Protein AF-A0A6P2RMQ7-F1 (afdb_monomer_lite)

Radius of gyration: 30.47 Å; chains: 1; bounding box: 80×58×78 Å

InterPro domains:
  IPR008884 Macrocin-O-methyltransferase [PF05711] (252-394)
  IPR008884 Macrocin-O-methyltransferase [PTHR40036] (248-397)
  IPR013216 Methyltransferase type 11 [PF08241] (2-45)
  IPR029063 S-adenosyl-L-methionine-dependent methyltransferase superfamily [G3DSA:3.40.50.150] (1-119)
  IPR029063 S-adenosyl-L-methionine-dependent methyltransferase superfamily [G3DSA:3.40.50.150] (219-418)
  IPR029063 S-adenosyl-L-methionine-dependent methyltransferase superfamily [SSF53335] (2-107)

Structure (mmCIF, N/CA/C/O backbone):
data_AF-A0A6P2RMQ7-F1
#
_entry.id   AF-A0A6P2RMQ7-F1
#
loop_
_atom_site.group_PDB
_atom_site.id
_atom_site.type_symbol
_atom_site.label_atom_id
_atom_site.label_alt_id
_atom_site.label_comp_id
_atom_site.label_asym_id
_atom_site.label_entity_id
_atom_site.label_seq_id
_atom_site.pdbx_PDB_ins_code
_atom_site.Cartn_x
_atom_site.Cartn_y
_atom_site.Cartn_z
_atom_site.occupancy
_atom_site.B_iso_or_equiv
_atom_site.auth_seq_id
_atom_site.auth_comp_id
_atom_site.auth_asym_id
_atom_site.auth_atom_id
_atom_site.pdbx_PDB_model_num
ATOM 1 N N . MET A 1 1 ? 44.515 -16.072 -4.340 1.00 83.38 1 MET A N 1
ATOM 2 C CA . MET A 1 1 ? 43.329 -16.707 -4.963 1.00 83.38 1 MET A CA 1
ATOM 3 C C . MET A 1 1 ? 43.644 -17.586 -6.180 1.00 83.38 1 MET A C 1
ATOM 5 O O . MET A 1 1 ? 42.762 -18.312 -6.601 1.00 83.38 1 MET A O 1
ATOM 9 N N . HIS A 1 2 ? 44.862 -17.579 -6.740 1.00 90.25 2 HIS A N 1
ATOM 10 C CA . HIS A 1 2 ? 45.197 -18.366 -7.946 1.00 90.25 2 HIS A CA 1
ATOM 11 C C . HIS A 1 2 ? 45.427 -19.868 -7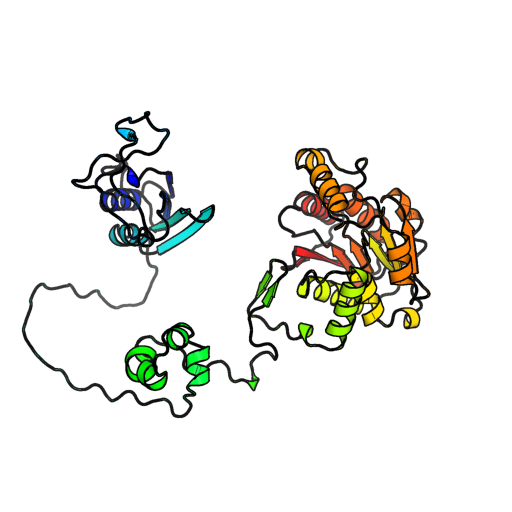.738 1.00 90.25 2 HIS A C 1
ATOM 13 O O . HIS A 1 2 ? 45.583 -20.593 -8.707 1.00 90.25 2 HIS A O 1
ATOM 19 N N . ALA A 1 3 ? 45.484 -20.340 -6.497 1.00 93.06 3 ALA A N 1
ATOM 20 C CA . ALA A 1 3 ? 45.625 -21.759 -6.193 1.00 93.06 3 ALA A CA 1
ATOM 21 C C . ALA A 1 3 ? 44.997 -22.014 -4.825 1.00 93.06 3 ALA A C 1
ATOM 23 O O . ALA A 1 3 ? 45.662 -21.909 -3.792 1.00 93.06 3 ALA A O 1
ATOM 24 N N . LEU A 1 4 ? 43.685 -22.239 -4.799 1.00 92.12 4 LEU A N 1
ATOM 25 C CA . LEU A 1 4 ? 42.997 -22.518 -3.541 1.00 92.12 4 LEU A CA 1
ATOM 26 C C . LEU A 1 4 ? 43.399 -23.926 -3.066 1.00 92.12 4 LEU A C 1
ATOM 28 O O . LEU A 1 4 ? 43.244 -24.874 -3.838 1.00 92.12 4 LEU A O 1
ATOM 32 N N . PRO A 1 5 ? 43.885 -24.108 -1.819 1.00 95.25 5 PRO A N 1
ATOM 33 C CA . PRO A 1 5 ? 44.428 -25.382 -1.329 1.00 95.25 5 PRO A CA 1
ATOM 34 C C . PRO A 1 5 ? 43.325 -26.394 -0.975 1.00 95.25 5 PRO A C 1
ATOM 36 O O . PRO A 1 5 ? 43.468 -27.201 -0.058 1.00 95.25 5 PRO A O 1
ATOM 39 N N . TYR A 1 6 ? 42.202 -26.325 -1.683 1.00 96.31 6 TYR A N 1
ATOM 40 C CA . TYR A 1 6 ? 41.036 -27.165 -1.496 1.00 96.31 6 TYR A CA 1
ATOM 41 C C . TYR A 1 6 ? 40.812 -28.014 -2.750 1.00 96.31 6 TYR A C 1
ATOM 43 O O . TYR A 1 6 ? 41.028 -27.525 -3.869 1.00 96.31 6 TYR A O 1
ATOM 51 N N . PRO A 1 7 ? 40.369 -29.270 -2.588 1.00 95.62 7 PRO A N 1
ATOM 52 C CA . PRO A 1 7 ? 39.942 -30.095 -3.707 1.00 95.62 7 PRO A CA 1
ATOM 53 C C . PRO A 1 7 ? 38.815 -29.443 -4.513 1.00 95.62 7 PRO A C 1
ATOM 55 O O . PRO A 1 7 ? 38.098 -28.559 -4.032 1.00 95.62 7 PRO A O 1
ATOM 58 N N . ASP A 1 8 ? 38.634 -29.917 -5.737 1.00 96.56 8 ASP A N 1
ATOM 59 C CA . ASP A 1 8 ? 37.500 -29.545 -6.576 1.00 96.56 8 ASP A CA 1
ATOM 60 C C . ASP A 1 8 ? 36.183 -29.845 -5.852 1.00 96.56 8 ASP A C 1
ATOM 62 O O . ASP A 1 8 ? 36.082 -30.823 -5.110 1.00 96.56 8 ASP A O 1
ATOM 66 N N . GLN A 1 9 ? 35.162 -29.017 -6.086 1.00 96.50 9 GLN A N 1
ATOM 67 C CA . GLN A 1 9 ? 33.802 -29.262 -5.593 1.00 96.50 9 GLN A CA 1
ATOM 68 C C . GLN A 1 9 ? 33.704 -29.451 -4.067 1.00 96.50 9 GLN A C 1
ATOM 70 O O . GLN A 1 9 ? 32.893 -30.228 -3.561 1.00 96.50 9 GLN A O 1
ATOM 75 N N . SER A 1 10 ? 34.525 -28.723 -3.314 1.00 97.06 10 SER A N 1
ATOM 76 C CA . SER A 1 10 ? 34.558 -28.787 -1.852 1.00 97.06 10 SER A CA 1
ATOM 77 C C . SER A 1 10 ? 33.457 -27.959 -1.183 1.00 97.06 10 SER A C 1
ATOM 79 O O . SER A 1 10 ? 33.008 -28.315 -0.094 1.00 97.06 10 SER A O 1
ATOM 81 N N . PHE A 1 11 ? 32.993 -26.879 -1.818 1.00 96.56 11 PHE A N 1
ATOM 82 C CA . PHE A 1 11 ? 32.116 -25.891 -1.182 1.00 96.56 11 PHE A CA 1
ATOM 83 C C . PHE A 1 11 ? 30.799 -25.688 -1.927 1.00 96.56 11 PHE A C 1
ATOM 85 O O . PHE A 1 11 ? 30.754 -25.685 -3.153 1.00 96.56 11 PHE A O 1
ATOM 92 N N . ASP A 1 12 ? 29.723 -25.466 -1.177 1.00 95.38 12 ASP A N 1
ATOM 93 C CA . ASP A 1 12 ? 28.429 -25.039 -1.721 1.00 95.38 12 ASP A CA 1
ATOM 94 C C . ASP A 1 12 ? 28.395 -23.519 -1.987 1.00 95.38 12 ASP A C 1
ATOM 96 O O . ASP A 1 12 ? 27.638 -23.050 -2.835 1.00 95.38 12 ASP A O 1
ATOM 100 N N . LEU A 1 13 ? 29.237 -22.751 -1.285 1.00 96.25 13 LEU A N 1
ATOM 101 C CA . LEU A 1 13 ? 29.317 -21.294 -1.367 1.00 96.25 13 LEU A CA 1
ATOM 102 C C . LEU A 1 13 ? 30.767 -20.819 -1.201 1.00 96.25 13 LEU A C 1
ATOM 104 O O . LEU A 1 13 ? 31.467 -21.254 -0.287 1.00 96.25 13 LEU A O 1
ATOM 108 N N . VAL A 1 14 ? 31.186 -19.884 -2.049 1.00 96.69 14 VAL A N 1
ATOM 109 C CA . VAL A 1 14 ? 32.427 -19.112 -1.921 1.00 96.69 14 VAL A CA 1
ATOM 110 C C . VAL A 1 14 ? 32.049 -17.637 -1.845 1.00 96.69 14 VAL A C 1
ATOM 112 O O . VAL A 1 14 ? 31.257 -17.159 -2.657 1.00 96.69 14 VAL A O 1
ATOM 115 N N . VAL A 1 15 ? 32.615 -16.919 -0.874 1.00 96.50 15 VAL A N 1
ATOM 116 C CA . VAL A 1 15 ? 32.393 -15.479 -0.690 1.00 96.50 15 VAL A CA 1
ATOM 117 C C . VAL A 1 15 ? 33.726 -14.760 -0.569 1.00 96.50 15 VAL A C 1
ATOM 119 O O . VAL A 1 15 ? 34.612 -15.224 0.146 1.00 96.50 15 VAL A O 1
ATOM 122 N N . HIS A 1 16 ? 33.857 -13.619 -1.239 1.00 93.69 16 HIS A N 1
ATOM 123 C CA . HIS A 1 16 ? 34.929 -12.658 -0.983 1.00 93.69 16 HIS A CA 1
ATOM 124 C C . HIS A 1 16 ? 34.430 -11.227 -1.221 1.00 93.69 16 HIS A C 1
ATOM 126 O O . HIS A 1 16 ? 33.517 -11.016 -2.010 1.00 93.69 16 HIS A O 1
ATOM 132 N N . SER A 1 17 ? 35.017 -10.243 -0.544 1.00 91.38 17 SER A N 1
ATOM 133 C CA . SER A 1 17 ? 34.634 -8.827 -0.651 1.00 91.38 17 SER A CA 1
ATOM 134 C C . SER A 1 17 ? 35.869 -8.025 -1.003 1.00 91.38 17 SER A C 1
ATOM 136 O O . SER A 1 17 ? 36.896 -8.223 -0.354 1.00 91.38 17 SER A O 1
ATOM 138 N N . ASP A 1 18 ? 35.781 -7.183 -2.032 1.00 87.62 18 ASP A N 1
ATOM 139 C CA . ASP A 1 18 ? 36.812 -6.189 -2.381 1.00 87.62 18 ASP A CA 1
ATOM 140 C C . ASP A 1 18 ? 38.223 -6.802 -2.415 1.00 87.62 18 ASP A C 1
ATOM 142 O O . ASP A 1 18 ? 39.188 -6.347 -1.807 1.00 87.62 18 ASP A O 1
ATOM 146 N N . THR A 1 19 ? 38.293 -7.981 -3.035 1.00 89.94 19 THR A N 1
ATOM 147 C CA . THR A 1 19 ? 39.507 -8.800 -3.102 1.00 89.94 19 THR A CA 1
ATOM 148 C C . THR A 1 19 ? 40.014 -8.913 -4.535 1.00 89.94 19 THR A C 1
ATOM 150 O O . THR A 1 19 ? 41.217 -8.990 -4.767 1.00 89.94 19 THR A O 1
ATOM 153 N N . LEU A 1 20 ? 39.116 -8.965 -5.521 1.00 92.88 20 LEU A N 1
ATOM 154 C CA . LEU A 1 20 ? 39.453 -9.381 -6.883 1.00 92.88 20 LEU A CA 1
ATOM 155 C C . LEU A 1 20 ? 40.251 -8.313 -7.649 1.00 92.88 20 LEU A C 1
ATOM 157 O O . LEU A 1 20 ? 41.044 -8.634 -8.531 1.00 92.88 20 LEU A O 1
ATOM 161 N N . GLU A 1 21 ? 40.063 -7.043 -7.317 1.00 91.12 21 GLU A N 1
ATOM 162 C CA . GLU A 1 21 ? 40.807 -5.889 -7.824 1.00 91.12 21 GLU A CA 1
ATOM 163 C C . GLU A 1 21 ? 42.290 -5.937 -7.449 1.00 91.12 21 GLU A C 1
ATOM 165 O O . GLU A 1 21 ? 43.122 -5.427 -8.199 1.00 91.12 21 GLU A O 1
ATOM 170 N N . HIS A 1 22 ? 42.626 -6.618 -6.352 1.00 91.44 22 HIS A N 1
ATOM 171 C CA . HIS A 1 22 ? 43.986 -6.819 -5.849 1.00 91.44 22 HIS A CA 1
ATOM 172 C C . HIS A 1 22 ? 44.648 -8.082 -6.416 1.00 91.44 22 HIS A C 1
ATOM 174 O O . HIS A 1 22 ? 45.783 -8.421 -6.088 1.00 91.44 22 HIS A O 1
ATOM 180 N N . VAL A 1 23 ? 43.955 -8.808 -7.292 1.00 91.56 23 VAL A N 1
ATOM 181 C CA . VAL A 1 23 ? 44.437 -10.068 -7.847 1.00 91.56 23 VAL A CA 1
ATOM 182 C C . VAL A 1 23 ? 44.992 -9.845 -9.251 1.00 91.56 23 VAL A C 1
ATOM 184 O O . VAL A 1 23 ? 44.281 -9.428 -10.159 1.00 91.56 23 VAL A O 1
ATOM 187 N N . ALA A 1 24 ? 46.261 -10.206 -9.459 1.00 89.44 24 ALA A N 1
ATOM 188 C CA . ALA A 1 24 ? 46.956 -9.987 -10.733 1.00 89.44 24 ALA A CA 1
ATOM 189 C C . ALA A 1 24 ? 46.278 -10.648 -11.954 1.00 89.44 24 ALA A C 1
ATOM 191 O O . ALA A 1 24 ? 46.246 -10.061 -13.032 1.00 89.44 24 ALA A O 1
ATOM 192 N N . ASN A 1 25 ? 45.714 -11.853 -11.785 1.00 92.75 25 ASN A N 1
ATOM 193 C CA . ASN A 1 25 ? 44.981 -12.581 -12.833 1.00 92.75 25 ASN A CA 1
ATOM 194 C C . ASN A 1 25 ? 43.541 -12.876 -12.368 1.00 92.75 25 ASN A C 1
ATOM 196 O O . ASN A 1 25 ? 43.296 -13.962 -11.831 1.00 92.75 25 ASN A O 1
ATOM 200 N N . PRO A 1 26 ? 42.597 -11.932 -12.512 1.00 94.50 26 PRO A N 1
ATOM 201 C CA . PRO A 1 26 ? 41.264 -12.047 -11.916 1.00 94.50 26 PRO A CA 1
ATOM 202 C C . PRO A 1 26 ? 40.426 -13.175 -12.533 1.00 94.50 26 PRO A C 1
ATOM 204 O O . PRO A 1 26 ? 39.810 -13.943 -11.801 1.00 94.50 26 PRO A O 1
ATOM 207 N N . VAL A 1 27 ? 40.492 -13.378 -13.855 1.00 95.56 27 VAL A N 1
ATOM 208 C CA . VAL A 1 27 ? 39.792 -14.487 -14.538 1.00 95.56 27 VAL A CA 1
ATOM 209 C C . VAL A 1 27 ? 40.245 -15.849 -14.003 1.00 95.56 27 VAL A C 1
ATOM 211 O O . VAL A 1 27 ? 39.422 -16.716 -13.724 1.00 95.56 27 VAL A O 1
ATOM 214 N N . HIS A 1 28 ? 41.553 -16.036 -13.804 1.00 95.88 28 HIS A N 1
ATOM 215 C CA . HIS A 1 28 ? 42.079 -17.287 -13.257 1.00 95.88 28 HIS A CA 1
ATOM 216 C C . HIS A 1 28 ? 41.654 -17.500 -11.798 1.00 95.88 28 HIS A C 1
ATOM 218 O O . HIS A 1 28 ? 41.298 -18.611 -11.420 1.00 95.88 28 HIS A O 1
ATOM 224 N N . ALA A 1 29 ? 41.634 -16.441 -10.986 1.00 96.44 29 ALA A N 1
ATOM 225 C CA . ALA A 1 29 ? 41.149 -16.528 -9.612 1.00 96.44 29 ALA A CA 1
ATOM 226 C C . ALA A 1 29 ? 39.655 -16.874 -9.532 1.00 96.44 29 ALA A C 1
ATOM 228 O O . ALA A 1 29 ? 39.270 -17.713 -8.723 1.00 96.44 29 ALA A O 1
ATOM 229 N N . LEU A 1 30 ? 38.827 -16.298 -10.405 1.00 97.00 30 LEU A N 1
ATOM 230 C CA . LEU A 1 30 ? 37.417 -16.670 -10.528 1.00 97.00 30 LEU A CA 1
ATOM 231 C C . LEU A 1 30 ? 37.253 -18.129 -10.985 1.00 97.00 30 LEU A C 1
ATOM 233 O O . LEU A 1 30 ? 36.386 -18.834 -10.471 1.00 97.00 30 LEU A O 1
ATOM 237 N N . ALA A 1 31 ? 38.104 -18.609 -11.897 1.00 96.38 31 ALA A N 1
ATOM 238 C CA . ALA A 1 31 ? 38.099 -20.007 -12.327 1.00 96.38 31 ALA A CA 1
ATOM 239 C C . ALA A 1 31 ? 38.482 -20.962 -11.180 1.00 96.38 31 ALA A C 1
ATOM 241 O O . ALA A 1 31 ? 37.884 -22.027 -11.044 1.00 96.38 31 ALA A O 1
ATOM 242 N N . GLU A 1 32 ? 39.409 -20.563 -10.305 1.00 97.62 32 GLU A N 1
ATOM 243 C CA . GLU A 1 32 ? 39.736 -21.307 -9.082 1.00 97.62 32 GLU A CA 1
ATOM 244 C C . GLU A 1 32 ? 38.579 -21.317 -8.077 1.00 97.62 32 GLU A C 1
ATOM 246 O O . GLU A 1 32 ? 38.267 -22.369 -7.517 1.00 97.62 32 GLU A O 1
ATOM 251 N N . CYS A 1 33 ? 37.884 -20.190 -7.888 1.00 97.06 33 CYS A N 1
ATOM 252 C CA . CYS A 1 33 ? 36.650 -20.149 -7.100 1.00 97.06 33 CYS A CA 1
ATOM 253 C C . CYS A 1 33 ? 35.593 -21.102 -7.673 1.00 97.06 33 CYS A C 1
ATOM 255 O O . CYS A 1 33 ? 34.969 -21.854 -6.929 1.00 97.06 33 CYS A O 1
ATOM 257 N N . ARG A 1 34 ? 35.428 -21.128 -9.000 1.00 96.00 34 ARG A N 1
ATOM 258 C CA . ARG A 1 34 ? 34.528 -22.062 -9.685 1.00 96.00 34 ARG A CA 1
ATOM 259 C C . ARG A 1 34 ? 34.947 -23.522 -9.489 1.00 96.00 34 ARG A C 1
ATOM 261 O O . ARG A 1 34 ? 34.087 -24.369 -9.277 1.00 96.00 34 ARG A O 1
ATOM 268 N N . ARG A 1 35 ? 36.247 -23.829 -9.556 1.00 96.19 35 ARG A N 1
ATOM 269 C CA . ARG A 1 35 ? 36.791 -25.189 -9.392 1.00 96.19 35 ARG A CA 1
ATOM 270 C C . ARG A 1 35 ? 36.430 -25.780 -8.031 1.00 96.19 35 ARG A C 1
ATOM 272 O O . ARG A 1 35 ? 35.992 -26.926 -7.954 1.00 96.19 35 ARG A O 1
ATOM 279 N N . VAL A 1 36 ? 36.588 -25.003 -6.960 1.00 97.00 36 VAL A N 1
ATOM 280 C CA . VAL A 1 36 ? 36.296 -25.473 -5.595 1.00 97.00 36 VAL A CA 1
ATOM 281 C C . VAL A 1 36 ? 34.800 -25.488 -5.267 1.00 97.00 36 VAL A C 1
ATOM 283 O O . VAL A 1 36 ? 34.417 -26.064 -4.250 1.00 97.00 36 VAL A O 1
ATOM 286 N N . LEU A 1 37 ? 33.946 -24.893 -6.106 1.00 96.25 37 LEU A N 1
ATOM 287 C CA . LEU A 1 37 ? 32.495 -24.950 -5.948 1.00 96.25 37 LEU A CA 1
ATOM 288 C C . LEU A 1 37 ? 31.924 -26.273 -6.453 1.00 96.25 37 LEU A C 1
ATOM 290 O O . LEU A 1 37 ? 32.257 -26.749 -7.537 1.00 96.25 37 LEU A O 1
ATOM 294 N N . LYS A 1 38 ? 31.000 -26.850 -5.687 1.00 94.81 38 LYS A N 1
ATOM 295 C CA . LYS A 1 38 ? 30.179 -27.985 -6.116 1.00 94.81 38 LYS A CA 1
ATOM 296 C C . LYS A 1 38 ? 29.315 -27.612 -7.326 1.00 94.81 38 LYS A C 1
ATOM 298 O O . LYS A 1 38 ? 29.029 -26.428 -7.537 1.00 94.81 38 LYS A O 1
ATOM 303 N N . PRO A 1 39 ? 28.837 -28.606 -8.093 1.00 90.31 39 PRO A N 1
ATOM 304 C CA . PRO A 1 39 ? 27.653 -28.471 -8.930 1.00 90.31 39 PRO A CA 1
ATOM 305 C C . PRO A 1 39 ? 26.549 -27.655 -8.260 1.00 90.31 39 PRO A C 1
ATOM 307 O O . PRO A 1 39 ? 26.124 -27.986 -7.157 1.00 90.31 39 PRO A O 1
ATOM 310 N N . ASN A 1 40 ? 26.059 -26.618 -8.935 1.00 86.94 40 ASN A N 1
ATOM 311 C CA . ASN A 1 40 ? 25.052 -25.675 -8.438 1.00 86.94 40 ASN A CA 1
ATOM 312 C C . ASN A 1 40 ? 25.476 -24.796 -7.252 1.00 86.94 40 ASN A C 1
ATOM 314 O O . ASN A 1 40 ? 24.635 -24.057 -6.744 1.00 86.94 40 ASN A O 1
ATOM 318 N N . GLY A 1 41 ? 26.743 -24.840 -6.836 1.00 93.19 41 GLY A N 1
ATOM 319 C CA . GLY A 1 41 ? 27.284 -23.950 -5.816 1.00 93.19 41 GLY A CA 1
ATOM 320 C C . GLY A 1 41 ? 27.358 -22.497 -6.289 1.00 93.19 41 GLY A C 1
ATOM 321 O O . GLY A 1 41 ? 27.335 -22.218 -7.492 1.00 93.19 41 GLY A O 1
ATOM 322 N N . TYR A 1 42 ? 27.456 -21.576 -5.335 1.00 95.94 42 TYR A N 1
ATOM 323 C CA . TYR A 1 42 ? 27.421 -20.136 -5.588 1.00 95.94 42 TYR A CA 1
ATOM 324 C C . TYR A 1 42 ? 28.760 -19.459 -5.303 1.00 95.94 42 TYR A C 1
ATOM 326 O O . TYR A 1 42 ? 29.400 -19.718 -4.289 1.00 95.94 42 TYR A O 1
ATOM 334 N N . LEU A 1 43 ? 29.153 -18.540 -6.178 1.00 97.06 43 LEU A N 1
ATOM 335 C CA . LEU A 1 43 ? 30.166 -17.530 -5.896 1.00 97.06 43 LEU A CA 1
ATOM 336 C C . LEU A 1 43 ? 29.462 -16.187 -5.698 1.00 97.06 43 LEU A C 1
ATOM 338 O O . LEU A 1 43 ? 28.794 -15.716 -6.618 1.00 97.06 43 LEU A O 1
ATOM 342 N N . CYS A 1 44 ? 29.643 -15.566 -4.534 1.00 97.12 44 CYS A N 1
ATOM 343 C CA . CYS A 1 44 ? 29.127 -14.230 -4.242 1.00 97.12 44 CYS A CA 1
ATOM 344 C C . CYS A 1 44 ? 30.280 -13.282 -3.915 1.00 97.12 44 CYS A C 1
ATOM 346 O O . CYS A 1 44 ? 31.063 -13.570 -3.010 1.00 97.12 44 CYS A O 1
ATOM 348 N N . PHE A 1 45 ? 30.396 -12.157 -4.619 1.00 94.88 45 PHE A N 1
ATOM 349 C CA . PHE A 1 45 ? 31.467 -11.205 -4.335 1.00 94.88 45 PHE A CA 1
ATOM 350 C C . PHE A 1 45 ? 31.162 -9.763 -4.718 1.00 94.88 45 PHE A C 1
ATOM 352 O O . PHE A 1 45 ? 30.284 -9.501 -5.537 1.00 94.88 45 PHE A O 1
ATOM 359 N N . THR A 1 46 ? 31.923 -8.834 -4.144 1.00 92.94 46 THR A N 1
ATOM 360 C CA . THR A 1 46 ? 31.912 -7.412 -4.510 1.00 92.94 46 THR A CA 1
ATOM 361 C C . THR A 1 46 ? 33.201 -7.021 -5.218 1.00 92.94 46 THR A C 1
ATOM 363 O O . THR A 1 46 ? 34.258 -7.621 -4.997 1.00 92.94 46 THR A O 1
ATOM 366 N N . VAL A 1 47 ? 33.088 -6.009 -6.078 1.00 89.19 47 VAL A N 1
ATOM 367 C CA . VAL A 1 47 ? 34.217 -5.236 -6.601 1.00 89.19 47 VAL A CA 1
ATOM 368 C C . VAL A 1 47 ? 33.819 -3.762 -6.701 1.00 89.19 47 VAL A C 1
ATOM 370 O O . VAL A 1 47 ? 32.661 -3.467 -7.022 1.00 89.19 47 VAL A O 1
ATOM 373 N N . PRO A 1 48 ? 34.756 -2.823 -6.503 1.00 86.94 48 PRO A N 1
ATOM 374 C CA . PRO A 1 48 ? 34.504 -1.409 -6.733 1.00 86.94 48 PRO A CA 1
ATOM 375 C C . PRO A 1 48 ? 34.340 -1.145 -8.233 1.00 86.94 48 PRO A C 1
ATOM 377 O O . PRO A 1 48 ? 35.252 -1.401 -9.023 1.00 86.94 48 PRO A O 1
ATOM 380 N N . VAL A 1 49 ? 33.185 -0.605 -8.636 1.00 88.00 49 VAL A N 1
ATOM 381 C CA . VAL A 1 49 ? 32.907 -0.277 -10.040 1.00 88.00 49 VAL A CA 1
ATOM 382 C C . VAL A 1 49 ? 33.054 1.219 -10.285 1.00 88.00 49 VAL A C 1
ATOM 384 O O . VAL A 1 49 ? 32.406 2.050 -9.654 1.00 88.00 49 VAL A O 1
ATOM 387 N N . VAL A 1 50 ? 33.882 1.580 -11.263 1.00 87.62 50 VAL A N 1
ATOM 388 C CA . VAL A 1 50 ? 34.028 2.958 -11.730 1.00 87.62 50 VAL A CA 1
ATOM 389 C C . VAL A 1 50 ? 32.936 3.256 -12.752 1.00 87.62 50 VAL A C 1
ATOM 391 O O . VAL A 1 50 ? 32.984 2.823 -13.907 1.00 87.62 50 VAL A O 1
ATOM 394 N N . VAL A 1 51 ? 31.942 4.026 -12.317 1.00 84.38 51 VAL A N 1
ATOM 395 C CA . VAL A 1 51 ? 30.785 4.419 -13.128 1.00 84.38 51 VAL A CA 1
ATOM 396 C C . VAL A 1 51 ? 31.232 5.157 -14.394 1.00 84.38 51 VAL A C 1
ATOM 398 O O . VAL A 1 51 ? 32.088 6.041 -14.355 1.00 84.38 51 VAL A O 1
ATOM 401 N N . GLY A 1 52 ? 30.646 4.785 -15.535 1.00 84.19 52 GLY A N 1
ATOM 402 C CA . GLY A 1 52 ? 30.919 5.414 -16.830 1.00 84.19 52 GLY A CA 1
ATOM 403 C C . GLY A 1 52 ? 32.200 4.944 -17.531 1.00 84.19 52 GLY A C 1
ATOM 404 O O . GLY A 1 52 ? 32.617 5.572 -18.503 1.00 84.19 52 GLY A O 1
ATOM 405 N N . ARG A 1 53 ? 32.840 3.857 -17.073 1.00 87.31 53 ARG A N 1
ATOM 406 C CA . ARG A 1 53 ? 34.031 3.275 -17.720 1.00 87.31 53 ARG A CA 1
ATOM 407 C C . ARG A 1 53 ? 33.882 1.779 -17.987 1.00 87.31 53 ARG A C 1
ATOM 409 O O . ARG A 1 53 ? 33.069 1.103 -17.362 1.00 87.31 53 ARG A O 1
ATOM 416 N N . MET A 1 54 ? 34.687 1.278 -18.924 1.00 93.44 54 MET A N 1
ATOM 417 C CA . MET A 1 54 ? 34.968 -0.153 -19.075 1.00 93.44 54 MET A CA 1
ATOM 418 C C . MET A 1 54 ? 36.145 -0.550 -18.178 1.00 93.44 54 MET A C 1
ATOM 420 O O . MET A 1 54 ? 36.966 0.291 -17.806 1.00 93.44 54 MET A O 1
ATOM 424 N N . THR A 1 55 ? 36.214 -1.835 -17.856 1.00 92.81 55 THR A N 1
ATOM 425 C CA . THR A 1 55 ? 37.224 -2.460 -17.008 1.00 92.81 55 THR A CA 1
ATOM 426 C C . THR A 1 55 ? 38.611 -2.238 -17.590 1.00 92.81 55 THR A C 1
ATOM 428 O O . THR A 1 55 ? 38.847 -2.423 -18.786 1.00 92.81 55 THR A O 1
ATOM 431 N N . ARG A 1 56 ? 39.552 -1.848 -16.731 1.00 92.62 56 ARG A N 1
ATOM 432 C CA . ARG A 1 56 ? 40.918 -1.507 -17.114 1.00 92.62 56 ARG A CA 1
ATOM 433 C C . ARG A 1 56 ? 41.921 -2.290 -16.279 1.00 92.62 56 ARG A C 1
ATOM 435 O O . ARG A 1 56 ? 41.953 -2.183 -15.057 1.00 92.62 56 ARG A O 1
ATOM 442 N N . SER A 1 57 ? 42.804 -3.021 -16.956 1.00 90.50 57 SER A N 1
ATOM 443 C CA . SER A 1 57 ? 44.009 -3.560 -16.324 1.00 90.50 57 SER A CA 1
ATOM 444 C C . SER A 1 57 ? 45.006 -2.436 -16.040 1.00 90.50 57 SER A C 1
ATOM 446 O O . SER A 1 57 ? 45.225 -1.560 -16.883 1.00 90.50 57 SER A O 1
ATOM 448 N N . ARG A 1 58 ? 45.643 -2.484 -14.868 1.00 89.12 58 ARG A N 1
ATOM 449 C CA . ARG A 1 58 ? 46.694 -1.540 -14.469 1.00 89.12 58 ARG A CA 1
ATOM 450 C C . ARG A 1 58 ? 48.113 -2.007 -14.799 1.00 89.12 58 ARG A C 1
ATOM 452 O O . ARG A 1 58 ? 49.079 -1.386 -14.361 1.00 89.12 58 ARG A O 1
ATOM 459 N N . ASN A 1 59 ? 48.261 -3.056 -15.608 1.00 86.44 59 ASN A N 1
ATOM 460 C CA . ASN A 1 59 ? 49.567 -3.535 -16.056 1.00 86.44 59 ASN A CA 1
ATOM 461 C C . ASN A 1 59 ? 50.354 -2.418 -16.763 1.00 86.44 59 ASN A C 1
ATOM 463 O O . ASN A 1 59 ? 49.888 -1.832 -17.738 1.00 86.44 59 ASN A O 1
ATOM 467 N N . GLY A 1 60 ? 51.553 -2.120 -16.256 1.00 84.12 60 GLY A N 1
ATOM 468 C CA . GLY A 1 60 ? 52.421 -1.065 -16.792 1.00 84.12 60 GLY A CA 1
ATOM 469 C C . GLY A 1 60 ? 52.011 0.369 -16.430 1.00 84.12 60 GLY A C 1
ATOM 470 O O . GLY A 1 60 ? 52.601 1.309 -16.960 1.00 84.12 60 GLY A O 1
ATOM 471 N N . LEU A 1 61 ? 51.026 0.563 -15.546 1.00 86.00 61 LEU A N 1
ATOM 472 C CA . LEU A 1 61 ? 50.631 1.878 -15.031 1.00 86.00 61 LEU A CA 1
ATOM 473 C C . LEU A 1 61 ? 51.237 2.138 -13.639 1.00 86.00 61 LEU A C 1
ATOM 475 O O . LEU A 1 61 ? 51.611 1.187 -12.951 1.00 86.00 61 LEU A O 1
ATOM 479 N N . PRO A 1 62 ? 51.310 3.407 -13.181 1.00 85.44 62 PRO A N 1
ATOM 480 C CA . PRO A 1 62 ? 51.672 3.718 -11.797 1.00 85.44 62 PRO A CA 1
ATOM 481 C C . PRO A 1 62 ? 50.775 2.987 -10.788 1.00 85.44 62 PRO A C 1
ATOM 483 O O . PRO A 1 62 ? 49.623 2.689 -11.096 1.00 85.44 62 PRO A O 1
ATOM 486 N N . GLY A 1 63 ? 51.259 2.732 -9.572 1.00 82.50 63 GLY A N 1
ATOM 487 C CA . GLY A 1 63 ? 50.447 2.097 -8.527 1.00 82.50 63 GLY A CA 1
ATOM 488 C C . GLY A 1 63 ? 49.175 2.895 -8.211 1.00 82.50 63 GLY A C 1
ATOM 489 O O . GLY A 1 63 ? 49.194 4.125 -8.182 1.00 82.50 63 GLY A O 1
ATOM 490 N N . SER A 1 64 ? 48.065 2.191 -8.001 1.00 81.75 64 SER A N 1
ATOM 491 C CA . SER A 1 64 ? 46.824 2.737 -7.442 1.00 81.75 64 SER A CA 1
ATOM 492 C C . SER A 1 64 ? 46.474 1.918 -6.212 1.00 81.75 64 SER A C 1
ATOM 494 O O . SER A 1 64 ? 46.712 0.714 -6.215 1.00 81.75 64 SER A O 1
ATOM 496 N N . PHE A 1 65 ? 45.970 2.570 -5.169 1.00 81.94 65 PHE A N 1
ATOM 497 C CA . PHE A 1 65 ? 45.718 1.943 -3.878 1.00 81.94 65 PHE A CA 1
ATOM 498 C C . PHE A 1 65 ? 44.328 2.324 -3.371 1.00 81.94 65 PHE A C 1
ATOM 500 O O . PHE A 1 65 ? 43.908 3.473 -3.542 1.00 81.94 65 PHE A O 1
ATOM 507 N N . HIS A 1 66 ? 43.633 1.378 -2.744 1.00 71.50 66 HIS A N 1
ATOM 508 C CA . HIS A 1 66 ? 42.431 1.662 -1.960 1.00 71.50 66 HIS A CA 1
ATOM 509 C C . HIS A 1 66 ? 42.816 2.092 -0.530 1.00 71.50 66 HIS A C 1
ATOM 511 O O . HIS A 1 66 ? 43.840 1.661 -0.006 1.00 71.50 66 HIS A O 1
ATOM 517 N N . GLY A 1 67 ? 42.022 2.972 0.095 1.00 63.97 67 GLY A N 1
ATOM 518 C CA . GLY A 1 67 ? 42.257 3.462 1.463 1.00 63.97 67 GLY A CA 1
ATOM 519 C C . GLY A 1 67 ? 42.594 4.955 1.571 1.00 63.97 67 GLY A C 1
ATOM 520 O O . GLY A 1 67 ? 42.438 5.728 0.624 1.00 63.97 67 GLY A O 1
ATOM 521 N N . ALA A 1 68 ? 43.013 5.385 2.764 1.00 58.62 68 ALA A N 1
ATOM 522 C CA . ALA A 1 68 ? 43.320 6.787 3.035 1.00 58.62 68 ALA A CA 1
ATOM 523 C C . ALA A 1 68 ? 44.643 7.209 2.361 1.00 58.62 68 ALA A C 1
ATOM 525 O O . ALA A 1 68 ? 45.616 6.442 2.387 1.00 58.62 68 ALA A O 1
ATOM 526 N N . PRO A 1 69 ? 44.737 8.433 1.806 1.00 57.91 69 PRO A N 1
ATOM 527 C CA . PRO A 1 69 ? 45.979 8.939 1.230 1.00 57.91 69 PRO A CA 1
ATOM 528 C C . PRO A 1 69 ? 47.151 8.808 2.215 1.00 57.91 69 PRO A C 1
ATOM 530 O O . PRO A 1 69 ? 47.087 9.323 3.329 1.00 57.91 69 PRO A O 1
ATOM 533 N N . GLY A 1 70 ? 48.219 8.117 1.806 1.00 64.50 70 GLY A N 1
ATOM 534 C CA . GLY A 1 70 ? 49.406 7.885 2.643 1.00 64.50 70 GLY A CA 1
ATOM 535 C C . GLY A 1 70 ? 49.454 6.528 3.359 1.00 64.50 70 GLY A C 1
ATOM 536 O O . GLY A 1 70 ? 50.436 6.259 4.044 1.00 64.50 70 GLY A O 1
ATOM 537 N N . THR A 1 71 ? 48.454 5.658 3.168 1.00 64.50 71 THR A N 1
ATOM 538 C CA . THR A 1 71 ? 48.418 4.279 3.703 1.00 64.50 71 THR A CA 1
ATOM 539 C C . THR A 1 71 ? 48.578 3.231 2.591 1.00 64.50 71 THR A C 1
ATOM 541 O O . THR A 1 71 ? 47.718 2.384 2.360 1.00 64.50 71 THR A O 1
ATOM 544 N N . ASN A 1 72 ? 49.694 3.314 1.860 1.00 66.50 72 ASN A N 1
ATOM 545 C CA . ASN A 1 72 ? 49.966 2.477 0.685 1.00 66.50 72 ASN A CA 1
ATOM 546 C C . ASN A 1 72 ? 50.715 1.196 1.081 1.00 66.50 72 ASN A C 1
ATOM 548 O O . ASN A 1 72 ? 51.932 1.113 0.914 1.00 66.50 72 ASN A O 1
ATOM 552 N N . ALA A 1 73 ? 49.997 0.227 1.638 1.00 66.12 73 ALA A N 1
ATOM 553 C CA . ALA A 1 73 ? 50.523 -1.118 1.835 1.00 66.12 73 ALA A CA 1
ATOM 554 C C . ALA A 1 73 ? 50.389 -1.950 0.540 1.00 66.12 73 ALA A C 1
ATOM 556 O O . ALA A 1 73 ? 49.548 -1.655 -0.313 1.00 66.12 73 ALA A O 1
ATOM 557 N N . ASP A 1 74 ? 51.252 -2.957 0.361 1.00 64.62 74 ASP A N 1
ATOM 558 C CA . ASP A 1 74 ? 51.310 -3.771 -0.868 1.00 64.62 74 ASP A CA 1
ATOM 559 C C . ASP A 1 74 ? 50.010 -4.555 -1.126 1.00 64.62 74 ASP A C 1
ATOM 561 O O . ASP A 1 74 ? 49.655 -4.815 -2.274 1.00 64.62 74 ASP A O 1
ATOM 565 N N . ASP A 1 75 ? 49.270 -4.892 -0.069 1.00 65.12 75 ASP A N 1
ATOM 566 C CA . ASP A 1 75 ? 47.958 -5.545 -0.110 1.00 65.12 75 ASP A CA 1
ATOM 567 C C . ASP A 1 75 ? 46.820 -4.619 -0.570 1.00 65.12 75 ASP A C 1
ATOM 569 O O . ASP A 1 75 ? 45.766 -5.106 -0.968 1.00 65.12 75 ASP A O 1
ATOM 573 N N . HIS A 1 76 ? 47.039 -3.302 -0.601 1.00 72.75 76 HIS A N 1
ATOM 574 C CA . HIS A 1 76 ? 46.091 -2.326 -1.142 1.00 72.75 76 HIS A CA 1
ATOM 575 C C . HIS A 1 76 ? 46.309 -2.033 -2.633 1.00 72.75 76 HIS A C 1
ATOM 577 O O . HIS A 1 76 ? 45.566 -1.230 -3.203 1.00 72.75 76 HIS A O 1
ATOM 583 N N . LEU A 1 77 ? 47.316 -2.632 -3.285 1.00 83.75 77 LEU A N 1
ATOM 584 C CA . LEU A 1 77 ? 47.629 -2.358 -4.688 1.00 83.75 77 LEU A CA 1
ATOM 585 C C . LEU A 1 77 ? 46.524 -2.873 -5.619 1.00 83.75 77 LEU A C 1
ATOM 587 O O . LEU A 1 77 ? 46.189 -4.055 -5.631 1.00 83.75 77 LEU A O 1
ATOM 591 N N . VAL A 1 78 ? 45.985 -1.984 -6.446 1.00 89.06 78 VAL A N 1
ATOM 592 C CA . VAL A 1 78 ? 44.943 -2.288 -7.428 1.00 89.06 78 VAL A CA 1
ATOM 593 C C . VAL A 1 78 ? 45.583 -2.754 -8.734 1.00 89.06 78 VAL A C 1
ATOM 595 O O . VAL A 1 78 ? 46.336 -2.022 -9.380 1.00 89.06 78 VAL A O 1
ATOM 598 N N . HIS A 1 79 ? 45.239 -3.967 -9.156 1.00 91.44 79 HIS A N 1
ATOM 599 C CA . HIS A 1 79 ? 45.625 -4.563 -10.435 1.00 91.44 79 HIS A CA 1
ATOM 600 C C . HIS A 1 79 ? 44.557 -4.373 -11.520 1.00 91.44 79 HIS A C 1
ATOM 602 O O . HIS A 1 79 ? 44.897 -4.246 -12.702 1.00 91.44 79 HIS A O 1
ATOM 608 N N . THR A 1 80 ? 43.280 -4.321 -11.132 1.00 92.88 80 THR A N 1
ATOM 609 C CA . THR A 1 80 ? 42.148 -4.159 -12.057 1.00 92.88 80 THR A CA 1
ATOM 610 C C . THR A 1 80 ? 41.170 -3.113 -11.538 1.00 92.88 80 THR A C 1
ATOM 612 O O . THR A 1 80 ? 40.666 -3.233 -10.430 1.00 92.88 80 THR A O 1
ATOM 615 N N . GLU A 1 81 ? 40.870 -2.108 -12.361 1.00 92.56 81 GLU A N 1
ATOM 616 C CA . GLU A 1 81 ? 39.781 -1.157 -12.123 1.00 92.56 81 GLU A CA 1
ATOM 617 C C . GLU A 1 81 ? 38.539 -1.659 -12.856 1.00 92.56 81 GLU A C 1
ATOM 619 O O . GLU A 1 81 ? 38.548 -1.737 -14.088 1.00 92.56 81 GLU A O 1
ATOM 624 N N . TYR A 1 82 ? 37.481 -2.015 -12.132 1.00 93.00 82 TYR A N 1
ATOM 625 C CA . TYR A 1 82 ? 36.288 -2.587 -12.750 1.00 93.00 82 TYR A CA 1
ATOM 626 C C . TYR A 1 82 ? 35.353 -1.516 -13.307 1.00 93.00 82 TYR A C 1
ATOM 628 O O . TYR A 1 82 ? 35.153 -0.460 -12.711 1.00 93.00 82 TYR A O 1
ATOM 636 N N . GLY A 1 83 ? 34.785 -1.805 -14.476 1.00 91.69 83 GLY A N 1
ATOM 637 C CA . GLY A 1 83 ? 33.798 -0.974 -15.160 1.00 91.69 83 GLY A CA 1
ATOM 638 C C . GLY A 1 83 ? 32.507 -1.741 -15.445 1.00 91.69 83 GLY A C 1
ATOM 639 O O . GLY A 1 83 ? 32.286 -2.830 -14.917 1.00 91.69 83 GLY A O 1
ATOM 640 N N . ALA A 1 84 ? 31.652 -1.206 -16.318 1.00 89.62 84 ALA A N 1
ATOM 641 C CA . ALA A 1 84 ? 30.336 -1.799 -16.602 1.00 89.62 84 ALA A CA 1
ATOM 642 C C . ALA A 1 84 ? 30.391 -3.194 -17.270 1.00 89.62 84 ALA A C 1
ATOM 644 O O . ALA A 1 84 ? 29.378 -3.884 -17.366 1.00 89.62 84 ALA A O 1
ATOM 645 N N . ASP A 1 85 ? 31.565 -3.630 -17.726 1.00 93.31 85 ASP A N 1
ATOM 646 C CA . ASP A 1 85 ? 31.826 -4.941 -18.321 1.00 93.31 85 ASP A CA 1
ATOM 647 C C . ASP A 1 85 ? 32.531 -5.932 -17.375 1.00 93.31 85 ASP A C 1
ATOM 649 O O . ASP A 1 85 ? 32.987 -6.980 -17.834 1.00 93.31 85 ASP A O 1
ATOM 653 N N . ALA A 1 86 ? 32.592 -5.653 -16.066 1.00 93.19 86 ALA A N 1
ATOM 654 C CA . ALA A 1 86 ? 33.203 -6.543 -15.068 1.00 93.19 86 ALA A CA 1
ATOM 655 C C . ALA A 1 86 ? 32.674 -7.990 -15.143 1.00 93.19 86 ALA A C 1
ATOM 657 O O . ALA A 1 86 ? 33.429 -8.954 -15.004 1.00 93.19 86 ALA A O 1
ATOM 658 N N . TRP A 1 87 ? 31.386 -8.151 -15.469 1.00 94.12 87 TRP A N 1
ATOM 659 C CA . TRP A 1 87 ? 30.733 -9.450 -15.651 1.00 94.12 87 TRP A CA 1
ATOM 660 C C . TRP A 1 87 ? 31.370 -10.318 -16.749 1.00 94.12 87 TRP A C 1
ATOM 662 O O . TRP A 1 87 ? 31.260 -11.543 -16.698 1.00 94.12 87 TRP A O 1
ATOM 672 N N . ARG A 1 88 ? 32.079 -9.736 -17.729 1.00 94.38 88 ARG A N 1
ATOM 673 C CA . ARG A 1 88 ? 32.737 -10.510 -18.795 1.00 94.38 88 ARG A CA 1
ATOM 674 C C . ARG A 1 88 ? 33.810 -11.439 -18.242 1.00 94.38 88 ARG A C 1
ATOM 676 O O . ARG A 1 88 ? 33.935 -12.559 -18.727 1.00 94.38 88 ARG A O 1
ATOM 683 N N . GLN A 1 89 ? 34.553 -11.008 -17.222 1.00 94.75 89 GLN A N 1
ATOM 684 C CA . GLN A 1 89 ? 35.597 -11.835 -16.607 1.00 94.75 89 GLN A CA 1
ATOM 685 C C . GLN A 1 89 ? 35.013 -13.049 -15.877 1.00 94.75 89 GLN A C 1
ATOM 687 O O . GLN A 1 89 ? 35.630 -14.112 -15.854 1.00 94.75 89 GLN A O 1
ATOM 692 N N . ILE A 1 90 ? 33.795 -12.914 -15.349 1.00 95.12 90 ILE A N 1
ATOM 693 C CA . ILE A 1 90 ? 33.037 -14.003 -14.726 1.00 95.12 90 ILE A CA 1
ATOM 694 C C . ILE A 1 90 ? 32.650 -15.048 -15.779 1.00 95.12 90 ILE A C 1
ATOM 696 O O . ILE A 1 90 ? 32.884 -16.241 -15.588 1.00 95.12 90 ILE A O 1
ATOM 700 N N . MET A 1 91 ? 32.145 -14.597 -16.931 1.00 92.94 91 MET A N 1
ATOM 701 C CA . MET A 1 91 ? 31.823 -15.484 -18.055 1.00 92.94 91 MET A CA 1
ATOM 702 C C . MET A 1 91 ? 33.080 -16.170 -18.615 1.00 92.94 91 MET A C 1
ATOM 704 O O . MET A 1 91 ? 33.077 -17.371 -18.869 1.00 92.94 91 MET A O 1
ATOM 708 N N . GLN A 1 92 ? 34.191 -15.436 -18.746 1.00 93.69 92 GLN A N 1
ATOM 709 C CA . GLN A 1 92 ? 35.485 -15.986 -19.175 1.00 93.69 92 GLN A CA 1
ATOM 710 C C . GLN A 1 92 ? 36.040 -17.037 -18.204 1.00 93.69 92 GLN A C 1
ATOM 712 O O . GLN A 1 92 ? 36.722 -17.964 -18.632 1.00 93.69 92 GLN A O 1
ATOM 717 N N . ALA A 1 93 ? 35.728 -16.919 -16.911 1.00 94.31 93 ALA A N 1
ATOM 718 C CA . ALA A 1 93 ? 36.089 -17.898 -15.890 1.00 94.31 93 ALA A CA 1
ATOM 719 C C . ALA A 1 93 ? 35.223 -19.176 -15.925 1.00 94.31 93 ALA A C 1
ATOM 721 O O . ALA A 1 93 ? 35.461 -20.105 -15.150 1.00 94.31 93 ALA A O 1
ATOM 722 N N . GLY A 1 94 ? 34.235 -19.248 -16.826 1.00 91.69 94 GLY A N 1
ATOM 723 C CA . GLY A 1 94 ? 33.428 -20.441 -17.080 1.00 91.69 94 GLY A CA 1
ATOM 724 C C . GLY A 1 94 ? 32.129 -20.528 -16.279 1.00 91.69 94 GLY A C 1
ATOM 725 O O . GLY A 1 94 ? 31.524 -21.602 -16.226 1.00 91.69 94 GLY A O 1
ATOM 726 N N . PHE A 1 95 ? 31.698 -19.443 -15.633 1.00 91.88 95 PHE A N 1
ATOM 727 C CA . PHE A 1 95 ? 30.334 -19.346 -15.111 1.00 91.88 95 PHE A CA 1
ATOM 728 C C . PHE A 1 95 ? 29.353 -19.097 -16.264 1.00 91.88 95 PHE A C 1
ATOM 730 O O . PHE A 1 95 ? 29.663 -18.372 -17.205 1.00 91.88 95 PHE A O 1
ATOM 737 N N . ASP A 1 96 ? 28.170 -19.697 -16.188 1.00 83.19 96 ASP A N 1
ATOM 738 C CA . ASP A 1 96 ? 27.116 -19.630 -17.208 1.00 83.19 96 ASP A CA 1
ATOM 739 C C . ASP A 1 96 ? 25.905 -18.789 -16.772 1.00 83.19 96 ASP A C 1
ATOM 741 O O . ASP A 1 96 ? 25.013 -18.508 -17.573 1.00 83.19 96 ASP A O 1
ATOM 745 N N . ASN A 1 97 ? 25.879 -18.358 -15.509 1.00 87.25 97 ASN A N 1
ATOM 746 C CA . ASN A 1 97 ? 24.840 -17.511 -14.941 1.00 87.25 97 ASN A CA 1
ATOM 747 C C . ASN A 1 97 ? 25.453 -16.478 -13.985 1.00 87.25 97 ASN A C 1
ATOM 749 O O . ASN A 1 97 ? 26.217 -16.841 -13.086 1.00 87.25 97 ASN A O 1
ATOM 753 N N . VAL A 1 98 ? 25.098 -15.205 -14.183 1.00 93.00 98 VAL A N 1
ATOM 754 C CA . VAL A 1 98 ? 25.541 -14.070 -13.366 1.00 93.00 98 VAL A CA 1
ATOM 755 C C . VAL A 1 98 ? 24.346 -13.171 -13.075 1.00 93.00 98 VAL A C 1
ATOM 757 O O . VAL A 1 98 ? 23.673 -12.718 -14.000 1.00 93.00 98 VAL A O 1
ATOM 760 N N . THR A 1 99 ? 24.138 -12.866 -11.800 1.00 94.00 99 THR A N 1
ATOM 761 C CA . THR A 1 99 ? 23.190 -11.855 -11.324 1.00 94.00 99 THR A CA 1
ATOM 762 C C . THR A 1 99 ? 23.969 -10.697 -10.713 1.00 94.00 99 THR A C 1
ATOM 764 O O . THR A 1 99 ? 24.929 -10.915 -9.972 1.00 94.00 99 THR A O 1
ATOM 767 N N . ILE A 1 100 ? 23.561 -9.466 -11.020 1.00 92.94 100 ILE A N 1
ATOM 768 C CA . ILE A 1 100 ? 24.169 -8.239 -10.495 1.00 92.94 100 ILE A CA 1
ATOM 769 C C . ILE A 1 100 ? 23.175 -7.590 -9.535 1.00 92.94 100 ILE A C 1
ATOM 771 O O . ILE A 1 100 ? 22.026 -7.344 -9.898 1.00 92.94 100 ILE A O 1
ATOM 775 N N . HIS A 1 101 ? 23.624 -7.310 -8.318 1.00 89.56 101 HIS A N 1
ATOM 776 C CA . HIS A 1 101 ? 22.838 -6.693 -7.260 1.00 89.56 101 HIS A CA 1
ATOM 777 C C . HIS A 1 101 ? 23.401 -5.309 -6.942 1.00 89.56 101 HIS A C 1
ATOM 779 O O . HIS A 1 101 ? 24.600 -5.156 -6.703 1.00 89.56 101 HIS A O 1
ATOM 785 N N . THR A 1 102 ? 22.534 -4.300 -6.914 1.00 85.06 102 THR A N 1
ATOM 786 C CA . THR A 1 102 ? 22.884 -2.964 -6.427 1.00 85.06 102 THR A CA 1
ATOM 787 C C . THR A 1 102 ? 22.902 -2.977 -4.905 1.00 85.06 102 THR A C 1
ATOM 789 O O . THR A 1 102 ? 21.862 -3.208 -4.287 1.00 85.06 102 THR A O 1
ATOM 792 N N . VAL A 1 103 ? 24.069 -2.730 -4.311 1.00 73.19 103 VAL A N 1
ATOM 793 C CA . VAL A 1 103 ? 24.214 -2.580 -2.856 1.00 73.19 103 VAL A CA 1
ATOM 794 C C . VAL A 1 103 ? 24.034 -1.111 -2.476 1.00 73.19 103 VAL A C 1
ATOM 796 O O . VAL A 1 103 ? 23.221 -0.792 -1.617 1.00 73.19 103 VAL A O 1
ATOM 799 N N . GLU A 1 104 ? 24.728 -0.212 -3.177 1.00 73.38 104 GLU A N 1
ATOM 800 C CA . GLU A 1 104 ? 24.620 1.238 -2.994 1.00 73.38 104 GLU A CA 1
ATOM 801 C C . GLU A 1 104 ? 24.867 1.952 -4.332 1.00 73.38 104 GLU A C 1
ATOM 803 O O . GLU A 1 104 ? 25.919 1.809 -4.967 1.00 73.38 104 GLU A O 1
ATOM 808 N N . TYR A 1 105 ? 23.871 2.713 -4.789 1.00 66.62 105 TYR A N 1
ATOM 809 C CA . TYR A 1 105 ? 23.995 3.526 -5.997 1.00 66.62 105 TYR A CA 1
ATOM 810 C C . TYR A 1 105 ? 24.998 4.673 -5.760 1.00 66.62 105 TYR A C 1
ATOM 812 O O . TYR A 1 105 ? 24.914 5.327 -4.722 1.00 66.62 105 TYR A O 1
ATOM 820 N N . PRO A 1 106 ? 25.902 4.990 -6.708 1.00 67.25 106 PRO A N 1
ATOM 821 C CA . PRO A 1 106 ? 25.957 4.484 -8.083 1.00 67.25 106 PRO A CA 1
ATOM 822 C C . PRO A 1 106 ? 26.989 3.373 -8.348 1.00 67.25 106 PRO A C 1
ATOM 824 O O . PRO A 1 106 ? 27.098 2.941 -9.492 1.00 67.25 106 PRO A O 1
ATOM 827 N N . ALA A 1 107 ? 27.773 2.936 -7.356 1.00 71.00 107 ALA A N 1
ATOM 828 C CA . ALA A 1 107 ? 29.048 2.249 -7.618 1.00 71.00 107 ALA A CA 1
ATOM 829 C C . ALA A 1 107 ? 29.243 0.901 -6.899 1.00 71.00 107 ALA A C 1
ATOM 831 O O . ALA A 1 107 ? 30.100 0.118 -7.314 1.00 71.00 107 ALA A O 1
ATOM 832 N N . ALA A 1 108 ? 28.478 0.612 -5.841 1.00 75.94 108 ALA A N 1
ATOM 833 C CA . ALA A 1 108 ? 28.631 -0.627 -5.087 1.00 75.94 108 ALA A CA 1
ATOM 834 C C . ALA A 1 108 ? 27.747 -1.726 -5.688 1.00 75.94 108 ALA A C 1
ATOM 836 O O . ALA A 1 108 ? 26.519 -1.720 -5.542 1.00 75.94 108 ALA A O 1
ATOM 837 N N . LEU A 1 109 ? 28.393 -2.671 -6.373 1.00 85.88 109 LEU A N 1
ATOM 838 C CA . LEU A 1 109 ? 27.752 -3.822 -6.999 1.00 85.88 109 LEU A CA 1
ATOM 839 C C . LEU A 1 109 ? 28.233 -5.119 -6.346 1.00 85.88 109 LEU A C 1
ATOM 841 O O . LEU A 1 109 ? 29.424 -5.300 -6.088 1.00 85.88 109 LEU A O 1
ATOM 845 N N . ALA A 1 110 ? 27.299 -6.042 -6.140 1.00 91.75 110 ALA A N 1
ATOM 846 C CA . ALA A 1 110 ? 27.587 -7.424 -5.786 1.00 91.75 110 ALA A CA 1
ATOM 847 C C . ALA A 1 110 ? 27.213 -8.349 -6.948 1.00 91.75 110 ALA A C 1
ATOM 849 O O . ALA A 1 110 ? 26.193 -8.163 -7.611 1.00 91.75 110 ALA A O 1
ATOM 850 N N . PHE A 1 111 ? 28.031 -9.367 -7.181 1.00 94.69 111 PHE A N 1
ATOM 851 C CA . PHE A 1 111 ? 27.825 -10.387 -8.199 1.00 94.69 111 PHE A CA 1
ATOM 852 C C . PHE A 1 111 ? 27.508 -11.715 -7.523 1.00 94.69 111 PHE A C 1
ATOM 854 O O . PHE A 1 111 ? 28.219 -12.128 -6.608 1.00 94.69 111 PHE A O 1
ATOM 861 N N . ALA A 1 112 ? 26.467 -12.395 -7.997 1.00 95.25 112 ALA A N 1
ATOM 862 C CA . ALA A 1 112 ? 26.140 -13.764 -7.619 1.00 95.25 112 ALA A CA 1
ATOM 863 C C . ALA A 1 112 ? 26.210 -14.653 -8.863 1.00 95.25 112 ALA A C 1
ATOM 865 O O . ALA A 1 112 ? 25.542 -14.392 -9.863 1.00 95.25 112 ALA A O 1
ATOM 866 N N . CYS A 1 113 ? 27.031 -15.697 -8.808 1.00 92.88 113 CYS A N 1
ATOM 867 C CA . CYS A 1 113 ? 27.340 -16.554 -9.949 1.00 92.88 113 CYS A CA 1
ATOM 868 C C . CYS A 1 113 ? 27.077 -18.006 -9.567 1.00 92.88 113 CYS A C 1
ATOM 870 O O . CYS A 1 113 ? 27.527 -18.454 -8.512 1.00 92.88 113 CYS A O 1
ATOM 872 N N . ARG A 1 114 ? 26.378 -18.760 -10.417 1.00 88.75 114 ARG A N 1
ATOM 873 C CA . ARG A 1 114 ? 26.094 -20.179 -10.159 1.00 88.75 114 ARG A CA 1
ATOM 874 C C . ARG A 1 114 ? 27.041 -21.059 -10.964 1.00 88.75 114 ARG A C 1
ATOM 876 O O . ARG A 1 114 ? 27.217 -20.848 -12.158 1.00 88.75 114 ARG A O 1
ATOM 883 N N . ASN A 1 115 ? 27.632 -22.064 -10.325 1.00 83.25 115 ASN A N 1
ATOM 884 C CA . ASN A 1 115 ? 28.424 -23.083 -11.005 1.00 83.25 115 ASN A CA 1
ATOM 885 C C . ASN A 1 115 ? 27.477 -24.102 -11.662 1.00 83.25 115 ASN A C 1
ATOM 887 O O . ASN A 1 115 ? 27.031 -25.048 -11.009 1.00 83.25 115 ASN A O 1
ATOM 891 N N . GLY A 1 116 ? 27.079 -23.867 -12.913 1.00 71.94 116 GLY A N 1
ATOM 892 C CA . GLY A 1 116 ? 26.065 -24.669 -13.596 1.00 71.94 116 GLY A CA 1
ATOM 893 C C . GLY A 1 116 ? 26.365 -26.174 -13.671 1.00 71.94 116 GLY A C 1
ATOM 894 O O . GLY A 1 116 ? 27.497 -26.605 -13.884 1.00 71.94 116 GLY A O 1
ATOM 895 N N . THR A 1 117 ? 25.310 -26.987 -13.572 1.00 59.69 117 THR A N 1
ATOM 896 C CA . THR A 1 117 ? 25.254 -28.357 -14.110 1.00 59.69 117 THR A CA 1
ATOM 897 C C . THR A 1 117 ? 23.952 -28.499 -14.878 1.00 59.69 117 THR A C 1
ATOM 899 O O . THR A 1 117 ? 22.896 -28.602 -14.256 1.00 59.69 117 THR A O 1
ATOM 902 N N . ARG A 1 118 ? 23.976 -28.445 -16.214 1.00 41.78 118 ARG A N 1
ATOM 903 C CA . ARG A 1 118 ? 22.747 -28.597 -17.014 1.00 41.78 118 ARG A CA 1
ATOM 904 C C . ARG A 1 118 ? 22.043 -29.927 -16.690 1.00 41.78 118 ARG A C 1
ATOM 906 O O . ARG A 1 118 ? 22.685 -30.967 -16.837 1.00 41.78 118 ARG A O 1
ATOM 913 N N . PRO A 1 119 ? 20.739 -29.936 -16.359 1.00 41.28 119 PRO A N 1
ATOM 914 C CA . PRO A 1 119 ? 19.889 -31.098 -16.557 1.00 41.28 119 PRO A CA 1
ATOM 915 C C . PRO A 1 119 ? 19.283 -31.073 -17.974 1.00 41.28 119 PRO A C 1
ATOM 917 O O . PRO A 1 119 ? 18.786 -30.044 -18.422 1.00 41.28 119 PRO A O 1
ATOM 920 N N . ASP A 1 120 ? 19.383 -32.216 -18.653 1.00 37.84 120 ASP A N 1
ATOM 921 C CA . ASP A 1 120 ? 18.625 -32.71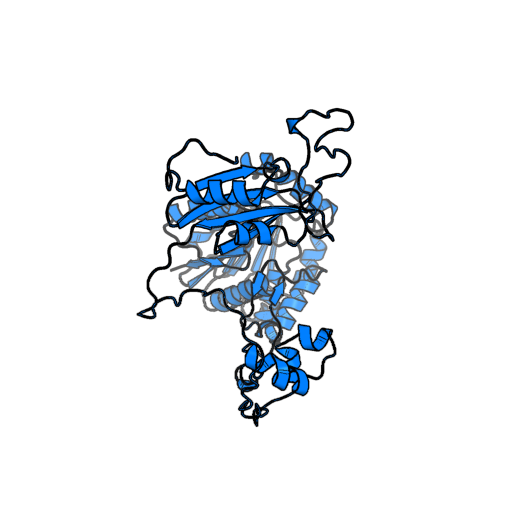5 -19.815 1.00 37.84 120 ASP A CA 1
ATOM 922 C C . ASP A 1 120 ? 18.057 -31.697 -20.839 1.00 37.84 120 ASP A C 1
ATOM 924 O O . ASP A 1 120 ? 16.956 -31.166 -20.701 1.00 37.84 120 ASP A O 1
ATOM 928 N N . GLN A 1 121 ? 18.778 -31.510 -21.951 1.00 37.53 121 GLN A N 1
ATOM 929 C CA . GLN A 1 121 ? 18.128 -31.407 -23.260 1.00 37.53 121 GLN A CA 1
ATOM 930 C C . GLN A 1 121 ? 18.520 -32.647 -24.062 1.00 37.53 121 GLN A C 1
ATOM 932 O O . GLN A 1 121 ? 19.709 -32.939 -24.213 1.00 37.53 121 GLN A O 1
ATOM 937 N N . GLY A 1 122 ? 17.509 -33.370 -24.545 1.00 34.41 122 GLY A N 1
ATOM 938 C CA . GLY A 1 122 ? 17.658 -34.611 -25.292 1.00 34.41 122 GLY A CA 1
ATOM 939 C C . GLY A 1 122 ? 18.663 -34.524 -26.446 1.00 34.41 122 GLY A C 1
ATOM 940 O O . GLY A 1 122 ? 18.714 -33.548 -27.188 1.00 34.41 122 GLY A O 1
ATOM 941 N N . SER A 1 123 ? 19.462 -35.588 -26.553 1.00 41.91 123 SER A N 1
ATOM 942 C CA . SER A 1 123 ? 20.302 -36.026 -27.677 1.00 41.91 123 SER A CA 1
ATOM 943 C C . SER A 1 123 ? 20.660 -34.997 -28.767 1.00 41.91 123 SER A C 1
ATOM 945 O O . SER A 1 123 ? 19.957 -34.848 -29.766 1.00 41.91 123 SER A O 1
ATOM 947 N N . GLY A 1 124 ? 21.861 -34.433 -28.660 1.00 32.09 124 GLY A N 1
ATOM 948 C CA . GLY A 1 124 ? 22.588 -33.830 -29.777 1.00 32.09 124 GLY A CA 1
ATOM 949 C C . GLY A 1 124 ? 24.055 -33.646 -29.398 1.00 32.09 124 GLY A C 1
ATOM 950 O O . GLY A 1 124 ? 24.390 -32.719 -28.671 1.00 32.09 124 GLY A O 1
ATOM 951 N N . ALA A 1 125 ? 24.921 -34.572 -29.818 1.00 31.94 125 ALA A N 1
ATOM 952 C CA . ALA A 1 125 ? 26.339 -34.596 -29.452 1.00 31.94 125 ALA A CA 1
ATOM 953 C C . ALA A 1 125 ? 27.082 -33.296 -29.849 1.00 31.94 125 ALA A C 1
ATOM 955 O O . ALA A 1 125 ? 26.805 -32.740 -30.915 1.00 31.94 125 ALA A O 1
ATOM 956 N N . PRO A 1 126 ? 28.056 -32.824 -29.046 1.00 33.06 126 PRO A N 1
ATOM 957 C CA . PRO A 1 126 ? 28.841 -31.641 -29.383 1.00 33.06 126 PRO A CA 1
ATOM 958 C C . PRO A 1 126 ? 29.806 -31.947 -30.539 1.00 33.06 126 PRO A C 1
ATOM 960 O O . PRO A 1 126 ? 30.570 -32.912 -30.486 1.00 33.06 126 PRO A O 1
ATOM 963 N N . ARG A 1 127 ? 29.785 -31.119 -31.592 1.00 29.75 127 ARG A N 1
ATOM 964 C CA . ARG A 1 127 ? 30.820 -31.136 -32.639 1.00 29.75 127 ARG A CA 1
ATOM 965 C C . ARG A 1 127 ? 32.111 -30.501 -32.102 1.00 29.75 127 ARG A C 1
ATOM 967 O O . ARG A 1 127 ? 32.024 -29.455 -31.459 1.00 29.75 127 ARG A O 1
ATOM 974 N N . PRO A 1 128 ? 33.292 -31.076 -32.381 1.00 32.06 128 PRO A N 1
ATOM 975 C CA . PRO A 1 128 ? 34.556 -30.462 -32.007 1.00 32.06 128 PRO A CA 1
ATOM 976 C C . PRO A 1 128 ? 34.862 -29.264 -32.914 1.00 32.06 128 PRO A C 1
ATOM 978 O O . PRO A 1 128 ? 34.592 -29.294 -34.116 1.00 32.06 128 PRO A O 1
ATOM 981 N N . LEU A 1 129 ? 35.441 -28.218 -32.325 1.00 32.31 129 LEU A N 1
ATOM 982 C CA . LEU A 1 129 ? 36.063 -27.115 -33.052 1.00 32.31 129 LEU A CA 1
ATOM 983 C C . LEU A 1 129 ? 37.374 -27.632 -33.658 1.00 32.31 129 LEU A C 1
ATOM 985 O O . LEU A 1 129 ? 38.326 -27.8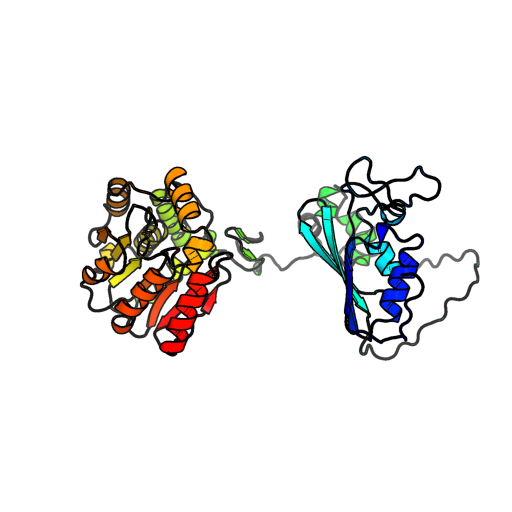88 -32.924 1.00 32.31 129 LEU A O 1
ATOM 989 N N . SER A 1 130 ? 37.411 -27.825 -34.976 1.00 30.80 130 SER A N 1
ATOM 990 C CA . SER A 1 130 ? 38.657 -28.030 -35.714 1.00 30.80 130 SER A CA 1
ATOM 991 C C . SER A 1 130 ? 39.228 -26.680 -36.137 1.00 30.80 130 SER A C 1
ATOM 993 O O . SER A 1 130 ? 38.548 -25.898 -36.804 1.00 30.80 130 SER A O 1
ATOM 995 N N . GLU A 1 131 ? 40.482 -26.439 -35.765 1.00 40.53 131 GLU A N 1
ATOM 996 C CA . GLU A 1 131 ? 41.364 -25.497 -36.444 1.00 40.53 131 GLU A CA 1
ATOM 997 C C . GLU A 1 131 ? 41.511 -25.946 -37.898 1.00 40.53 131 GLU A C 1
ATOM 999 O O . GLU A 1 131 ? 42.142 -26.959 -38.164 1.00 40.53 131 GLU A O 1
ATOM 1004 N N . ASP A 1 132 ? 40.876 -25.228 -38.817 1.00 31.59 132 ASP A N 1
ATOM 1005 C CA . ASP A 1 132 ? 41.323 -25.095 -40.198 1.00 31.59 132 ASP A CA 1
ATOM 1006 C C . ASP A 1 132 ? 40.536 -23.951 -40.836 1.00 31.59 132 ASP A C 1
ATOM 1008 O O . ASP A 1 132 ? 39.307 -23.958 -40.911 1.00 31.59 132 ASP A O 1
ATOM 1012 N N . THR A 1 133 ? 41.263 -22.938 -41.290 1.00 41.00 133 THR A N 1
ATOM 1013 C CA . THR A 1 133 ? 40.742 -21.937 -42.222 1.00 41.00 133 THR A CA 1
ATOM 1014 C C . THR A 1 133 ? 40.618 -22.603 -43.592 1.00 41.00 133 THR A C 1
ATOM 1016 O O . THR A 1 133 ? 41.611 -23.154 -44.070 1.00 41.00 133 THR A O 1
ATOM 1019 N N . PRO A 1 134 ? 39.483 -22.461 -44.297 1.00 32.44 134 PRO A N 1
ATOM 1020 C CA . PRO A 1 134 ? 39.582 -22.304 -45.740 1.00 32.44 134 PRO A CA 1
ATOM 1021 C C . PRO A 1 134 ? 38.824 -21.079 -46.241 1.00 32.44 134 PRO A C 1
ATOM 1023 O O . PRO A 1 134 ? 37.771 -20.679 -45.746 1.00 32.44 134 PRO A O 1
ATOM 1026 N N . ALA A 1 135 ? 39.424 -20.498 -47.270 1.00 36.41 135 ALA A N 1
ATOM 1027 C CA . ALA A 1 135 ? 38.878 -19.447 -48.093 1.00 36.41 135 ALA A CA 1
ATOM 1028 C C . ALA A 1 135 ? 37.505 -19.816 -48.678 1.00 36.41 135 ALA A C 1
ATOM 1030 O O . ALA A 1 135 ? 37.274 -20.961 -49.051 1.00 36.41 135 ALA A O 1
ATOM 1031 N N . GLY A 1 136 ? 36.664 -18.786 -48.803 1.00 40.81 136 GLY A N 1
ATOM 1032 C CA . GLY A 1 136 ? 35.629 -18.615 -49.821 1.00 40.81 136 GLY A CA 1
ATOM 1033 C C . GLY A 1 136 ? 34.757 -19.820 -50.160 1.00 40.81 136 GLY A C 1
ATOM 1034 O O . GLY A 1 136 ? 35.141 -20.657 -50.967 1.00 40.81 136 GLY A O 1
ATOM 1035 N N . ASN A 1 137 ? 33.510 -19.791 -49.694 1.00 32.06 137 ASN A N 1
ATOM 1036 C CA . ASN A 1 137 ? 32.385 -20.128 -50.559 1.00 32.06 137 ASN A CA 1
ATOM 1037 C C . ASN A 1 137 ? 31.125 -19.406 -50.080 1.00 32.06 137 ASN A C 1
ATOM 1039 O O . ASN A 1 137 ? 30.649 -19.609 -48.966 1.00 32.06 137 ASN A O 1
ATOM 1043 N N . GLU A 1 138 ? 30.626 -18.529 -50.949 1.00 45.16 138 GLU A N 1
ATOM 1044 C CA . GLU A 1 138 ? 29.297 -17.939 -50.874 1.00 45.16 138 GLU A CA 1
ATOM 1045 C C . GLU A 1 138 ? 28.254 -19.055 -51.030 1.00 45.16 138 GLU A C 1
ATOM 1047 O O . GLU A 1 138 ? 28.099 -19.601 -52.122 1.00 45.16 138 GLU A O 1
ATOM 1052 N N . ASP A 1 139 ? 27.515 -19.372 -49.968 1.00 35.41 139 ASP A N 1
ATOM 1053 C CA . ASP A 1 139 ? 26.228 -20.056 -50.099 1.00 35.41 139 ASP A CA 1
ATOM 1054 C C . ASP A 1 139 ? 25.122 -18.995 -50.120 1.00 35.41 139 ASP A C 1
ATOM 1056 O O . ASP A 1 139 ? 24.665 -18.490 -49.093 1.00 35.41 139 ASP A O 1
ATOM 1060 N N . LYS A 1 140 ? 24.757 -18.581 -51.337 1.00 46.44 140 LYS A N 1
ATOM 1061 C CA . LYS A 1 140 ? 23.581 -17.758 -51.615 1.00 46.44 140 LYS A CA 1
ATOM 1062 C C . LYS A 1 140 ? 22.374 -18.673 -51.771 1.00 46.44 140 LYS A C 1
ATOM 1064 O O . LYS A 1 140 ? 22.027 -19.070 -52.881 1.00 46.44 140 LYS A O 1
ATOM 1069 N N . SER A 1 141 ? 21.682 -18.914 -50.668 1.00 42.16 141 SER A N 1
ATOM 1070 C CA . SER A 1 141 ? 20.248 -19.206 -50.697 1.00 42.16 141 SER A CA 1
ATOM 1071 C C . SER A 1 141 ? 19.539 -18.684 -49.440 1.00 42.16 141 SER A C 1
ATOM 1073 O O . SER A 1 141 ? 18.773 -19.386 -48.789 1.00 42.16 141 SER A O 1
ATOM 1075 N N . GLU A 1 142 ? 19.755 -17.405 -49.099 1.00 46.41 142 GLU A N 1
ATOM 1076 C CA . GLU A 1 142 ? 18.801 -16.689 -48.243 1.00 46.41 142 GLU A CA 1
ATOM 1077 C C . GLU A 1 142 ? 17.503 -16.517 -49.047 1.00 46.41 142 GLU A C 1
ATOM 1079 O O . GLU A 1 142 ? 17.421 -15.701 -49.968 1.00 46.41 142 GLU A O 1
ATOM 1084 N N . HIS A 1 143 ? 16.475 -17.305 -48.727 1.00 50.97 143 HIS A N 1
ATOM 1085 C CA . HIS A 1 143 ? 15.116 -16.919 -49.086 1.00 50.97 143 HIS A CA 1
ATOM 1086 C C . HIS A 1 143 ? 14.880 -15.510 -48.520 1.00 50.97 143 HIS A C 1
ATOM 1088 O O . HIS A 1 143 ? 15.112 -15.312 -47.325 1.00 50.97 143 HIS A O 1
ATOM 1094 N N . PRO A 1 144 ? 14.469 -14.523 -49.341 1.00 64.69 144 PRO A N 1
ATOM 1095 C CA . PRO A 1 144 ? 14.271 -13.170 -48.856 1.00 64.69 144 PRO A CA 1
ATOM 1096 C C . PRO A 1 144 ? 13.219 -13.213 -47.756 1.00 64.69 144 PRO A C 1
ATOM 1098 O O . PRO A 1 144 ? 12.090 -13.657 -47.978 1.00 64.69 144 PRO A O 1
ATOM 1101 N N . VAL A 1 145 ? 13.616 -12.792 -46.558 1.00 73.94 145 VAL A N 1
ATOM 1102 C CA . VAL A 1 145 ? 12.696 -12.640 -45.437 1.00 73.94 145 VAL A CA 1
ATOM 1103 C C . VAL A 1 145 ? 11.652 -11.636 -45.888 1.00 73.94 145 VAL A C 1
ATOM 1105 O O . VAL A 1 145 ? 11.977 -10.503 -46.236 1.00 73.94 145 VAL A O 1
ATOM 1108 N N . ALA A 1 146 ? 10.407 -12.086 -45.975 1.00 85.44 146 ALA A N 1
ATOM 1109 C CA . ALA A 1 146 ? 9.299 -11.230 -46.343 1.00 85.44 146 ALA A CA 1
ATOM 1110 C C . ALA A 1 146 ? 8.773 -10.538 -45.088 1.00 85.44 146 ALA A C 1
ATOM 1112 O O . ALA A 1 146 ? 8.693 -11.145 -44.017 1.00 85.44 146 ALA A O 1
ATOM 1113 N N . LEU A 1 147 ? 8.389 -9.273 -45.235 1.00 90.12 147 LEU A N 1
ATOM 1114 C CA . LEU A 1 147 ? 7.667 -8.572 -44.187 1.00 90.12 147 LEU A CA 1
ATOM 1115 C C . LEU A 1 147 ? 6.326 -9.297 -43.952 1.00 90.12 147 LEU A C 1
ATOM 1117 O O . LEU A 1 147 ? 5.624 -9.577 -44.931 1.00 90.12 147 LEU A O 1
ATOM 1121 N N . PRO A 1 148 ? 5.961 -9.621 -42.700 1.00 89.50 148 PRO A N 1
ATOM 1122 C CA . PRO A 1 148 ? 4.668 -10.209 -42.394 1.00 89.50 148 PRO A CA 1
ATOM 1123 C C . PRO A 1 148 ? 3.528 -9.348 -42.962 1.00 89.50 148 PRO A C 1
ATOM 1125 O O . PRO A 1 148 ? 3.596 -8.122 -42.858 1.00 89.50 148 PRO A O 1
ATOM 1128 N N . PRO A 1 149 ? 2.473 -9.945 -43.552 1.00 87.56 149 PRO A N 1
ATOM 1129 C CA . PRO A 1 149 ? 1.366 -9.185 -44.142 1.00 87.56 149 PRO A CA 1
ATOM 1130 C C . PRO A 1 149 ? 0.640 -8.258 -43.159 1.00 87.56 149 PRO A C 1
ATOM 1132 O O . PRO A 1 149 ? -0.043 -7.330 -43.575 1.00 87.56 149 PRO A O 1
ATOM 1135 N N . ASP A 1 150 ? 0.760 -8.541 -41.865 1.00 86.44 150 ASP A N 1
ATOM 1136 C CA . ASP A 1 150 ? 0.160 -7.815 -40.752 1.00 86.44 150 ASP A CA 1
ATOM 1137 C C . ASP A 1 150 ? 1.176 -6.989 -39.948 1.00 86.44 150 ASP A C 1
ATOM 1139 O O . ASP A 1 150 ? 0.911 -6.645 -38.799 1.00 86.44 150 ASP A O 1
ATOM 1143 N N . PHE A 1 151 ? 2.342 -6.687 -40.525 1.00 91.06 151 PHE A N 1
ATOM 1144 C CA . PHE A 1 151 ? 3.346 -5.834 -39.897 1.00 91.06 151 PHE A CA 1
ATOM 1145 C C . PHE A 1 151 ? 2.874 -4.375 -39.819 1.00 91.06 151 PHE A C 1
ATOM 1147 O O . PHE A 1 151 ? 2.558 -3.764 -40.841 1.00 91.06 151 PHE A O 1
ATOM 1154 N N . ASP A 1 152 ? 2.902 -3.801 -38.617 1.00 90.44 152 ASP A N 1
ATOM 1155 C CA . ASP A 1 152 ? 2.669 -2.378 -38.368 1.00 90.44 152 ASP A CA 1
ATOM 1156 C C . ASP A 1 152 ? 3.950 -1.730 -37.821 1.00 90.44 152 ASP A C 1
ATOM 1158 O O . ASP A 1 152 ? 4.545 -2.195 -36.846 1.00 90.44 152 ASP A O 1
ATOM 1162 N N . ALA A 1 153 ? 4.398 -0.660 -38.479 1.00 91.75 153 ALA A N 1
ATOM 1163 C CA . ALA A 1 153 ? 5.652 0.013 -38.156 1.00 91.75 153 ALA A CA 1
ATOM 1164 C C . ALA A 1 153 ? 5.636 0.666 -36.764 1.00 91.75 153 ALA A C 1
ATOM 1166 O O . ALA A 1 153 ? 6.634 0.602 -36.047 1.00 91.75 153 ALA A O 1
ATOM 1167 N N . GLU A 1 154 ? 4.518 1.267 -36.356 1.00 89.31 154 GLU A N 1
ATOM 1168 C CA . GLU A 1 154 ? 4.417 1.922 -35.051 1.00 89.31 154 GLU A CA 1
ATOM 1169 C C . GLU A 1 154 ? 4.298 0.905 -33.918 1.00 89.31 154 GLU A C 1
ATOM 1171 O O . GLU A 1 154 ? 4.902 1.094 -32.860 1.00 89.31 154 GLU A O 1
ATOM 1176 N N . GLU A 1 155 ? 3.588 -0.202 -34.144 1.00 85.62 155 GLU A N 1
ATOM 1177 C CA . GLU A 1 155 ? 3.544 -1.325 -33.212 1.00 85.62 155 GLU A CA 1
ATOM 1178 C C . GLU A 1 155 ? 4.932 -1.953 -33.045 1.00 85.62 155 GLU A C 1
ATOM 1180 O O . GLU A 1 155 ? 5.372 -2.168 -31.913 1.00 85.62 155 GLU A O 1
ATOM 1185 N N . TYR A 1 156 ? 5.669 -2.152 -34.143 1.00 90.88 156 TYR A N 1
ATOM 1186 C CA . TYR A 1 156 ? 7.050 -2.629 -34.099 1.00 90.88 156 TYR A CA 1
ATOM 1187 C C . TYR A 1 156 ? 7.944 -1.711 -33.258 1.00 90.88 156 TYR A C 1
ATOM 1189 O O . TYR A 1 156 ? 8.650 -2.182 -32.369 1.00 90.88 156 TYR A O 1
ATOM 1197 N N . LEU A 1 157 ? 7.885 -0.397 -33.485 1.00 90.06 157 LEU A N 1
ATOM 1198 C CA . LEU A 1 157 ? 8.648 0.589 -32.713 1.00 90.06 157 LEU A CA 1
ATOM 1199 C C . LEU A 1 157 ? 8.169 0.721 -31.258 1.00 90.06 157 LEU A C 1
ATOM 1201 O O . LEU A 1 157 ? 8.919 1.181 -30.401 1.00 90.06 157 LEU A O 1
ATOM 1205 N N . GLY A 1 158 ? 6.912 0.380 -30.965 1.00 83.19 158 GLY A N 1
ATOM 1206 C CA . GLY A 1 158 ? 6.390 0.309 -29.598 1.00 83.19 158 GLY A CA 1
ATOM 1207 C C . GLY A 1 158 ? 6.922 -0.904 -28.831 1.00 83.19 158 GLY A C 1
ATOM 1208 O O . GLY A 1 158 ? 7.272 -0.786 -27.661 1.00 83.19 158 GLY A O 1
ATOM 1209 N N . LEU A 1 159 ? 7.028 -2.056 -29.500 1.00 84.44 159 LEU A N 1
ATOM 1210 C CA . LEU A 1 159 ? 7.573 -3.299 -28.937 1.00 84.44 159 LEU A CA 1
ATOM 1211 C C . LEU A 1 159 ? 9.103 -3.298 -28.844 1.00 84.44 159 LEU A C 1
ATOM 1213 O O . LEU A 1 159 ? 9.668 -4.066 -28.069 1.00 84.44 159 LEU A O 1
ATOM 1217 N N . ASN A 1 160 ? 9.765 -2.447 -29.630 1.00 89.44 160 ASN A N 1
ATOM 1218 C CA . ASN A 1 160 ? 11.220 -2.361 -29.736 1.00 89.44 160 ASN A CA 1
ATOM 1219 C C . ASN A 1 160 ? 11.691 -0.905 -29.523 1.00 89.44 160 ASN A C 1
ATOM 1221 O O . ASN A 1 160 ? 12.066 -0.237 -30.494 1.00 89.44 160 ASN A O 1
ATOM 1225 N N . PRO A 1 161 ? 11.646 -0.381 -28.277 1.00 87.00 161 PRO A N 1
ATOM 1226 C CA . PRO A 1 161 ? 11.939 1.027 -27.991 1.00 87.00 161 PRO A CA 1
ATOM 1227 C C . PRO A 1 161 ? 13.351 1.463 -28.386 1.00 87.00 161 PRO A C 1
ATOM 1229 O O . PRO A 1 161 ? 13.541 2.599 -28.796 1.00 87.00 161 PRO A O 1
ATOM 1232 N N . ASP A 1 162 ? 14.330 0.562 -28.340 1.00 89.94 162 ASP A N 1
ATOM 1233 C CA . ASP A 1 162 ? 15.707 0.816 -28.771 1.00 89.94 162 ASP A CA 1
ATOM 1234 C C . ASP A 1 162 ? 15.807 1.124 -30.275 1.00 89.94 162 ASP A C 1
ATOM 1236 O O . ASP A 1 162 ? 16.591 1.980 -30.681 1.00 89.94 162 ASP A O 1
ATOM 1240 N N . VAL A 1 163 ? 14.968 0.495 -31.107 1.00 91.38 163 VAL A N 1
ATOM 1241 C CA . VAL A 1 163 ? 14.875 0.797 -32.548 1.00 91.38 163 VAL A CA 1
ATOM 1242 C C . VAL A 1 163 ? 14.283 2.191 -32.756 1.00 91.38 163 VAL A C 1
ATOM 1244 O O . VAL A 1 163 ? 14.770 2.954 -33.593 1.00 91.38 163 VAL A O 1
ATOM 1247 N N . ARG A 1 164 ? 13.265 2.544 -31.954 1.00 90.31 164 ARG A N 1
ATOM 1248 C CA . ARG A 1 164 ? 12.633 3.873 -31.958 1.00 90.31 164 ARG A CA 1
ATOM 1249 C C . ARG A 1 164 ? 13.614 4.960 -31.532 1.00 90.31 164 ARG A C 1
ATOM 1251 O O . ARG A 1 164 ? 13.721 5.975 -32.212 1.00 90.31 164 ARG A O 1
ATOM 1258 N N . GLU A 1 165 ? 14.336 4.746 -30.439 1.00 89.75 165 GLU A N 1
ATOM 1259 C CA . GLU A 1 165 ? 15.330 5.684 -29.908 1.00 89.75 165 GLU A CA 1
ATOM 1260 C C . GLU A 1 165 ? 16.518 5.866 -30.855 1.00 89.75 165 GLU A C 1
ATOM 1262 O O . GLU A 1 165 ? 17.008 6.983 -31.023 1.00 89.75 165 GLU A O 1
ATOM 1267 N N . ALA A 1 166 ? 16.944 4.797 -31.530 1.00 91.69 166 ALA A N 1
ATOM 1268 C CA . ALA A 1 166 ? 17.984 4.863 -32.550 1.00 91.69 166 ALA A CA 1
ATOM 1269 C C . ALA A 1 166 ? 17.516 5.536 -33.858 1.00 91.69 166 ALA A C 1
ATOM 1271 O O . ALA A 1 166 ? 18.345 5.806 -34.729 1.00 91.69 166 ALA A O 1
ATOM 1272 N N . GLY A 1 167 ? 16.211 5.801 -34.012 1.00 92.88 167 GLY A N 1
ATOM 1273 C CA . GLY A 1 167 ? 15.632 6.403 -35.215 1.00 92.88 167 GLY A CA 1
ATOM 1274 C C . GLY A 1 167 ? 15.800 5.540 -36.469 1.00 92.88 167 GLY A C 1
ATOM 1275 O O . GLY A 1 167 ? 15.863 6.077 -37.575 1.00 92.88 167 GLY A O 1
ATOM 1276 N N . ILE A 1 168 ? 15.930 4.221 -36.303 1.00 93.81 168 ILE A N 1
ATOM 1277 C CA . ILE A 1 168 ? 16.131 3.273 -37.404 1.00 93.81 168 ILE A CA 1
ATOM 1278 C C . ILE A 1 168 ? 14.773 2.962 -38.044 1.00 93.81 168 ILE A C 1
ATOM 1280 O O . ILE A 1 168 ? 13.774 2.803 -37.341 1.00 93.81 168 ILE A O 1
ATOM 1284 N N . ASP A 1 169 ? 14.735 2.842 -39.374 1.00 96.38 169 ASP A N 1
ATOM 1285 C CA . ASP A 1 169 ? 13.521 2.433 -40.080 1.00 96.38 169 ASP A CA 1
ATOM 1286 C C . ASP A 1 169 ? 13.061 1.035 -39.608 1.00 96.38 169 ASP A C 1
ATOM 1288 O O . ASP A 1 169 ? 13.840 0.075 -39.658 1.00 96.38 169 ASP A O 1
ATOM 1292 N N . PRO A 1 170 ? 11.810 0.885 -39.137 1.00 95.12 170 PRO A N 1
ATOM 1293 C CA . PRO A 1 170 ? 11.344 -0.357 -38.526 1.00 95.12 170 PRO A CA 1
ATOM 1294 C C . PRO A 1 170 ? 11.248 -1.524 -39.513 1.00 95.12 170 PRO A C 1
ATOM 1296 O O . PRO A 1 170 ? 11.483 -2.670 -39.124 1.00 95.12 170 PRO A O 1
ATOM 1299 N N . VAL A 1 171 ? 10.933 -1.256 -40.785 1.00 95.31 171 VAL A N 1
ATOM 1300 C CA . VAL A 1 171 ? 10.851 -2.292 -41.824 1.00 95.31 171 VAL A CA 1
ATOM 1301 C C . VAL A 1 171 ? 12.253 -2.782 -42.163 1.00 95.31 171 VAL A C 1
ATOM 1303 O O . VAL A 1 171 ? 12.505 -3.987 -42.161 1.00 95.31 171 VAL A O 1
ATOM 1306 N N . GLU A 1 172 ? 13.188 -1.860 -42.393 1.00 94.50 172 GLU A N 1
ATOM 1307 C CA . GLU A 1 172 ? 14.591 -2.182 -42.635 1.00 94.50 172 GLU A CA 1
ATOM 1308 C C . GLU A 1 172 ? 15.184 -2.967 -41.462 1.00 94.50 172 GLU A C 1
ATOM 1310 O O . GLU A 1 172 ? 15.817 -4.008 -41.670 1.00 94.50 172 GLU A O 1
ATOM 1315 N N . HIS A 1 173 ? 14.937 -2.508 -40.232 1.00 94.88 173 HIS A N 1
ATOM 1316 C CA . HIS A 1 173 ? 15.419 -3.174 -39.031 1.00 94.88 173 HIS A CA 1
ATOM 1317 C C . HIS A 1 173 ? 14.874 -4.599 -38.925 1.00 94.88 173 HIS A C 1
ATOM 1319 O O . HIS A 1 173 ? 15.650 -5.535 -38.728 1.00 94.88 173 HIS A O 1
ATOM 1325 N N . TYR A 1 174 ? 13.564 -4.798 -39.095 1.00 93.00 174 TYR A N 1
ATOM 1326 C CA . TYR A 1 174 ? 12.954 -6.124 -39.006 1.00 93.00 174 TYR A CA 1
ATOM 1327 C C . TYR A 1 174 ? 13.520 -7.100 -40.046 1.00 93.00 174 TYR A C 1
ATOM 1329 O O . TYR A 1 174 ? 13.915 -8.224 -39.710 1.00 93.00 174 TYR A O 1
ATOM 1337 N N . LEU A 1 175 ? 13.611 -6.654 -41.302 1.00 92.75 175 LEU A N 1
ATOM 1338 C CA . LEU A 1 175 ? 14.088 -7.468 -42.419 1.00 92.75 175 LEU A CA 1
ATOM 1339 C C . LEU A 1 175 ? 15.569 -7.835 -42.294 1.00 92.75 175 LEU A C 1
ATOM 1341 O O . LEU A 1 175 ? 15.952 -8.932 -42.692 1.00 92.75 175 LEU A O 1
ATOM 1345 N N . ARG A 1 176 ? 16.409 -6.953 -41.739 1.00 90.44 176 ARG A N 1
ATOM 1346 C CA . ARG A 1 176 ? 17.856 -7.199 -41.605 1.00 90.44 176 ARG A CA 1
ATOM 1347 C C . ARG A 1 176 ? 18.229 -7.921 -40.314 1.00 90.44 176 ARG A C 1
ATOM 1349 O O . ARG A 1 176 ? 19.053 -8.835 -40.350 1.00 90.44 176 ARG A O 1
ATOM 1356 N N . PHE A 1 177 ? 17.617 -7.526 -39.201 1.00 90.75 177 PHE A N 1
ATOM 1357 C CA . PHE A 1 177 ? 18.025 -7.925 -37.852 1.00 90.75 177 PHE A CA 1
ATOM 1358 C C . PHE A 1 177 ? 16.861 -8.507 -37.051 1.00 90.75 177 PHE A C 1
ATOM 1360 O O . PHE A 1 177 ? 16.965 -9.612 -36.525 1.00 90.75 177 PHE A O 1
ATOM 1367 N N . GLY A 1 178 ? 15.722 -7.810 -37.014 1.00 86.44 178 GLY A N 1
ATOM 1368 C CA . GLY A 1 178 ? 14.643 -8.087 -36.070 1.00 86.44 178 GLY A CA 1
ATOM 1369 C C . GLY A 1 178 ? 14.083 -9.509 -36.128 1.00 86.44 178 GLY A C 1
ATOM 1370 O O . GLY A 1 178 ? 13.879 -10.120 -35.082 1.00 86.44 178 GLY A O 1
ATOM 1371 N N . HIS A 1 179 ? 13.887 -10.075 -37.322 1.00 85.81 179 HIS A N 1
ATOM 1372 C CA . HIS A 1 179 ? 13.437 -11.465 -37.458 1.00 85.81 179 HIS A CA 1
ATOM 1373 C C . HIS A 1 179 ? 14.503 -12.486 -37.003 1.00 85.81 179 HIS A C 1
ATOM 1375 O O . HIS A 1 179 ? 14.144 -13.505 -36.418 1.00 85.81 179 HIS A O 1
ATOM 1381 N N . LYS A 1 180 ? 15.804 -12.214 -37.223 1.00 86.25 180 LYS A N 1
ATOM 1382 C CA . LYS A 1 180 ? 16.922 -13.075 -36.772 1.00 86.25 180 LYS A CA 1
ATOM 1383 C C . LYS A 1 180 ? 17.067 -13.029 -35.251 1.00 86.25 180 LYS A C 1
ATOM 1385 O O . LYS A 1 180 ? 17.422 -14.024 -34.629 1.00 86.25 180 LYS A O 1
ATOM 1390 N N . GLU A 1 181 ? 16.754 -11.881 -34.660 1.00 87.12 181 GLU A N 1
ATOM 1391 C CA . GLU A 1 181 ? 16.774 -11.629 -33.217 1.00 87.12 181 GLU A CA 1
ATOM 1392 C C . GLU A 1 181 ? 15.498 -12.099 -32.491 1.00 87.12 181 GLU A C 1
ATOM 1394 O O . GLU A 1 181 ? 15.400 -11.943 -31.277 1.00 87.12 181 GLU A O 1
ATOM 1399 N N . ASN A 1 182 ? 14.519 -12.681 -33.200 1.00 85.19 182 ASN A N 1
ATOM 1400 C CA . ASN A 1 182 ? 13.194 -13.037 -32.668 1.00 85.19 182 ASN A CA 1
ATOM 1401 C C . ASN A 1 182 ? 12.453 -11.857 -32.014 1.00 85.19 182 ASN A C 1
ATOM 1403 O O . ASN A 1 182 ? 11.712 -12.029 -31.044 1.00 85.19 182 ASN A O 1
ATOM 1407 N N . ARG A 1 183 ? 12.637 -10.645 -32.546 1.00 87.00 183 ARG A N 1
ATOM 1408 C CA . ARG A 1 183 ? 11.931 -9.462 -32.056 1.00 87.00 183 ARG A CA 1
ATOM 1409 C C . ARG A 1 183 ? 10.442 -9.565 -32.348 1.00 87.00 183 ARG A C 1
ATOM 1411 O O . ARG A 1 183 ? 10.035 -9.845 -33.479 1.00 87.00 183 ARG A O 1
ATOM 1418 N N . ALA A 1 184 ? 9.626 -9.292 -31.334 1.00 85.44 184 ALA A N 1
ATOM 1419 C CA . ALA A 1 184 ? 8.186 -9.215 -31.507 1.00 85.44 184 ALA A CA 1
ATOM 1420 C C . ALA A 1 184 ? 7.853 -8.056 -32.457 1.00 85.44 184 ALA A C 1
ATOM 1422 O O . ALA A 1 184 ? 8.271 -6.921 -32.231 1.00 85.44 184 ALA A O 1
ATOM 1423 N N . TYR A 1 185 ? 7.112 -8.353 -33.526 1.00 86.19 185 TYR A N 1
ATOM 1424 C CA . TYR A 1 185 ? 6.606 -7.345 -34.465 1.00 86.19 185 TYR A CA 1
ATOM 1425 C C . TYR A 1 185 ? 5.106 -7.108 -34.363 1.00 86.19 185 TYR A C 1
ATOM 1427 O O . TYR A 1 185 ? 4.566 -6.208 -34.996 1.00 86.19 185 TYR A O 1
ATOM 1435 N N . LYS A 1 186 ? 4.452 -7.932 -33.553 1.00 82.31 186 LYS A N 1
ATOM 1436 C CA . LYS A 1 186 ? 3.035 -7.886 -33.275 1.00 82.31 186 LYS A CA 1
ATOM 1437 C C . LYS A 1 186 ? 2.845 -8.202 -31.806 1.00 82.31 186 LYS A C 1
ATOM 1439 O O . LYS A 1 186 ? 3.320 -9.230 -31.319 1.00 82.31 186 LYS A O 1
ATOM 1444 N N . GLY A 1 187 ? 2.198 -7.292 -31.101 1.00 73.81 187 GLY A N 1
ATOM 1445 C CA . GLY A 1 187 ? 1.850 -7.455 -29.708 1.00 73.81 187 GLY A CA 1
ATOM 1446 C C . GLY A 1 187 ? 0.544 -8.220 -29.579 1.00 73.81 187 GLY A C 1
ATOM 1447 O O . GLY A 1 187 ? -0.048 -8.708 -30.546 1.00 73.81 187 GLY A O 1
ATOM 1448 N N . LEU A 1 188 ? 0.049 -8.295 -28.350 1.00 75.69 188 LEU A N 1
ATOM 1449 C CA . LEU A 1 188 ? -1.310 -8.750 -28.116 1.00 75.69 188 LEU A CA 1
ATOM 1450 C C . LEU A 1 188 ? -2.279 -7.853 -28.912 1.00 75.69 188 LEU A C 1
ATOM 1452 O O . LEU A 1 188 ? -2.093 -6.634 -28.950 1.00 75.69 188 LEU A O 1
ATOM 1456 N N . ALA A 1 189 ? -3.294 -8.428 -29.563 1.00 76.56 189 ALA A N 1
ATOM 1457 C CA . ALA A 1 189 ? -4.270 -7.634 -30.312 1.00 76.56 189 ALA A CA 1
ATOM 1458 C C . ALA A 1 189 ? -4.871 -6.547 -29.406 1.00 76.56 189 ALA A C 1
ATOM 1460 O O . ALA A 1 189 ? -5.181 -6.832 -28.253 1.00 76.56 189 ALA A O 1
ATOM 1461 N N . ARG A 1 190 ? -5.081 -5.322 -29.913 1.00 71.19 190 ARG A N 1
ATOM 1462 C CA . ARG A 1 190 ? -5.606 -4.198 -29.106 1.00 71.19 190 ARG A CA 1
ATOM 1463 C C . ARG A 1 190 ? -6.884 -4.551 -28.337 1.00 71.19 190 ARG A C 1
ATOM 1465 O O . ARG A 1 190 ? -7.036 -4.133 -27.202 1.00 71.19 190 ARG A O 1
ATOM 1472 N N . ALA A 1 191 ? -7.761 -5.364 -28.928 1.00 78.75 191 ALA A N 1
ATOM 1473 C CA . ALA A 1 191 ? -8.992 -5.846 -28.291 1.00 78.75 191 ALA A CA 1
ATOM 1474 C C . ALA A 1 191 ? -8.767 -6.717 -27.036 1.00 78.75 191 ALA A C 1
ATOM 1476 O O . ALA A 1 191 ? -9.707 -6.969 -26.291 1.00 78.75 191 ALA A O 1
ATOM 1477 N N . LEU A 1 192 ? -7.547 -7.208 -26.830 1.00 78.88 192 LEU A N 1
ATOM 1478 C CA . LEU A 1 192 ? -7.136 -8.029 -25.695 1.00 78.88 192 LEU A CA 1
ATOM 1479 C C . LEU A 1 192 ? -6.223 -7.260 -24.721 1.00 78.88 192 LEU A C 1
ATOM 1481 O O . LEU A 1 192 ? -5.873 -7.805 -23.676 1.00 78.88 192 LEU A O 1
ATOM 1485 N N . ARG A 1 193 ? -5.805 -6.032 -25.06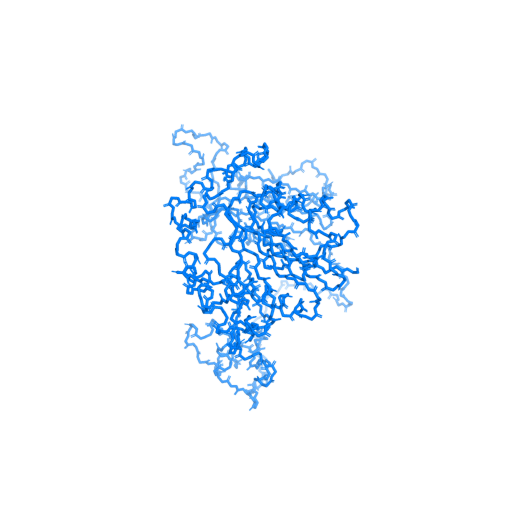0 1.00 77.25 193 ARG A N 1
ATOM 1486 C CA . ARG A 1 193 ? -4.990 -5.185 -24.180 1.00 77.25 193 ARG A CA 1
ATOM 1487 C C . ARG A 1 193 ? -5.876 -4.461 -23.161 1.00 77.25 193 ARG A C 1
ATOM 1489 O O . ARG A 1 193 ? -7.032 -4.171 -23.475 1.00 77.25 193 ARG A O 1
ATOM 1496 N N . PRO A 1 194 ? -5.354 -4.155 -21.961 1.00 78.44 194 PRO A N 1
ATOM 1497 C CA . PRO A 1 194 ? -6.034 -3.257 -21.034 1.00 78.44 194 PRO A CA 1
ATOM 1498 C C . PRO A 1 194 ? -6.229 -1.865 -21.653 1.00 78.44 194 PRO A C 1
ATOM 1500 O O . PRO A 1 194 ? -5.462 -1.445 -22.521 1.00 78.44 194 PRO A O 1
ATOM 1503 N N . SER A 1 195 ? -7.249 -1.141 -21.187 1.00 79.12 195 SER A N 1
ATOM 1504 C CA . SER A 1 195 ? -7.527 0.246 -21.595 1.00 79.12 195 SER A CA 1
ATOM 1505 C C . SER A 1 195 ? -6.315 1.156 -21.355 1.00 79.12 195 SER A C 1
ATOM 1507 O O . SER A 1 195 ? -5.964 1.975 -22.205 1.00 79.12 195 SER A O 1
ATOM 1509 N N . LEU A 1 196 ? -5.635 0.927 -20.227 1.00 81.31 196 LEU A N 1
ATOM 1510 C CA . LEU A 1 196 ? -4.346 1.507 -19.871 1.00 81.31 196 LEU A CA 1
ATOM 1511 C C . LEU A 1 196 ? -3.206 0.563 -20.278 1.00 81.31 196 LEU A C 1
ATOM 1513 O O . LEU A 1 196 ? -2.946 -0.431 -19.604 1.00 81.31 196 LEU A O 1
ATOM 1517 N N . ASP A 1 197 ? -2.506 0.893 -21.365 1.00 73.94 197 ASP A N 1
ATOM 1518 C CA . ASP A 1 197 ? -1.434 0.067 -21.963 1.00 73.94 197 ASP A CA 1
ATOM 1519 C C . ASP A 1 197 ? -0.017 0.448 -21.467 1.00 73.94 197 ASP A C 1
ATOM 1521 O O . ASP A 1 197 ? 0.973 0.293 -22.180 1.00 73.94 197 ASP A O 1
ATOM 1525 N N . LYS A 1 198 ? 0.103 1.014 -20.257 1.00 82.88 198 LYS A N 1
ATOM 1526 C CA . LYS A 1 198 ? 1.391 1.381 -19.634 1.00 82.88 198 LYS A CA 1
ATOM 1527 C C . LYS A 1 198 ? 1.591 0.605 -18.337 1.00 82.88 198 LYS A C 1
ATOM 1529 O O . LYS A 1 198 ? 0.603 0.367 -17.665 1.00 82.88 198 LYS A O 1
ATOM 1534 N N . PRO A 1 199 ? 2.820 0.243 -17.934 1.00 85.38 199 PRO A N 1
ATOM 1535 C CA . PRO A 1 199 ? 3.047 -0.330 -16.610 1.00 85.38 199 PRO A CA 1
ATOM 1536 C C . PRO A 1 199 ? 2.602 0.619 -15.490 1.00 85.38 199 PRO A C 1
ATOM 1538 O O . PRO A 1 199 ? 2.817 1.829 -15.567 1.00 85.38 199 PRO A O 1
ATOM 1541 N N . TYR A 1 200 ? 2.027 0.053 -14.435 1.00 90.19 200 TYR A N 1
ATOM 1542 C CA . TYR A 1 200 ? 1.803 0.746 -13.174 1.00 90.19 200 TYR A CA 1
ATOM 1543 C C . TYR A 1 200 ? 3.128 0.833 -12.411 1.00 90.19 200 TYR A C 1
ATOM 1545 O O . TYR A 1 200 ? 3.782 -0.197 -12.246 1.00 90.19 200 TYR A O 1
ATOM 1553 N N . GLU A 1 201 ? 3.522 2.025 -11.955 1.00 91.88 201 GLU A N 1
ATOM 1554 C CA . GLU A 1 201 ? 4.789 2.295 -11.245 1.00 91.88 201 GLU A CA 1
ATOM 1555 C C . GLU A 1 201 ? 4.605 3.375 -10.163 1.00 91.88 201 GLU A C 1
ATOM 1557 O O . GLU A 1 201 ? 5.309 4.383 -10.134 1.00 91.88 201 GLU A O 1
ATOM 1562 N N . PHE A 1 202 ? 3.627 3.185 -9.281 1.00 91.00 202 PHE A N 1
ATOM 1563 C CA . PHE A 1 202 ? 3.340 4.114 -8.184 1.00 91.00 202 PHE A CA 1
ATOM 1564 C C . PHE A 1 202 ? 3.431 3.403 -6.838 1.00 91.00 202 PHE A C 1
ATOM 1566 O O . PHE A 1 202 ? 3.660 2.202 -6.806 1.00 91.00 202 PHE A O 1
ATOM 1573 N N . ASP A 1 203 ? 3.341 4.158 -5.738 1.00 84.19 203 ASP A N 1
ATOM 1574 C CA . ASP A 1 203 ? 3.175 3.657 -4.361 1.00 84.19 203 ASP A CA 1
ATOM 1575 C C . ASP A 1 203 ? 4.044 2.457 -3.919 1.00 84.19 203 ASP A C 1
ATOM 1577 O O . ASP A 1 203 ? 3.683 1.711 -3.013 1.00 84.19 203 ASP A O 1
ATOM 1581 N N . GLY A 1 204 ? 5.241 2.310 -4.501 1.00 85.19 204 GLY A N 1
ATOM 1582 C CA . GLY A 1 204 ? 6.160 1.198 -4.226 1.00 85.19 204 GLY A CA 1
ATOM 1583 C C . GLY A 1 204 ? 5.820 -0.111 -4.953 1.00 85.19 204 GLY A C 1
ATOM 1584 O O . GLY A 1 204 ? 6.510 -1.109 -4.753 1.00 85.19 204 GLY A O 1
ATOM 1585 N N . LEU A 1 205 ? 4.805 -0.109 -5.819 1.00 89.88 205 LEU A N 1
ATOM 1586 C CA . LEU A 1 205 ? 4.350 -1.236 -6.622 1.00 89.88 205 LEU A CA 1
ATOM 1587 C C . LEU A 1 205 ? 4.625 -0.995 -8.114 1.00 89.88 205 LEU A C 1
ATOM 1589 O O . LEU A 1 205 ? 4.194 -0.008 -8.709 1.00 89.88 205 LEU A O 1
ATOM 1593 N N . ARG A 1 206 ? 5.292 -1.964 -8.750 1.00 90.75 206 ARG A N 1
ATOM 1594 C CA . ARG A 1 206 ? 5.412 -2.046 -10.209 1.00 90.75 206 ARG A CA 1
ATOM 1595 C C . ARG A 1 206 ? 4.640 -3.245 -10.740 1.00 90.75 206 ARG A C 1
ATOM 1597 O O . ARG A 1 206 ? 4.883 -4.368 -10.307 1.00 90.75 206 ARG A O 1
ATOM 1604 N N . SER A 1 207 ? 3.737 -3.027 -11.691 1.00 86.81 207 SER A N 1
ATOM 1605 C CA . SER A 1 207 ? 2.905 -4.082 -12.278 1.00 86.81 207 SER A CA 1
ATOM 1606 C C . SER A 1 207 ? 2.679 -3.851 -13.770 1.00 86.81 207 SER A C 1
ATOM 1608 O O . SER A 1 207 ? 2.438 -2.730 -14.203 1.00 86.81 207 SER A O 1
ATOM 1610 N N . MET A 1 208 ? 2.720 -4.925 -14.562 1.00 84.19 208 MET A N 1
ATOM 1611 C CA . MET A 1 208 ? 2.300 -4.911 -15.974 1.00 84.19 208 MET A CA 1
ATOM 1612 C C . MET A 1 208 ? 0.882 -5.474 -16.162 1.00 84.19 208 MET A C 1
ATOM 1614 O O . MET A 1 208 ? 0.462 -5.765 -17.279 1.00 84.19 208 MET A O 1
ATOM 1618 N N . HIS A 1 209 ? 0.155 -5.693 -15.063 1.00 88.12 209 HIS A N 1
ATOM 1619 C CA . HIS A 1 209 ? -1.219 -6.182 -15.090 1.00 88.12 209 HIS A CA 1
ATOM 1620 C C . HIS A 1 209 ? -2.220 -5.041 -15.299 1.00 88.12 209 HIS A C 1
ATOM 1622 O O . HIS A 1 209 ? -1.896 -3.866 -15.120 1.00 88.12 209 HIS A O 1
ATOM 1628 N N . ASN A 1 210 ? -3.455 -5.400 -15.661 1.00 88.75 210 ASN A N 1
ATOM 1629 C CA . ASN A 1 210 ? -4.531 -4.435 -15.860 1.00 88.75 210 ASN A CA 1
ATOM 1630 C C . ASN A 1 210 ? -4.814 -3.641 -14.567 1.00 88.75 210 ASN A C 1
ATOM 1632 O O . ASN A 1 210 ? -4.982 -4.228 -13.498 1.00 88.75 210 ASN A O 1
ATOM 1636 N N . HIS A 1 211 ? -4.867 -2.319 -14.700 1.00 93.00 211 HIS A N 1
ATOM 1637 C CA . HIS A 1 211 ? -5.178 -1.338 -13.658 1.00 93.00 211 HIS A CA 1
ATOM 1638 C C . HIS A 1 211 ? -6.107 -0.235 -14.196 1.00 93.00 211 HIS A C 1
ATOM 1640 O O . HIS A 1 211 ? -6.070 0.908 -13.747 1.00 93.00 211 HIS A O 1
ATOM 1646 N N . ASP A 1 212 ? -6.968 -0.589 -15.155 1.00 93.00 212 ASP A N 1
ATOM 1647 C CA . ASP A 1 212 ? -7.999 0.271 -15.754 1.00 93.00 212 ASP A CA 1
ATOM 1648 C C . ASP A 1 212 ? -8.974 0.890 -14.742 1.00 93.00 212 ASP A C 1
ATOM 1650 O O . ASP A 1 212 ? -9.611 1.899 -15.042 1.00 93.00 212 ASP A O 1
ATOM 1654 N N . PHE A 1 213 ? -9.038 0.362 -13.515 1.00 94.50 213 PHE A N 1
ATOM 1655 C CA . PHE A 1 213 ? -9.750 0.997 -12.412 1.00 94.50 213 PHE A CA 1
ATOM 1656 C C . PHE A 1 213 ? -9.327 2.458 -12.213 1.00 94.50 213 PHE A C 1
ATOM 1658 O O . PHE A 1 213 ? -10.154 3.249 -11.774 1.00 94.50 213 PHE A O 1
ATOM 1665 N N . MET A 1 214 ? -8.086 2.831 -12.553 1.00 94.94 214 MET A N 1
ATOM 1666 C CA . MET A 1 214 ? -7.597 4.209 -12.453 1.00 94.94 214 MET A CA 1
ATOM 1667 C C . MET A 1 214 ? -8.340 5.184 -13.374 1.00 94.94 214 MET A C 1
ATOM 1669 O O . MET A 1 214 ? -8.401 6.371 -13.073 1.00 94.94 214 MET A O 1
ATOM 1673 N N . GLU A 1 215 ? -8.923 4.694 -14.469 1.00 93.38 215 GLU A N 1
ATOM 1674 C CA . GLU A 1 215 ? -9.752 5.481 -15.391 1.00 93.38 215 GLU A CA 1
ATOM 1675 C C . GLU A 1 215 ? -11.253 5.336 -15.109 1.00 93.38 215 GLU A C 1
ATOM 1677 O O . GLU A 1 215 ? -12.071 6.033 -15.713 1.00 93.38 215 GLU A O 1
ATOM 1682 N N . HIS A 1 216 ? -11.647 4.445 -14.194 1.00 95.44 216 HIS A N 1
ATOM 1683 C CA . HIS A 1 216 ? -13.055 4.245 -13.881 1.00 95.44 216 HIS A CA 1
ATOM 1684 C C . HIS A 1 216 ? -13.633 5.506 -13.207 1.00 95.44 216 HIS A C 1
ATOM 1686 O O . HIS A 1 216 ? -13.081 5.938 -12.192 1.00 95.44 216 HIS A O 1
ATOM 1692 N N . PRO A 1 217 ? -14.767 6.069 -13.681 1.00 97.19 217 PRO A N 1
ATOM 1693 C CA . PRO A 1 217 ? -15.314 7.327 -13.158 1.00 97.19 217 PRO A CA 1
ATOM 1694 C C . PRO A 1 217 ? -15.487 7.339 -11.635 1.00 97.19 217 PRO A C 1
ATOM 1696 O O . PRO A 1 217 ? -15.004 8.250 -10.970 1.00 97.19 217 PRO A O 1
ATOM 1699 N N . ASP A 1 218 ? -16.072 6.276 -11.073 1.00 97.31 218 ASP A N 1
ATOM 1700 C CA . ASP A 1 218 ? -16.245 6.144 -9.620 1.00 97.31 218 ASP A CA 1
ATOM 1701 C C . ASP A 1 218 ? -14.921 6.225 -8.844 1.00 97.31 218 ASP A C 1
ATOM 1703 O O . ASP A 1 218 ? -14.869 6.804 -7.760 1.00 97.31 218 ASP A O 1
ATOM 1707 N N . PHE A 1 219 ? -13.845 5.642 -9.384 1.00 98.44 219 PHE A N 1
ATOM 1708 C CA . PHE A 1 219 ? -12.531 5.688 -8.750 1.00 98.44 219 PHE A CA 1
ATOM 1709 C C . PHE A 1 219 ? -11.921 7.081 -8.875 1.00 98.44 219 PHE A C 1
ATOM 1711 O O . PHE A 1 219 ? -11.445 7.613 -7.879 1.00 98.44 219 PHE A O 1
ATOM 1718 N N . VAL A 1 220 ? -11.971 7.686 -10.065 1.00 98.38 220 VAL A N 1
ATOM 1719 C CA . VAL A 1 220 ? -11.450 9.039 -10.311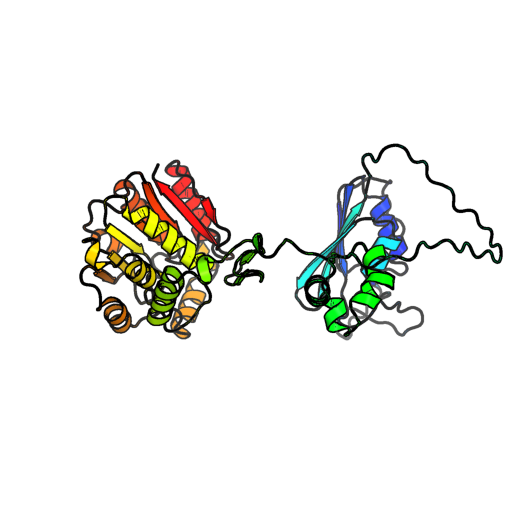 1.00 98.38 220 VAL A CA 1
ATOM 1720 C C . VAL A 1 220 ? -12.117 10.054 -9.381 1.00 98.38 220 VAL A C 1
ATOM 1722 O O . VAL A 1 220 ? -11.429 10.860 -8.754 1.00 98.38 220 VAL A O 1
ATOM 1725 N N . GLU A 1 221 ? -13.443 9.994 -9.233 1.00 98.62 221 GLU A N 1
ATOM 1726 C CA . GLU A 1 221 ? -14.181 10.878 -8.329 1.00 98.62 221 GLU A CA 1
ATOM 1727 C C . GLU A 1 221 ? -13.838 10.636 -6.855 1.00 98.62 221 GLU A C 1
ATOM 1729 O O . GLU A 1 221 ? -13.603 11.591 -6.110 1.00 98.62 221 GLU A O 1
ATOM 1734 N N . ALA A 1 222 ? -13.801 9.373 -6.420 1.00 98.81 222 ALA A N 1
ATOM 1735 C CA . ALA A 1 222 ? -13.479 9.020 -5.041 1.00 98.81 222 ALA A CA 1
ATOM 1736 C C . ALA A 1 222 ? -12.037 9.405 -4.678 1.00 98.81 222 ALA A C 1
ATOM 1738 O O . ALA A 1 222 ? -11.805 10.080 -3.675 1.00 98.81 222 ALA A O 1
ATOM 1739 N N . TYR A 1 223 ? -11.069 9.034 -5.518 1.00 98.69 223 TYR A N 1
ATOM 1740 C CA . TYR A 1 223 ? -9.660 9.366 -5.336 1.00 98.69 223 TYR A CA 1
ATOM 1741 C C . TYR A 1 223 ? -9.449 10.882 -5.329 1.00 98.69 223 TYR A C 1
ATOM 1743 O O . TYR A 1 223 ? -8.818 11.409 -4.414 1.00 98.69 223 TYR A O 1
ATOM 1751 N N . GLY A 1 224 ? -10.047 11.602 -6.286 1.00 98.69 224 GLY A N 1
ATOM 1752 C CA . GLY A 1 224 ? -9.994 13.063 -6.340 1.00 98.69 224 GLY A CA 1
ATOM 1753 C C . GLY A 1 224 ? -10.538 13.721 -5.070 1.00 98.69 224 GLY A C 1
ATOM 1754 O O . GLY A 1 224 ? -9.969 14.702 -4.588 1.00 98.69 224 GLY A O 1
ATOM 1755 N N . ARG A 1 225 ? -11.585 13.147 -4.463 1.00 98.62 225 ARG A N 1
ATOM 1756 C CA . ARG A 1 225 ? -12.098 13.627 -3.176 1.00 98.62 225 ARG A CA 1
ATOM 1757 C C . ARG A 1 225 ? -11.118 13.397 -2.022 1.00 98.62 225 ARG A C 1
ATOM 1759 O O . ARG A 1 225 ? -10.989 14.280 -1.170 1.00 98.62 225 ARG A O 1
ATOM 1766 N N . GLY A 1 226 ? -10.417 12.264 -2.013 1.00 98.62 226 GLY A N 1
ATOM 1767 C CA . GLY A 1 226 ? -9.340 11.980 -1.060 1.00 98.62 226 GLY A CA 1
ATOM 1768 C C . GLY A 1 226 ? -8.169 12.958 -1.188 1.00 98.62 226 GLY A C 1
ATOM 1769 O O . GLY A 1 226 ? -7.736 13.535 -0.189 1.00 98.62 226 GLY A O 1
ATOM 1770 N N . VAL A 1 227 ? -7.737 13.243 -2.423 1.00 98.56 227 VAL A N 1
ATOM 1771 C CA . VAL A 1 227 ? -6.713 14.262 -2.728 1.00 98.56 227 VAL A CA 1
ATOM 1772 C C . VAL A 1 227 ? -7.139 15.638 -2.219 1.00 98.56 227 VAL A C 1
ATOM 1774 O O . VAL A 1 227 ? -6.342 16.336 -1.592 1.00 98.56 227 VAL A O 1
ATOM 1777 N N . GLN A 1 228 ? -8.403 16.024 -2.427 1.00 98.50 228 GLN A N 1
ATOM 1778 C CA . GLN A 1 228 ? -8.939 17.285 -1.910 1.00 98.50 228 GLN A CA 1
ATOM 1779 C C . GLN A 1 228 ? -8.882 17.349 -0.377 1.00 98.50 228 GLN A C 1
ATOM 1781 O O . GLN A 1 228 ? -8.514 18.388 0.166 1.00 98.50 228 GLN A O 1
ATOM 1786 N N . ALA A 1 229 ? -9.220 16.257 0.320 1.00 97.88 229 ALA A N 1
ATOM 1787 C CA . ALA A 1 229 ? -9.139 16.202 1.778 1.00 97.88 229 ALA A CA 1
ATOM 1788 C C . ALA A 1 229 ? -7.692 16.367 2.264 1.00 97.88 229 ALA A C 1
ATOM 1790 O O . ALA A 1 229 ? -7.416 17.179 3.149 1.00 97.88 229 ALA A O 1
ATOM 1791 N N . ALA A 1 230 ? -6.764 15.617 1.666 1.00 96.44 230 ALA A N 1
ATOM 1792 C CA . ALA A 1 230 ? -5.356 15.632 2.040 1.00 96.44 230 ALA A CA 1
ATOM 1793 C C . ALA A 1 230 ? -4.625 16.923 1.650 1.00 96.44 230 ALA A C 1
ATOM 1795 O O . ALA A 1 230 ? -3.642 17.290 2.293 1.00 96.44 230 ALA A O 1
ATOM 1796 N N . GLY A 1 231 ? -5.090 17.616 0.611 1.00 96.00 231 GLY A N 1
ATOM 1797 C CA . GLY A 1 231 ? -4.396 18.765 0.030 1.00 96.00 231 GLY A CA 1
ATOM 1798 C C . GLY A 1 231 ? -3.148 18.385 -0.775 1.00 96.00 231 GLY A C 1
ATOM 1799 O O . GLY A 1 231 ? -2.375 19.268 -1.141 1.00 96.00 231 GLY A O 1
ATOM 1800 N N . ALA A 1 232 ? -2.943 17.093 -1.048 1.00 94.19 232 ALA A N 1
ATOM 1801 C CA . ALA A 1 232 ? -1.830 16.559 -1.824 1.00 94.19 232 ALA A CA 1
ATOM 1802 C C . ALA A 1 232 ? -2.244 15.265 -2.540 1.00 94.19 232 ALA A C 1
ATOM 1804 O O . ALA A 1 232 ? -3.036 14.482 -2.012 1.00 94.19 232 ALA A O 1
ATOM 1805 N N . ASP A 1 233 ? -1.693 15.042 -3.735 1.00 95.94 233 ASP A N 1
ATOM 1806 C CA . ASP A 1 233 ? -1.801 13.761 -4.434 1.00 95.94 233 ASP A CA 1
ATOM 1807 C C . ASP A 1 233 ? -0.570 12.909 -4.122 1.00 95.94 233 ASP A C 1
ATOM 1809 O O . ASP A 1 233 ? 0.536 13.202 -4.578 1.00 95.94 233 ASP A O 1
ATOM 1813 N N . TYR A 1 234 ? -0.769 11.863 -3.325 1.00 92.06 234 TYR A N 1
ATOM 1814 C CA . TYR A 1 234 ? 0.287 10.926 -2.949 1.00 92.06 234 TYR A CA 1
ATOM 1815 C C . TYR A 1 234 ? 0.530 9.823 -3.988 1.00 92.06 234 TYR A C 1
ATOM 1817 O O . TYR A 1 234 ? 1.460 9.033 -3.837 1.00 92.06 234 TYR A O 1
ATOM 1825 N N . GLN A 1 235 ? -0.307 9.754 -5.028 1.00 95.12 235 GLN A N 1
ATOM 1826 C CA . GLN A 1 235 ? -0.283 8.721 -6.067 1.00 95.12 235 GLN A CA 1
ATOM 1827 C C . GLN A 1 235 ? -0.444 7.292 -5.512 1.00 95.12 235 GLN A C 1
ATOM 1829 O O . GLN A 1 235 ? 0.116 6.334 -6.037 1.00 95.12 235 GLN A O 1
ATOM 1834 N N . TRP A 1 236 ? -1.233 7.137 -4.445 1.00 94.62 236 TRP A N 1
ATOM 1835 C CA . TRP A 1 236 ? -1.536 5.861 -3.781 1.00 94.62 236 TRP A CA 1
ATOM 1836 C C . TRP A 1 236 ? -2.680 5.104 -4.464 1.00 94.62 236 TRP A C 1
ATOM 1838 O O . TRP A 1 236 ? -3.628 4.657 -3.814 1.00 94.62 236 TRP A O 1
ATOM 1848 N N . TYR A 1 237 ? -2.661 5.031 -5.795 1.00 96.38 237 TYR A N 1
ATOM 1849 C CA . TYR A 1 237 ? -3.827 4.603 -6.567 1.00 96.38 237 TYR A CA 1
ATOM 1850 C C . TYR A 1 237 ? -4.266 3.176 -6.218 1.00 96.38 237 TYR A C 1
ATOM 1852 O O . TYR A 1 237 ? -5.455 2.940 -5.990 1.00 96.38 237 TYR A O 1
ATOM 1860 N N . TRP A 1 238 ? -3.332 2.227 -6.132 1.00 96.00 238 TRP A N 1
ATOM 1861 C CA . TRP A 1 238 ? -3.668 0.835 -5.841 1.00 96.00 238 TRP A CA 1
ATOM 1862 C C . TRP A 1 238 ? -4.033 0.635 -4.370 1.00 96.00 238 TRP A C 1
ATOM 1864 O O . TRP A 1 238 ? -4.992 -0.078 -4.066 1.00 96.00 238 TRP A O 1
ATOM 1874 N N . ARG A 1 239 ? -3.336 1.311 -3.450 1.00 95.81 239 ARG A N 1
ATOM 1875 C CA . ARG A 1 239 ? -3.692 1.306 -2.022 1.00 95.81 239 ARG A CA 1
ATOM 1876 C C . ARG A 1 239 ? -5.126 1.796 -1.793 1.00 95.81 239 ARG A C 1
ATOM 1878 O O . ARG A 1 239 ? -5.931 1.131 -1.138 1.00 95.81 239 ARG A O 1
ATOM 1885 N N . VAL A 1 240 ? -5.481 2.929 -2.401 1.00 98.06 240 VAL A N 1
ATOM 1886 C CA . VAL A 1 240 ? -6.834 3.494 -2.314 1.00 98.06 240 VAL A CA 1
ATOM 1887 C C . VAL A 1 240 ? -7.840 2.585 -3.016 1.00 98.06 240 VAL A C 1
ATOM 1889 O O . VAL A 1 240 ? -8.933 2.383 -2.494 1.00 98.06 240 VAL A O 1
ATOM 1892 N N . HIS A 1 241 ? -7.480 1.962 -4.143 1.00 97.81 241 HIS A N 1
ATOM 1893 C CA . HIS A 1 241 ? -8.336 0.973 -4.802 1.00 97.81 241 HIS A CA 1
ATOM 1894 C C . HIS A 1 241 ? -8.706 -0.183 -3.868 1.00 97.81 241 HIS A C 1
ATOM 1896 O O . HIS A 1 241 ? -9.882 -0.543 -3.791 1.00 97.81 241 HIS A O 1
ATOM 1902 N N . MET A 1 242 ? -7.742 -0.725 -3.118 1.00 97.88 242 MET A N 1
ATOM 1903 C CA . MET A 1 242 ? -8.005 -1.791 -2.147 1.00 97.88 242 MET A CA 1
ATOM 1904 C C . MET A 1 242 ? -8.920 -1.324 -1.014 1.00 97.88 242 MET A C 1
ATOM 1906 O O . MET A 1 242 ? -9.857 -2.042 -0.659 1.00 97.88 242 MET A O 1
ATOM 1910 N N . GLY A 1 243 ? -8.717 -0.107 -0.501 1.00 98.50 243 GLY A N 1
ATOM 1911 C CA . GLY A 1 243 ? -9.592 0.476 0.517 1.00 98.50 243 GLY A CA 1
ATOM 1912 C C . GLY A 1 243 ? -11.026 0.695 0.034 1.00 98.50 243 GLY A C 1
ATOM 1913 O O . GLY A 1 243 ? -11.979 0.276 0.693 1.00 98.50 243 GLY A O 1
ATOM 1914 N N . LEU A 1 244 ? -11.194 1.251 -1.167 1.00 98.81 244 LEU A N 1
ATOM 1915 C CA . LEU A 1 244 ? -12.497 1.424 -1.810 1.00 98.81 244 LEU A CA 1
ATOM 1916 C C . LEU A 1 244 ? -13.177 0.080 -2.106 1.00 98.81 244 LEU A C 1
ATOM 1918 O O . LEU A 1 244 ? -14.382 -0.071 -1.890 1.00 98.81 244 LEU A O 1
ATOM 1922 N N . TRP A 1 245 ? -12.419 -0.914 -2.576 1.00 98.56 245 TRP A N 1
ATOM 1923 C CA . TRP A 1 245 ? -12.925 -2.261 -2.823 1.00 98.56 245 TRP A CA 1
ATOM 1924 C C . TRP A 1 245 ? -13.417 -2.920 -1.528 1.00 98.56 245 TRP A C 1
ATOM 1926 O O . TRP A 1 245 ? -14.542 -3.429 -1.502 1.00 98.56 245 TRP A O 1
ATOM 1936 N N . ALA A 1 246 ? -12.625 -2.857 -0.454 1.00 98.75 246 ALA A N 1
ATOM 1937 C CA . ALA A 1 246 ? -12.967 -3.442 0.840 1.00 98.75 246 ALA A CA 1
ATOM 1938 C C . ALA A 1 246 ? -14.204 -2.765 1.447 1.00 98.75 246 ALA A C 1
ATOM 1940 O O . ALA A 1 246 ? -15.146 -3.447 1.848 1.00 98.75 246 ALA A O 1
ATOM 1941 N N . ALA A 1 247 ? -14.268 -1.433 1.414 1.00 98.69 247 ALA A N 1
ATOM 1942 C CA . ALA A 1 247 ? -15.428 -0.659 1.851 1.00 98.69 247 ALA A CA 1
ATOM 1943 C C . ALA A 1 247 ? -16.703 -1.006 1.057 1.00 98.69 247 ALA A C 1
ATOM 1945 O O . ALA A 1 247 ? -17.771 -1.237 1.630 1.00 98.69 247 ALA A O 1
ATOM 1946 N N . ARG A 1 248 ? -16.601 -1.113 -0.274 1.00 98.19 248 ARG A N 1
ATOM 1947 C CA . ARG A 1 248 ? -17.725 -1.493 -1.144 1.00 98.19 248 ARG A CA 1
ATOM 1948 C C . ARG A 1 248 ? -18.172 -2.940 -0.939 1.00 98.19 248 ARG A C 1
ATOM 1950 O O . ARG A 1 248 ? -19.342 -3.249 -1.153 1.00 98.19 248 ARG A O 1
ATOM 1957 N N . ALA A 1 249 ? -17.278 -3.834 -0.531 1.00 98.19 249 ALA A N 1
ATOM 1958 C CA . ALA A 1 249 ? -17.656 -5.182 -0.126 1.00 98.19 249 ALA A CA 1
ATOM 1959 C C . ALA A 1 249 ? -18.357 -5.166 1.247 1.00 98.19 249 ALA A C 1
ATOM 1961 O O . ALA A 1 249 ? -19.435 -5.748 1.395 1.00 98.19 249 ALA A O 1
ATOM 1962 N N . ALA A 1 250 ? -17.799 -4.424 2.206 1.00 98.44 250 ALA A N 1
ATOM 1963 C CA . ALA A 1 250 ? -18.307 -4.285 3.567 1.00 98.44 250 ALA A CA 1
ATOM 1964 C C . ALA A 1 250 ? -19.691 -3.629 3.652 1.00 98.44 250 ALA A C 1
ATOM 1966 O O . ALA A 1 250 ? -20.451 -3.940 4.564 1.00 98.44 250 ALA A O 1
ATOM 1967 N N . ILE A 1 251 ? -20.081 -2.774 2.697 1.00 97.88 251 ILE A N 1
ATOM 1968 C CA . ILE A 1 251 ? -21.393 -2.100 2.737 1.00 97.88 251 ILE A CA 1
ATOM 1969 C C . ILE A 1 251 ? -22.588 -3.073 2.706 1.00 97.88 251 ILE A C 1
ATOM 1971 O O . ILE A 1 251 ? -23.703 -2.707 3.080 1.00 97.88 251 ILE A O 1
ATOM 1975 N N . ARG A 1 252 ? -22.360 -4.326 2.285 1.00 96.69 252 ARG A N 1
ATOM 1976 C CA . ARG A 1 252 ? -23.354 -5.415 2.280 1.00 96.69 252 ARG A CA 1
ATOM 1977 C C . ARG A 1 252 ? -23.509 -6.101 3.641 1.00 96.69 252 ARG A C 1
ATOM 1979 O O . ARG A 1 252 ? -24.425 -6.898 3.814 1.00 96.69 252 ARG A O 1
ATOM 1986 N N . VAL A 1 253 ? -22.629 -5.800 4.589 1.00 98.25 253 VAL A N 1
ATOM 1987 C CA . VAL A 1 253 ? -22.619 -6.335 5.953 1.00 98.25 253 VAL A CA 1
ATOM 1988 C C . VAL A 1 253 ? -23.247 -5.305 6.890 1.00 98.25 253 VAL A C 1
ATOM 1990 O O . VAL A 1 253 ? -23.145 -4.095 6.671 1.00 98.25 253 VAL A O 1
ATOM 1993 N N . ALA A 1 254 ? -23.970 -5.754 7.913 1.00 97.56 254 ALA A N 1
ATOM 1994 C CA . ALA A 1 254 ? -24.553 -4.856 8.910 1.00 97.56 254 ALA A CA 1
ATOM 1995 C C . ALA A 1 254 ? -23.450 -4.217 9.773 1.00 97.56 254 ALA A C 1
ATOM 1997 O O . ALA A 1 254 ? -22.487 -4.886 10.129 1.00 97.56 254 ALA A O 1
ATOM 1998 N N . GLY A 1 255 ? -23.594 -2.938 10.120 1.00 98.31 255 GLY A N 1
ATOM 1999 C CA . GLY A 1 255 ? -22.663 -2.242 11.013 1.00 98.31 255 GLY A CA 1
ATOM 2000 C C . GLY A 1 255 ? -22.030 -0.971 10.452 1.00 98.31 255 GLY A C 1
ATOM 2001 O O . GLY A 1 255 ? -21.989 -0.723 9.251 1.00 98.31 255 GLY A O 1
ATOM 2002 N N . ASP A 1 256 ? -21.531 -0.147 11.351 1.00 98.81 256 ASP A N 1
ATOM 2003 C CA . ASP A 1 256 ? -20.898 1.128 11.035 1.00 98.81 256 ASP A CA 1
ATOM 2004 C C . ASP A 1 256 ? -19.474 0.946 10.495 1.00 98.81 256 ASP A C 1
ATOM 2006 O O . ASP A 1 256 ? -18.919 -0.160 10.505 1.00 98.81 256 ASP A O 1
ATOM 2010 N N . PHE A 1 257 ? -18.897 2.030 9.975 1.00 98.88 257 PHE A N 1
ATOM 2011 C CA . PHE A 1 257 ? -17.512 2.051 9.500 1.00 98.88 257 PHE A CA 1
ATOM 2012 C C . PHE A 1 257 ? -16.631 2.744 10.534 1.00 98.88 257 PHE A C 1
ATOM 2014 O O . PHE A 1 257 ? -17.055 3.703 11.182 1.00 98.88 257 PHE A O 1
ATOM 2021 N N . VAL A 1 258 ? -15.407 2.250 10.696 1.00 98.94 258 VAL A N 1
ATOM 2022 C CA . VAL A 1 258 ? -14.427 2.788 11.638 1.00 98.94 258 VAL A CA 1
ATOM 2023 C C . VAL A 1 258 ? -13.086 2.937 10.931 1.00 98.94 258 VAL A C 1
ATOM 2025 O O . VAL A 1 258 ? -12.621 2.002 10.285 1.00 98.94 258 VAL A O 1
ATOM 2028 N N . GLU A 1 259 ? -12.460 4.098 11.079 1.00 98.88 259 GLU A N 1
ATOM 2029 C CA . GLU A 1 259 ? -11.068 4.345 10.710 1.00 98.88 259 GLU A CA 1
ATOM 2030 C C . GLU A 1 259 ? -10.299 4.793 11.953 1.00 98.88 259 GLU A C 1
ATOM 2032 O O . GLU A 1 259 ? -10.724 5.703 12.672 1.00 98.88 259 GLU A O 1
ATOM 2037 N N . CYS A 1 260 ? -9.182 4.120 12.211 1.00 98.81 260 CYS A N 1
ATOM 2038 C CA . CYS A 1 260 ? -8.255 4.404 13.293 1.00 98.81 260 CYS A CA 1
ATOM 2039 C C . CYS A 1 260 ? -6.964 4.948 12.679 1.00 98.81 260 CYS A C 1
ATOM 2041 O O . CYS A 1 260 ? -6.213 4.173 12.094 1.00 98.81 260 CYS A O 1
ATOM 2043 N N . GLY A 1 261 ? -6.715 6.246 12.842 1.00 98.38 261 GLY A N 1
ATOM 2044 C CA . GLY A 1 261 ? -5.695 6.981 12.097 1.00 98.38 261 GLY A CA 1
ATOM 2045 C C . GLY A 1 261 ? -6.291 7.557 10.818 1.00 98.38 261 GLY A C 1
ATOM 2046 O O . GLY A 1 261 ? -6.476 6.865 9.827 1.00 98.38 261 GLY A O 1
ATOM 2047 N N . VAL A 1 262 ? -6.676 8.828 10.878 1.00 98.06 262 VAL A N 1
ATOM 2048 C CA . VAL A 1 262 ? -7.460 9.523 9.847 1.00 98.06 262 VAL A CA 1
ATOM 2049 C C . VAL A 1 262 ? -6.596 10.552 9.128 1.00 98.06 262 VAL A C 1
ATOM 2051 O O . VAL A 1 262 ? -6.765 10.787 7.928 1.00 98.06 262 VAL A O 1
ATOM 2054 N N . ASN A 1 263 ? -5.686 11.213 9.853 1.00 97.62 263 ASN A N 1
ATOM 2055 C CA . ASN A 1 263 ? -4.971 12.396 9.385 1.00 97.62 263 ASN A CA 1
ATOM 2056 C C . ASN A 1 263 ? -5.972 13.405 8.777 1.00 97.62 263 ASN A C 1
ATOM 2058 O O . ASN A 1 263 ? -6.916 13.835 9.438 1.00 97.62 263 ASN A O 1
ATOM 2062 N N . ARG A 1 264 ? -5.824 13.775 7.504 1.00 98.12 264 ARG A N 1
ATOM 2063 C CA . ARG A 1 264 ? -6.747 14.682 6.806 1.00 98.12 264 ARG A CA 1
ATOM 2064 C C . ARG A 1 264 ? -7.977 13.992 6.211 1.00 98.12 264 ARG A C 1
ATOM 2066 O O . ARG A 1 264 ? -8.841 14.685 5.675 1.00 98.12 264 ARG A O 1
ATOM 2073 N N . GLY A 1 265 ? -8.064 12.667 6.305 1.00 97.88 265 GLY A N 1
ATOM 2074 C CA . GLY A 1 265 ? -9.208 11.878 5.863 1.00 97.88 265 GLY A CA 1
ATOM 2075 C C . GLY A 1 265 ? -9.179 11.491 4.387 1.00 97.88 265 GLY A C 1
ATOM 2076 O O . GLY A 1 265 ? -10.218 11.553 3.730 1.00 97.88 265 GLY A O 1
ATOM 2077 N N . PHE A 1 266 ? -8.010 11.137 3.831 1.00 98.62 266 PHE A N 1
ATOM 2078 C CA . PHE A 1 266 ? -7.900 10.761 2.412 1.00 98.62 266 PHE A CA 1
ATOM 2079 C C . PHE A 1 266 ? -8.820 9.575 2.095 1.00 98.62 266 PHE A C 1
ATOM 2081 O O . PHE A 1 266 ? -9.741 9.707 1.287 1.00 98.62 266 PHE A O 1
ATOM 2088 N N . LEU A 1 267 ? -8.579 8.416 2.719 1.00 98.69 267 LEU A N 1
ATOM 2089 C CA . LEU A 1 267 ? -9.293 7.191 2.369 1.00 98.69 267 LEU A CA 1
ATOM 2090 C C . LEU A 1 267 ? -10.763 7.252 2.799 1.00 98.69 267 LEU A C 1
ATOM 2092 O O . LEU A 1 267 ? -11.643 6.929 2.003 1.00 98.69 267 LEU A O 1
ATOM 2096 N N . SER A 1 268 ? -11.048 7.718 4.015 1.00 98.62 268 SER A N 1
ATOM 2097 C CA . SER A 1 268 ? -12.416 7.886 4.521 1.00 98.62 268 SER A CA 1
ATOM 2098 C C . SER A 1 268 ? -13.265 8.798 3.639 1.00 98.62 268 SER A C 1
ATOM 2100 O O . SER A 1 268 ? -14.363 8.399 3.253 1.00 98.62 268 SER A O 1
ATOM 2102 N N . SER A 1 269 ? -12.774 9.975 3.236 1.00 98.75 269 SER A N 1
ATOM 2103 C CA . SER A 1 269 ? -13.545 10.857 2.343 1.00 98.75 269 SER A CA 1
ATOM 2104 C C . SER A 1 269 ? -13.743 10.258 0.943 1.00 98.75 269 SER A C 1
ATOM 2106 O O . SER A 1 269 ? -14.823 10.401 0.364 1.00 98.75 269 SER A O 1
ATOM 2108 N N . ALA A 1 270 ? -12.758 9.517 0.422 1.00 98.88 270 ALA A N 1
ATOM 2109 C CA . ALA A 1 270 ? -12.890 8.775 -0.830 1.00 98.88 270 ALA A CA 1
ATOM 2110 C C . ALA A 1 270 ? -13.968 7.678 -0.734 1.00 98.88 270 ALA A C 1
ATOM 2112 O O . ALA A 1 270 ? -14.824 7.566 -1.614 1.00 98.88 270 ALA A O 1
ATOM 2113 N N . ILE A 1 271 ? -13.984 6.910 0.362 1.00 98.88 271 ILE A N 1
ATOM 2114 C CA . ILE A 1 271 ? -15.015 5.900 0.647 1.00 98.88 271 ILE A CA 1
ATOM 2115 C C . ILE A 1 271 ? -16.398 6.553 0.724 1.00 98.88 271 ILE A C 1
ATOM 2117 O O . ILE A 1 271 ? -17.352 6.065 0.116 1.00 98.88 271 ILE A O 1
ATOM 2121 N N . MET A 1 272 ? -16.518 7.662 1.453 1.00 98.69 272 MET A N 1
ATOM 2122 C CA . MET A 1 272 ? -17.795 8.346 1.651 1.00 98.69 272 MET A CA 1
ATOM 2123 C C . MET A 1 272 ? -18.359 8.920 0.350 1.00 98.69 272 MET A C 1
ATOM 2125 O O . MET A 1 272 ? -19.568 8.833 0.111 1.00 98.69 272 MET A O 1
ATOM 2129 N N . LYS A 1 273 ? -17.486 9.436 -0.521 1.00 98.56 273 LYS A N 1
ATOM 2130 C CA . LYS A 1 273 ? -17.841 9.852 -1.880 1.00 98.56 273 LYS A CA 1
ATOM 2131 C C . LYS A 1 273 ? -18.308 8.669 -2.728 1.00 98.56 273 LYS A C 1
ATOM 2133 O O . LYS A 1 273 ? -19.385 8.752 -3.313 1.00 98.56 273 LYS A O 1
ATOM 2138 N N . LEU A 1 274 ? -17.545 7.572 -2.759 1.00 98.50 274 LEU A N 1
ATOM 2139 C CA . LEU A 1 274 ? -17.869 6.376 -3.548 1.00 98.50 274 LEU A CA 1
ATOM 2140 C C . LEU A 1 274 ? -19.220 5.764 -3.157 1.00 98.50 274 LEU A C 1
ATOM 2142 O O . LEU A 1 274 ? -19.995 5.351 -4.015 1.00 98.50 274 LEU A O 1
ATOM 2146 N N . LEU A 1 275 ? -19.489 5.667 -1.855 1.00 98.19 275 LEU A N 1
ATOM 2147 C CA . LEU A 1 275 ? -20.669 4.977 -1.331 1.00 98.19 275 LEU A CA 1
ATOM 2148 C C . LEU A 1 275 ? -21.900 5.875 -1.207 1.00 98.19 275 LEU A C 1
ATOM 2150 O O . LEU A 1 275 ? -22.929 5.402 -0.728 1.00 98.19 275 LEU A O 1
ATOM 2154 N N . ASN A 1 276 ? -21.807 7.147 -1.616 1.00 97.25 276 ASN A N 1
ATOM 2155 C CA . ASN A 1 276 ? -22.857 8.140 -1.400 1.00 97.25 276 ASN A CA 1
ATOM 2156 C C . ASN A 1 276 ? -23.325 8.124 0.069 1.00 97.25 276 ASN A C 1
ATOM 2158 O O . ASN A 1 276 ? -24.472 7.780 0.368 1.00 97.25 276 ASN A O 1
ATOM 2162 N N . TRP A 1 277 ? -22.391 8.402 0.985 1.00 98.12 277 TRP A N 1
ATOM 2163 C CA . TRP A 1 277 ? -22.457 8.007 2.397 1.00 98.12 277 TRP A CA 1
ATOM 2164 C C . TRP A 1 277 ? -23.796 8.252 3.098 1.00 98.12 277 TRP A C 1
ATOM 2166 O O . TRP A 1 277 ? -24.314 7.353 3.760 1.00 98.12 277 TRP A O 1
ATOM 2176 N N . ASP A 1 278 ? -24.397 9.427 2.924 1.00 96.62 278 ASP A N 1
ATOM 2177 C CA . ASP A 1 278 ? -25.645 9.778 3.608 1.00 96.62 278 ASP A CA 1
ATOM 2178 C C . ASP A 1 278 ? -26.822 8.869 3.215 1.00 96.62 278 ASP A C 1
ATOM 2180 O O . ASP A 1 278 ? -27.728 8.645 4.016 1.00 96.62 278 ASP A O 1
ATOM 2184 N N . SER A 1 279 ? -26.787 8.264 2.022 1.00 96.88 279 SER A N 1
ATOM 2185 C CA . SER A 1 279 ? -27.794 7.283 1.594 1.00 96.88 279 SER A CA 1
ATOM 2186 C C . SER A 1 279 ? -27.696 5.938 2.321 1.00 96.88 279 SER A C 1
ATOM 2188 O O . SER A 1 279 ? -28.641 5.151 2.291 1.00 96.88 279 SER A O 1
ATOM 2190 N N . THR A 1 280 ? -26.574 5.667 2.993 1.00 97.31 280 THR A N 1
ATOM 2191 C CA . THR A 1 280 ? -26.344 4.400 3.699 1.00 97.31 280 THR A CA 1
ATOM 2192 C C . THR A 1 280 ? -27.051 4.343 5.053 1.00 97.31 280 THR A C 1
ATOM 2194 O O . THR A 1 280 ? -27.309 3.250 5.555 1.00 97.31 280 THR A O 1
ATOM 2197 N N . GLY A 1 281 ? -27.335 5.504 5.662 1.00 96.38 281 GLY A N 1
ATOM 2198 C CA . GLY A 1 281 ? -27.868 5.611 7.025 1.00 96.38 281 GLY A CA 1
ATOM 2199 C C . GLY A 1 281 ? -26.902 5.170 8.136 1.00 96.38 281 GLY A C 1
ATOM 2200 O O . GLY A 1 281 ? -27.329 5.043 9.281 1.00 96.38 281 GLY A O 1
ATOM 2201 N N . ARG A 1 282 ? -25.625 4.920 7.817 1.00 97.69 282 ARG A N 1
ATOM 2202 C CA . ARG A 1 282 ? -24.590 4.443 8.751 1.00 97.69 282 ARG A CA 1
ATOM 2203 C C . ARG A 1 282 ? -23.778 5.597 9.326 1.00 97.69 282 ARG A C 1
ATOM 2205 O O . ARG A 1 282 ? -23.735 6.677 8.743 1.00 97.69 282 ARG A O 1
ATOM 2212 N N . THR A 1 283 ? -23.092 5.346 10.437 1.00 98.56 283 THR A N 1
ATOM 2213 C CA . THR A 1 283 ? -22.115 6.273 11.026 1.00 98.56 283 THR A CA 1
ATOM 2214 C C . THR A 1 283 ? -20.696 5.884 10.627 1.00 98.56 283 THR A C 1
ATOM 2216 O O . THR A 1 283 ? -20.339 4.707 10.666 1.00 98.56 283 THR A O 1
ATOM 2219 N N . PHE A 1 284 ? -19.873 6.862 10.239 1.00 98.75 284 PHE A N 1
ATOM 2220 C CA . PHE A 1 284 ? -18.430 6.662 10.079 1.00 98.75 284 PHE A CA 1
ATOM 2221 C C . PHE A 1 284 ? -17.717 7.245 11.300 1.00 98.75 284 PHE A C 1
ATOM 2223 O O . PHE A 1 284 ? -17.756 8.456 11.530 1.00 98.75 284 PHE A O 1
ATOM 2230 N N . TYR A 1 285 ? -17.093 6.387 12.104 1.00 98.88 285 TYR A N 1
ATOM 2231 C CA . TYR A 1 285 ? -16.246 6.787 13.223 1.00 98.88 285 TYR A CA 1
ATOM 2232 C C . TYR A 1 285 ? -14.818 7.025 12.730 1.00 98.88 285 TYR A C 1
ATOM 2234 O O . TYR A 1 285 ? -14.207 6.136 12.143 1.00 98.88 285 TYR A O 1
ATOM 2242 N N . LEU A 1 286 ? -14.297 8.219 12.991 1.00 98.81 286 LEU A N 1
ATOM 2243 C CA . LEU A 1 286 ? -12.993 8.694 12.535 1.00 98.81 286 LEU A CA 1
ATOM 2244 C C . LEU A 1 286 ? -12.153 9.020 13.776 1.00 98.81 286 LEU A C 1
ATOM 2246 O O . LEU A 1 286 ? -12.365 10.060 14.404 1.00 98.81 286 LEU A O 1
ATOM 2250 N N . LEU A 1 287 ? -11.275 8.102 14.182 1.00 98.81 287 LEU A N 1
ATOM 2251 C CA . LEU A 1 287 ? -10.487 8.205 15.413 1.00 98.81 287 LEU A CA 1
ATOM 2252 C C . LEU A 1 287 ? -9.061 8.645 15.088 1.00 98.81 287 LEU A C 1
ATOM 2254 O O . LEU A 1 287 ? -8.368 7.966 14.339 1.00 98.81 287 LEU A O 1
ATOM 2258 N N . ASP A 1 288 ? -8.598 9.733 15.698 1.00 98.62 288 ASP A N 1
ATOM 2259 C CA . ASP A 1 288 ? -7.218 10.207 15.547 1.00 98.62 288 ASP A CA 1
ATOM 2260 C C . ASP A 1 288 ? -6.812 11.077 16.747 1.00 98.62 288 ASP A C 1
ATOM 2262 O O . ASP A 1 288 ? -7.654 11.655 17.440 1.00 98.62 288 ASP A O 1
ATOM 2266 N N . THR A 1 289 ? -5.514 11.209 17.003 1.00 97.88 289 THR A N 1
ATOM 2267 C CA . THR A 1 289 ? -4.999 12.137 18.015 1.00 97.88 289 THR A CA 1
ATOM 2268 C C . THR A 1 289 ? -5.006 13.583 17.518 1.00 97.88 289 THR A C 1
ATOM 2270 O O . THR A 1 289 ? -5.108 14.500 18.337 1.00 97.88 289 THR A O 1
ATOM 2273 N N . PHE A 1 290 ? -4.857 13.785 16.201 1.00 97.44 290 PHE A N 1
ATOM 2274 C CA . PHE A 1 290 ? -4.513 15.047 15.538 1.00 97.44 290 PHE A CA 1
ATOM 2275 C C . PHE A 1 290 ? -3.323 15.751 16.207 1.00 97.44 290 PHE A C 1
ATOM 2277 O O . PHE A 1 290 ? -3.291 16.973 16.329 1.00 97.44 290 PHE A O 1
ATOM 2284 N N . LYS A 1 291 ? -2.388 14.950 16.733 1.00 95.69 291 LYS A N 1
ATOM 2285 C CA . LYS A 1 291 ? -1.153 15.365 17.425 1.00 95.69 291 LYS A CA 1
ATOM 2286 C C . LYS A 1 291 ? 0.005 14.391 17.158 1.00 95.69 291 LYS A C 1
ATOM 2288 O O . LYS A 1 291 ? 0.978 14.355 17.909 1.00 95.69 291 LYS A O 1
ATOM 2293 N N . GLY A 1 292 ? -0.127 13.558 16.124 1.00 95.00 292 GLY A N 1
ATOM 2294 C CA . GLY A 1 292 ? 0.799 12.468 15.827 1.00 95.00 292 GLY A CA 1
ATOM 2295 C C . GLY A 1 292 ? 0.732 11.313 16.834 1.00 95.00 292 GLY A C 1
ATOM 2296 O O . GLY A 1 292 ? -0.242 11.133 17.569 1.00 95.00 292 GLY A O 1
ATOM 2297 N N . ILE A 1 293 ? 1.782 10.501 16.856 1.00 96.25 293 ILE A N 1
ATOM 2298 C CA . ILE A 1 293 ? 1.876 9.277 17.651 1.00 96.25 293 ILE A CA 1
ATOM 2299 C C . ILE A 1 293 ? 2.090 9.604 19.136 1.00 96.25 293 ILE A C 1
ATOM 2301 O O . ILE A 1 293 ? 3.016 10.322 19.520 1.00 96.25 293 ILE A O 1
ATOM 2305 N N . ASP A 1 294 ? 1.268 9.005 19.997 1.00 96.62 294 ASP A N 1
ATOM 2306 C CA . ASP A 1 294 ? 1.372 9.158 21.446 1.00 96.62 294 ASP A CA 1
ATOM 2307 C C . ASP A 1 294 ? 2.504 8.300 22.035 1.00 96.62 294 ASP A C 1
ATOM 2309 O O . ASP A 1 294 ? 2.436 7.069 22.083 1.00 96.62 294 ASP A O 1
ATOM 2313 N N . ALA A 1 295 ? 3.540 8.961 22.557 1.00 96.12 295 ALA A N 1
ATOM 2314 C CA . ALA A 1 295 ? 4.737 8.323 23.109 1.00 96.12 295 ALA A CA 1
ATOM 2315 C C . ALA A 1 295 ? 4.479 7.362 24.288 1.00 96.12 295 ALA A C 1
ATOM 2317 O O . ALA A 1 295 ? 5.347 6.531 24.600 1.00 96.12 295 ALA A O 1
ATOM 2318 N N . ARG A 1 296 ? 3.309 7.451 24.942 1.00 96.62 296 ARG A N 1
ATOM 2319 C CA . ARG A 1 296 ? 2.880 6.509 25.991 1.00 96.62 296 ARG A CA 1
ATOM 2320 C C . ARG A 1 296 ? 2.681 5.096 25.446 1.00 96.62 296 ARG A C 1
ATOM 2322 O O . ARG A 1 296 ? 2.918 4.140 26.179 1.00 96.62 296 ARG A O 1
ATOM 2329 N N . TYR A 1 297 ? 2.297 4.979 24.175 1.00 96.62 297 TYR A N 1
ATOM 2330 C CA . TYR A 1 297 ? 1.937 3.716 23.531 1.00 96.62 297 TYR A CA 1
ATOM 2331 C C . TYR A 1 297 ? 2.977 3.206 22.538 1.00 96.62 297 TYR A C 1
ATOM 2333 O O . TYR A 1 297 ? 2.809 2.122 21.998 1.00 96.62 297 TYR A O 1
ATOM 2341 N N . VAL A 1 298 ? 4.077 3.932 22.337 1.00 96.12 298 VAL A N 1
ATOM 2342 C CA . VAL A 1 298 ? 5.199 3.450 21.524 1.00 96.12 298 VAL A CA 1
ATOM 2343 C C . VAL A 1 298 ? 6.028 2.455 22.338 1.00 96.12 298 VAL A C 1
ATOM 2345 O O . VAL A 1 298 ? 6.487 2.775 23.447 1.00 96.12 298 VAL A O 1
ATOM 2348 N N . SER A 1 299 ? 6.227 1.254 21.791 1.00 93.50 299 SER A N 1
ATOM 2349 C CA . SER A 1 299 ? 7.011 0.195 22.432 1.00 93.50 299 SER A CA 1
ATOM 2350 C C . SER A 1 299 ? 8.493 0.574 22.572 1.00 93.50 299 SER A C 1
ATOM 2352 O O . SER A 1 299 ? 8.980 1.512 21.941 1.00 93.50 299 SER A O 1
ATOM 2354 N N . GLY A 1 300 ? 9.239 -0.156 23.412 1.00 93.69 300 GLY A N 1
ATOM 2355 C CA . GLY A 1 300 ? 10.689 0.051 23.548 1.00 93.69 300 GLY A CA 1
ATOM 2356 C C . GLY A 1 300 ? 11.425 -0.127 22.216 1.00 93.69 300 GLY A C 1
ATOM 2357 O O . GLY A 1 300 ? 12.189 0.744 21.821 1.00 93.69 300 GLY A O 1
ATOM 2358 N N . LEU A 1 301 ? 11.092 -1.192 21.479 1.00 92.06 301 LEU A N 1
ATOM 2359 C CA . LEU A 1 301 ? 11.657 -1.478 20.159 1.00 92.06 301 LEU A CA 1
ATOM 2360 C C . LEU A 1 301 ? 11.417 -0.333 19.163 1.00 92.06 301 LEU A C 1
ATOM 2362 O O . LEU A 1 301 ? 12.336 0.089 18.470 1.00 92.06 301 LEU A O 1
ATOM 2366 N N . GLU A 1 302 ? 10.194 0.193 19.103 1.00 93.12 302 GLU A N 1
ATOM 2367 C CA . GLU A 1 302 ? 9.844 1.295 18.198 1.00 93.12 302 GLU A CA 1
ATOM 2368 C C . GLU A 1 302 ? 10.527 2.615 18.590 1.00 93.12 302 GLU A C 1
ATOM 2370 O O . GLU A 1 302 ? 10.915 3.400 17.720 1.00 93.12 302 GLU A O 1
ATOM 2375 N N . LYS A 1 303 ? 10.714 2.862 19.895 1.00 93.31 303 LYS A N 1
ATOM 2376 C CA . LYS A 1 303 ? 11.493 4.010 20.387 1.00 93.31 303 LYS A CA 1
ATOM 2377 C C . LYS A 1 303 ? 12.942 3.917 19.926 1.00 93.31 303 LYS A C 1
ATOM 2379 O O . LYS A 1 303 ? 13.444 4.882 19.353 1.00 93.31 303 LYS A O 1
ATOM 2384 N N . ASP A 1 304 ? 13.565 2.757 20.112 1.00 94.00 304 ASP A N 1
ATOM 2385 C CA . ASP A 1 304 ? 14.951 2.504 19.711 1.00 94.00 304 ASP A CA 1
ATOM 2386 C C . ASP A 1 304 ? 15.124 2.575 18.183 1.00 94.00 304 ASP A C 1
ATOM 2388 O O . ASP A 1 304 ? 16.139 3.066 17.691 1.00 94.00 304 ASP A O 1
ATOM 2392 N N . ALA A 1 305 ? 14.100 2.174 17.422 1.00 93.19 305 ALA A N 1
ATOM 2393 C CA . ALA A 1 305 ? 14.054 2.281 15.963 1.00 93.19 305 ALA A CA 1
ATOM 2394 C C . ALA A 1 305 ? 13.765 3.706 15.439 1.00 93.19 305 ALA A C 1
ATOM 2396 O O . ALA A 1 305 ? 13.734 3.930 14.229 1.00 93.19 305 ALA A O 1
ATOM 2397 N N . GLY A 1 306 ? 13.556 4.689 16.322 1.00 94.19 306 GLY A N 1
ATOM 2398 C CA . GLY A 1 306 ? 13.400 6.094 15.943 1.00 94.19 306 GLY A CA 1
ATOM 2399 C C . GLY A 1 306 ? 11.995 6.502 15.486 1.00 94.19 306 GLY A C 1
ATOM 2400 O O . GLY A 1 306 ? 11.858 7.547 14.844 1.00 94.19 306 GLY A O 1
ATOM 2401 N N . VAL A 1 307 ? 10.943 5.750 15.840 1.00 94.31 307 VAL A N 1
ATOM 2402 C CA . VAL A 1 307 ? 9.546 6.080 15.481 1.00 94.31 307 VAL A CA 1
ATOM 2403 C C . VAL A 1 307 ? 9.142 7.472 15.972 1.00 94.31 307 VAL A C 1
ATOM 2405 O O . VAL A 1 307 ? 8.527 8.228 15.225 1.00 94.31 307 VAL A O 1
ATOM 2408 N N . LEU A 1 308 ? 9.550 7.869 17.182 1.00 95.81 308 LEU A N 1
ATOM 2409 C CA . LEU A 1 308 ? 9.250 9.208 17.712 1.00 95.81 308 LEU A CA 1
ATOM 2410 C C . LEU A 1 308 ? 9.958 10.327 16.937 1.00 95.81 308 LEU A C 1
ATOM 2412 O O . LEU A 1 308 ? 9.388 11.398 16.742 1.00 95.81 308 LEU A O 1
ATOM 2416 N N . ALA A 1 309 ? 11.178 10.075 16.459 1.00 96.25 309 ALA A N 1
ATOM 2417 C CA . ALA A 1 309 ? 11.898 11.033 15.628 1.00 96.25 309 ALA A CA 1
ATOM 2418 C C . ALA A 1 309 ? 11.259 11.158 14.236 1.00 96.25 309 ALA A C 1
ATOM 2420 O O . ALA A 1 309 ? 11.195 12.260 13.698 1.00 96.25 309 ALA A O 1
ATOM 2421 N N . ARG A 1 310 ? 10.770 10.048 13.659 1.00 95.00 310 ARG A N 1
ATOM 2422 C CA . ARG A 1 310 ? 9.971 10.064 12.422 1.00 95.00 310 ARG A CA 1
ATOM 2423 C C . ARG A 1 310 ? 8.680 10.857 12.618 1.00 95.00 310 ARG A C 1
ATOM 2425 O O . ARG A 1 310 ? 8.467 11.814 11.889 1.00 95.00 310 ARG A O 1
ATOM 2432 N N . ASN A 1 311 ? 7.921 10.546 13.667 1.00 96.31 311 ASN A N 1
ATOM 2433 C CA . ASN A 1 311 ? 6.692 11.253 14.018 1.00 96.31 311 ASN A CA 1
ATOM 2434 C C . ASN A 1 311 ? 6.890 12.773 14.124 1.00 96.31 311 ASN A C 1
ATOM 2436 O O . ASN A 1 311 ? 6.095 13.533 13.583 1.00 96.31 311 ASN A O 1
ATOM 2440 N N . GLN A 1 312 ? 7.965 13.227 14.782 1.00 97.25 312 GLN A N 1
ATOM 2441 C CA . GLN A 1 312 ? 8.247 14.661 14.875 1.00 97.25 312 GLN A CA 1
ATOM 2442 C C . GLN A 1 312 ? 8.520 15.282 13.499 1.00 97.25 312 GLN A C 1
ATOM 2444 O O . GLN A 1 312 ? 7.994 16.349 13.208 1.00 97.25 312 GLN A O 1
ATOM 2449 N N . ARG A 1 313 ? 9.276 14.607 12.620 1.00 97.38 313 ARG A N 1
ATOM 2450 C CA . ARG A 1 313 ? 9.501 15.089 11.244 1.00 97.38 313 ARG A CA 1
ATOM 2451 C C . ARG A 1 313 ? 8.207 15.166 10.435 1.00 97.38 313 ARG A C 1
ATOM 2453 O O . ARG A 1 313 ? 8.038 16.092 9.643 1.00 97.38 313 ARG A O 1
ATOM 2460 N N . ASP A 1 314 ? 7.305 14.211 10.622 1.00 96.19 314 ASP A N 1
ATOM 2461 C CA . ASP A 1 314 ? 6.024 14.178 9.916 1.00 96.19 314 ASP A CA 1
ATOM 2462 C C . ASP A 1 314 ? 5.088 15.298 10.392 1.00 96.19 314 ASP A C 1
ATOM 2464 O O . ASP A 1 314 ? 4.377 15.887 9.580 1.00 96.19 314 ASP A O 1
ATOM 2468 N N . LEU A 1 315 ? 5.141 15.669 11.674 1.00 96.06 315 LEU A N 1
ATOM 2469 C CA . LEU A 1 315 ? 4.471 16.867 12.193 1.00 96.06 315 LEU A CA 1
ATOM 2470 C C . LEU A 1 315 ? 5.115 18.153 11.654 1.00 96.06 315 LEU A C 1
ATOM 2472 O O . LEU A 1 315 ? 4.421 19.003 11.100 1.00 96.06 315 LEU A O 1
ATOM 2476 N N . ASP A 1 316 ? 6.443 18.272 11.740 1.00 96.44 316 ASP A N 1
ATOM 2477 C CA . ASP A 1 316 ? 7.185 19.473 11.328 1.00 96.44 316 ASP A CA 1
ATOM 2478 C C . ASP A 1 316 ? 7.031 19.769 9.826 1.00 96.44 316 ASP A C 1
ATOM 2480 O O . ASP A 1 316 ? 6.948 20.926 9.411 1.00 96.44 316 ASP A O 1
ATOM 2484 N N . SER A 1 317 ? 6.979 18.723 8.996 1.00 95.44 317 SER A N 1
ATOM 2485 C CA . SER A 1 317 ? 6.735 18.836 7.551 1.00 95.44 317 SER A CA 1
ATOM 2486 C C . SER A 1 317 ? 5.267 19.096 7.201 1.00 95.44 317 SER A C 1
ATOM 2488 O O . SER A 1 317 ? 4.951 19.390 6.047 1.00 95.44 317 SER A O 1
ATOM 2490 N N . GLY A 1 318 ? 4.363 18.976 8.176 1.00 94.00 318 GLY A N 1
ATOM 2491 C CA . GLY A 1 318 ? 2.923 19.024 7.974 1.00 94.00 318 GLY A CA 1
ATOM 2492 C C . GLY A 1 318 ? 2.358 17.777 7.293 1.00 94.00 318 GLY A C 1
ATOM 2493 O O . GLY A 1 318 ? 1.207 17.808 6.858 1.00 94.00 318 GLY A O 1
ATOM 2494 N N . PHE A 1 319 ? 3.109 16.680 7.177 1.00 93.69 319 PHE A N 1
ATOM 2495 C CA . PHE A 1 319 ? 2.560 15.410 6.704 1.00 93.69 319 PHE A CA 1
ATOM 2496 C C . PHE A 1 319 ? 1.440 14.925 7.635 1.00 93.69 319 PHE A C 1
ATOM 2498 O O . PHE A 1 319 ? 0.322 14.675 7.174 1.00 93.69 319 PHE A O 1
ATOM 2505 N N . TYR A 1 320 ? 1.684 14.914 8.947 1.00 95.88 320 TYR A N 1
ATOM 2506 C CA . TYR A 1 320 ? 0.641 14.758 9.959 1.00 95.88 320 TYR A CA 1
ATOM 2507 C C . TYR A 1 320 ? -0.026 16.099 10.250 1.00 95.88 320 TYR A C 1
ATOM 2509 O O . TYR A 1 320 ? 0.633 17.107 10.498 1.00 95.88 320 TYR A O 1
ATOM 2517 N N . THR A 1 321 ? -1.358 16.124 10.189 1.00 95.38 321 THR A N 1
ATOM 2518 C CA . THR A 1 321 ? -2.121 17.330 10.505 1.00 95.38 321 THR A CA 1
ATOM 2519 C C . THR A 1 321 ? -2.399 17.449 12.000 1.00 95.38 321 THR A C 1
ATOM 2521 O O . THR A 1 321 ? -2.832 16.498 12.646 1.00 95.38 321 THR A O 1
ATOM 2524 N N . GLU A 1 322 ? -2.228 18.660 12.524 1.00 96.25 322 GLU A N 1
ATOM 2525 C CA . GLU A 1 322 ? -2.721 19.054 13.850 1.00 96.25 322 GLU A CA 1
ATOM 2526 C C . GLU A 1 322 ? -3.989 19.926 13.765 1.00 96.25 322 GLU A C 1
ATOM 2528 O O . GLU A 1 322 ? -4.531 20.391 14.769 1.00 96.25 322 GLU A O 1
ATOM 2533 N N . ASN A 1 323 ? -4.483 20.176 12.546 1.00 96.25 323 ASN A N 1
ATOM 2534 C CA . ASN A 1 323 ? -5.590 21.090 12.296 1.00 96.25 323 ASN A CA 1
ATOM 2535 C C . ASN A 1 323 ? -6.930 20.346 12.259 1.00 96.25 323 ASN A C 1
ATOM 2537 O O . ASN A 1 323 ? -7.475 20.047 11.196 1.00 96.25 323 ASN A O 1
ATOM 2541 N N . ILE A 1 324 ? -7.492 20.103 13.442 1.00 97.00 324 ILE A N 1
ATOM 2542 C CA . ILE A 1 324 ? -8.803 19.459 13.588 1.00 97.00 324 ILE A CA 1
ATOM 2543 C C . ILE A 1 324 ? -9.938 20.210 12.875 1.00 97.00 324 ILE A C 1
ATOM 2545 O O . ILE A 1 324 ? -10.868 19.581 12.380 1.00 97.00 324 ILE A O 1
ATOM 2549 N N . GLU A 1 325 ? -9.878 21.539 12.778 1.00 97.56 325 GLU A N 1
ATOM 2550 C CA . GLU A 1 325 ? -10.923 22.314 12.097 1.00 97.56 325 GLU A CA 1
ATOM 2551 C C . GLU A 1 325 ? -10.914 22.066 10.588 1.00 97.56 325 GLU A C 1
ATOM 2553 O O . GLU A 1 325 ? -11.975 21.946 9.977 1.00 97.56 325 GLU A O 1
ATOM 2558 N N . GLN A 1 326 ? -9.731 21.894 9.990 1.00 96.75 326 GLN A N 1
ATOM 2559 C CA . GLN A 1 326 ? -9.622 21.469 8.596 1.00 96.75 326 GLN A CA 1
ATOM 2560 C C . GLN A 1 326 ? -10.228 20.080 8.395 1.00 96.75 326 GLN A C 1
ATOM 2562 O O . GLN A 1 326 ? -10.958 19.869 7.431 1.00 96.75 326 GLN A O 1
ATOM 2567 N N . VAL A 1 327 ? -9.972 19.144 9.311 1.00 97.81 327 VAL A N 1
ATOM 2568 C CA . VAL A 1 327 ? -10.540 17.792 9.230 1.00 97.81 327 VAL A CA 1
ATOM 2569 C C . VAL A 1 327 ? -12.062 17.842 9.373 1.00 97.81 327 VAL A C 1
ATOM 2571 O O . VAL A 1 327 ? -12.775 17.264 8.562 1.00 97.81 327 VAL A O 1
ATOM 2574 N N . ARG A 1 328 ? -12.596 18.610 10.329 1.00 98.25 328 ARG A N 1
ATOM 2575 C CA . ARG A 1 328 ? -14.048 18.829 10.464 1.00 98.25 328 ARG A CA 1
ATOM 2576 C C . ARG A 1 328 ? -14.656 19.429 9.201 1.00 98.25 328 ARG A C 1
ATOM 2578 O O . ARG A 1 328 ? -15.694 18.958 8.749 1.00 98.25 328 ARG A O 1
ATOM 2585 N N . SER A 1 329 ? -13.993 20.420 8.608 1.00 97.94 329 SER A N 1
ATOM 2586 C CA . SER A 1 329 ? -14.397 21.008 7.330 1.00 97.94 329 SER A CA 1
ATOM 2587 C C . SER A 1 329 ? -14.420 19.958 6.214 1.00 97.94 329 SER A C 1
ATOM 2589 O O . SER A 1 329 ? -15.424 19.838 5.511 1.00 97.94 329 SER A O 1
ATOM 2591 N N . ASN A 1 330 ? -13.382 19.116 6.127 1.00 98.00 330 ASN A N 1
ATOM 2592 C CA . ASN A 1 330 ? -13.293 18.019 5.161 1.00 98.00 330 ASN A CA 1
ATOM 2593 C C . ASN A 1 330 ? -14.432 17.004 5.290 1.00 98.00 330 ASN A C 1
ATOM 2595 O O . ASN A 1 330 ? -14.714 16.332 4.310 1.00 98.00 330 ASN A O 1
ATOM 2599 N N . PHE A 1 331 ? -15.082 16.859 6.443 1.00 98.44 331 PHE A N 1
ATOM 2600 C CA . PHE A 1 331 ? -16.200 15.923 6.612 1.00 98.44 331 PHE A CA 1
ATOM 2601 C C . PHE A 1 331 ? -17.569 16.604 6.714 1.00 98.44 331 PHE A C 1
ATOM 2603 O O . PHE A 1 331 ? -18.582 15.919 6.824 1.00 98.44 331 PHE A O 1
ATOM 2610 N N . SER A 1 332 ? -17.617 17.938 6.641 1.00 97.31 332 SER A N 1
ATOM 2611 C CA . SER A 1 332 ? -18.830 18.731 6.891 1.00 97.31 332 SER A CA 1
ATOM 2612 C C . SER A 1 332 ? -19.947 18.548 5.858 1.00 97.31 332 SER A C 1
ATOM 2614 O O . SER A 1 332 ? -21.086 18.921 6.128 1.00 97.31 332 SER A O 1
ATOM 2616 N N . GLU A 1 333 ? -19.644 17.971 4.693 1.00 96.38 333 GLU A N 1
ATOM 2617 C CA . GLU A 1 333 ? -20.637 17.685 3.651 1.00 96.38 333 GLU A CA 1
ATOM 2618 C C . GLU A 1 333 ? -21.512 16.455 3.951 1.00 96.38 333 GLU A C 1
ATOM 2620 O O . GLU A 1 333 ? -22.540 16.281 3.302 1.00 96.38 333 GLU A O 1
ATOM 2625 N N . TRP A 1 334 ? -21.135 15.628 4.935 1.00 97.94 334 TRP A N 1
ATOM 2626 C CA . TRP A 1 334 ? -21.861 14.416 5.323 1.00 97.94 334 TRP A CA 1
ATOM 2627 C C . TRP A 1 334 ? -22.437 14.525 6.734 1.00 97.94 334 TRP A C 1
ATOM 2629 O O . TRP A 1 334 ? -21.806 15.056 7.648 1.00 97.94 334 TRP A O 1
ATOM 2639 N N . HIS A 1 335 ? -23.619 13.950 6.940 1.00 94.12 335 HIS A N 1
ATOM 2640 C CA . HIS A 1 335 ? -24.376 14.121 8.183 1.00 94.12 335 HIS A CA 1
ATOM 2641 C C . HIS A 1 335 ? -23.960 13.132 9.279 1.00 94.12 335 HIS A C 1
ATOM 2643 O O . HIS A 1 335 ? -23.933 13.481 10.459 1.00 94.12 335 HIS A O 1
ATOM 2649 N N . ASN A 1 336 ? -23.622 11.898 8.900 1.00 94.38 336 ASN A N 1
ATOM 2650 C CA . ASN A 1 336 ? -23.377 10.803 9.842 1.00 94.38 336 ASN A CA 1
ATOM 2651 C C . ASN A 1 336 ? -21.881 10.481 9.975 1.00 94.38 336 ASN A C 1
ATOM 2653 O O . ASN A 1 336 ? -21.430 9.370 9.676 1.00 94.38 336 ASN A O 1
ATOM 2657 N N . THR A 1 337 ? -21.108 11.467 10.431 1.00 96.88 337 THR A N 1
ATOM 2658 C CA . THR A 1 337 ? -19.691 11.311 10.790 1.00 96.88 337 THR A CA 1
ATOM 2659 C C . THR A 1 337 ? -19.483 11.569 12.278 1.00 96.88 337 THR A C 1
ATOM 2661 O O . THR A 1 337 ? -20.070 12.483 12.859 1.00 96.88 337 THR A O 1
ATOM 2664 N N . LYS A 1 338 ? -18.634 10.763 12.924 1.00 98.19 338 LYS A N 1
ATOM 2665 C CA . LYS A 1 338 ? -18.207 10.982 14.309 1.00 98.19 338 LYS A CA 1
ATOM 2666 C C . LYS A 1 338 ? -16.686 11.050 14.370 1.00 98.19 338 LYS A C 1
ATOM 2668 O O . LYS A 1 338 ? -16.016 10.024 14.430 1.00 98.19 338 LYS A O 1
ATOM 2673 N N . ILE A 1 339 ? -16.157 12.271 14.394 1.00 98.62 339 ILE A N 1
ATOM 2674 C CA . ILE A 1 339 ? -14.729 12.523 14.611 1.00 98.62 339 ILE A CA 1
ATOM 2675 C C . ILE A 1 339 ? -14.438 12.455 16.112 1.00 98.62 339 ILE A C 1
ATOM 2677 O O . ILE A 1 339 ? -15.015 13.210 16.899 1.00 98.62 339 ILE A O 1
ATOM 2681 N N . VAL A 1 340 ? -13.544 11.555 16.509 1.00 98.50 340 VAL A N 1
ATOM 2682 C CA . VAL A 1 340 ? -13.158 11.317 17.901 1.00 98.50 340 VAL A CA 1
ATOM 2683 C C . VAL A 1 340 ? -11.684 11.667 18.068 1.00 98.50 340 VAL A C 1
ATOM 2685 O O . VAL A 1 340 ? -10.818 11.031 17.476 1.00 98.50 340 VAL A O 1
ATOM 2688 N N . VAL A 1 341 ? -11.412 12.684 18.886 1.00 98.56 341 VAL A N 1
ATOM 2689 C CA . VAL A 1 341 ? -10.055 13.185 19.131 1.00 98.56 341 VAL A CA 1
ATOM 2690 C C . VAL A 1 341 ? -9.466 12.521 20.370 1.00 98.56 341 VAL A C 1
ATOM 2692 O O . VAL A 1 341 ? -10.005 12.679 21.467 1.00 98.56 341 VAL A O 1
ATOM 2695 N N . GLY A 1 342 ? -8.340 11.832 20.213 1.00 98.06 342 GLY A N 1
ATOM 2696 C CA . GLY A 1 342 ? -7.565 11.269 21.314 1.00 98.06 342 GLY A CA 1
ATOM 2697 C C . GLY A 1 342 ? -6.878 9.956 20.955 1.00 98.06 342 GLY A C 1
ATOM 2698 O O . GLY A 1 342 ? -7.085 9.389 19.886 1.00 98.06 342 GLY A O 1
ATOM 2699 N N . SER A 1 343 ? -6.055 9.471 21.878 1.00 98.00 343 SER A N 1
ATOM 2700 C CA . SER A 1 343 ? -5.265 8.259 21.682 1.00 98.00 343 SER A CA 1
ATOM 2701 C C . SER A 1 343 ? -6.122 6.999 21.778 1.00 98.00 343 SER A C 1
ATOM 2703 O O . SER A 1 343 ? -7.051 6.904 22.583 1.00 98.00 343 SER A O 1
ATOM 2705 N N . ILE A 1 344 ? -5.797 6.023 20.938 1.00 98.25 344 ILE A N 1
ATOM 2706 C CA . ILE A 1 344 ? -6.219 4.636 21.116 1.00 98.25 344 ILE A CA 1
ATOM 2707 C C . ILE A 1 344 ? -5.230 4.007 22.108 1.00 98.25 344 ILE A C 1
ATOM 2709 O O . ILE A 1 344 ? -4.021 4.180 21.928 1.00 98.25 344 ILE A O 1
ATOM 2713 N N . PRO A 1 345 ? -5.704 3.283 23.141 1.00 97.94 345 PRO A N 1
ATOM 2714 C CA . PRO A 1 345 ? -7.044 2.701 23.283 1.00 97.94 345 PRO A CA 1
ATOM 2715 C C . PRO A 1 345 ? -8.117 3.560 23.972 1.00 97.94 345 PRO A C 1
ATOM 2717 O O . PRO A 1 345 ? -9.273 3.139 24.017 1.00 97.94 345 PRO A O 1
ATOM 2720 N N . GLU A 1 346 ? -7.794 4.725 24.531 1.00 98.31 346 GLU A N 1
ATOM 2721 C CA . GLU A 1 346 ? -8.724 5.471 25.394 1.00 98.31 346 GLU A CA 1
ATOM 2722 C C . GLU A 1 346 ? -10.014 5.899 24.681 1.00 98.31 346 GLU A C 1
ATOM 2724 O O . GLU A 1 346 ? -11.095 5.911 25.279 1.00 98.31 346 GLU A O 1
ATOM 2729 N N . THR A 1 347 ? -9.922 6.191 23.387 1.00 98.44 347 THR A N 1
ATOM 2730 C CA . THR A 1 347 ? -11.054 6.622 22.559 1.00 98.44 347 THR A CA 1
ATOM 2731 C C . THR A 1 347 ? -11.932 5.482 22.045 1.00 98.44 347 THR A C 1
ATOM 2733 O O . THR A 1 347 ? -13.039 5.743 21.579 1.00 98.44 347 THR A O 1
ATOM 2736 N N . LEU A 1 348 ? -11.532 4.212 22.180 1.00 98.25 348 LEU A N 1
ATOM 2737 C CA . LEU A 1 348 ? -12.307 3.074 21.651 1.00 98.25 348 LEU A CA 1
ATOM 2738 C C . LEU A 1 348 ? -13.706 2.964 22.281 1.00 98.25 348 LEU A C 1
ATOM 2740 O O . LEU A 1 348 ? -14.657 2.509 21.644 1.00 98.25 348 LEU A O 1
ATOM 2744 N N . SER A 1 349 ? -13.866 3.439 23.520 1.00 97.62 349 SER A N 1
ATOM 2745 C CA . SER A 1 349 ? -15.161 3.473 24.212 1.00 97.62 349 SER A CA 1
ATOM 2746 C C . SER A 1 349 ? -16.170 4.461 23.601 1.00 97.62 349 SER A C 1
ATOM 2748 O O . SER A 1 349 ? -17.372 4.356 23.868 1.00 97.62 349 SER A O 1
ATOM 2750 N N . GLU A 1 350 ? -15.721 5.396 22.756 1.00 98.44 350 GLU A N 1
ATOM 2751 C CA . GLU A 1 350 ? -16.580 6.344 22.036 1.00 98.44 350 GLU A CA 1
ATOM 2752 C C . GLU A 1 350 ? -17.299 5.723 20.837 1.00 98.44 350 GLU A C 1
ATOM 2754 O O . GLU A 1 350 ? -18.290 6.288 20.357 1.00 98.44 350 GLU A O 1
ATOM 2759 N N . ILE A 1 351 ? -16.849 4.553 20.380 1.00 98.31 351 ILE A N 1
ATOM 2760 C CA . ILE A 1 351 ? -17.518 3.782 19.335 1.00 98.31 351 ILE A CA 1
ATOM 2761 C C . ILE A 1 351 ? -18.736 3.104 19.965 1.00 98.31 351 ILE A C 1
ATOM 2763 O O . ILE A 1 351 ? -18.626 2.081 20.650 1.00 98.31 351 ILE A O 1
ATOM 2767 N N . LYS A 1 352 ? -19.910 3.708 19.752 1.00 97.38 352 LYS A N 1
ATOM 2768 C CA . LYS A 1 352 ? -21.195 3.218 20.277 1.00 97.38 352 LYS A CA 1
ATOM 2769 C C . LYS A 1 352 ? -21.859 2.189 19.369 1.00 97.38 352 LYS A C 1
ATOM 2771 O O . LYS A 1 352 ? -22.869 1.619 19.764 1.00 97.38 352 LYS A O 1
ATOM 2776 N N . SER A 1 353 ? -21.288 1.941 18.191 1.00 97.19 353 SER A N 1
ATOM 2777 C CA . SER A 1 353 ? -21.803 0.926 17.285 1.00 97.19 353 SER A CA 1
ATOM 2778 C C . SER A 1 353 ? -21.733 -0.472 17.902 1.00 97.19 353 SER A C 1
ATOM 2780 O O . SER A 1 353 ? -20.706 -0.874 18.467 1.00 97.19 353 SER A O 1
ATOM 2782 N N . GLU A 1 354 ? -22.828 -1.213 17.746 1.00 97.00 354 GLU A N 1
ATOM 2783 C CA . GLU A 1 354 ? -22.947 -2.624 18.119 1.00 97.00 354 GLU A CA 1
ATOM 2784 C C . GLU A 1 354 ? -22.295 -3.550 17.082 1.00 97.00 354 GLU A C 1
ATOM 2786 O O . GLU A 1 354 ? -21.849 -4.640 17.433 1.00 97.00 354 GLU A O 1
ATOM 2791 N N . ALA A 1 355 ? -22.194 -3.100 15.824 1.00 98.50 355 ALA A N 1
ATOM 2792 C CA . ALA A 1 355 ? -21.590 -3.851 14.729 1.00 98.50 355 ALA A CA 1
ATOM 2793 C C . ALA A 1 355 ? -20.658 -2.971 13.882 1.00 98.50 355 ALA A C 1
ATOM 2795 O O . ALA A 1 355 ? -20.986 -1.826 13.573 1.00 98.50 355 ALA A O 1
ATOM 2796 N N . VAL A 1 356 ? -19.510 -3.500 13.465 1.00 98.75 356 VAL A N 1
ATOM 2797 C CA . VAL A 1 356 ? -18.540 -2.801 12.607 1.00 98.75 356 VAL A CA 1
ATOM 2798 C C . VAL A 1 356 ? -18.364 -3.592 11.317 1.00 98.75 356 VAL A C 1
ATOM 2800 O O . VAL A 1 356 ? -17.794 -4.679 11.319 1.00 98.75 356 VAL A O 1
ATOM 2803 N N . ALA A 1 357 ? -18.886 -3.060 10.214 1.00 98.81 357 ALA A N 1
ATOM 2804 C CA . ALA A 1 357 ? -18.820 -3.721 8.912 1.00 98.81 357 ALA A CA 1
ATOM 2805 C C . ALA A 1 357 ? -17.449 -3.540 8.240 1.00 98.81 357 ALA A C 1
ATOM 2807 O O . ALA A 1 357 ? -16.984 -4.434 7.532 1.00 98.81 357 ALA A O 1
ATOM 2808 N N . PHE A 1 358 ? -16.809 -2.393 8.474 1.00 98.88 358 PHE A N 1
ATOM 2809 C CA . PHE A 1 358 ? -15.502 -2.036 7.932 1.00 98.88 358 PHE A CA 1
ATOM 2810 C C . PHE A 1 358 ? -14.643 -1.399 9.024 1.00 98.88 358 PHE A C 1
ATOM 2812 O O . PHE A 1 358 ? -15.073 -0.433 9.658 1.00 98.88 358 PHE A O 1
ATOM 2819 N N . LEU A 1 359 ? -13.442 -1.936 9.226 1.00 98.94 359 LEU A N 1
ATOM 2820 C CA . LEU A 1 359 ? -12.427 -1.394 10.122 1.00 98.94 359 LEU A CA 1
ATOM 2821 C C . LEU A 1 359 ? -11.145 -1.121 9.328 1.00 98.94 359 LEU A C 1
ATOM 2823 O O . LEU A 1 359 ? -10.540 -2.047 8.799 1.00 98.94 359 LEU A O 1
ATOM 2827 N N . HIS A 1 360 ? -10.724 0.135 9.269 1.00 98.88 360 HIS A N 1
ATOM 2828 C CA . HIS A 1 360 ? -9.433 0.547 8.726 1.00 98.88 360 HIS A CA 1
ATOM 2829 C C . HIS A 1 360 ? -8.484 0.929 9.868 1.00 98.88 360 HIS A C 1
ATOM 2831 O O . HIS A 1 360 ? -8.884 1.661 10.775 1.00 98.88 360 HIS A O 1
ATOM 2837 N N . ILE A 1 361 ? -7.254 0.414 9.849 1.00 98.88 361 ILE A N 1
ATOM 2838 C CA . ILE A 1 361 ? -6.224 0.667 10.863 1.00 98.88 361 ILE A CA 1
ATOM 2839 C C . ILE A 1 361 ? -4.965 1.216 10.175 1.00 98.88 361 ILE A C 1
ATOM 2841 O O . ILE A 1 361 ? -4.305 0.477 9.448 1.00 98.88 361 ILE A O 1
ATOM 2845 N N . ASP A 1 362 ? -4.637 2.479 10.452 1.00 98.12 362 ASP A N 1
ATOM 2846 C CA . ASP A 1 362 ? -3.508 3.257 9.907 1.00 98.12 362 ASP A CA 1
ATOM 2847 C C . ASP A 1 362 ? -2.891 4.136 11.018 1.00 98.12 362 ASP A C 1
ATOM 2849 O O . ASP A 1 362 ? -2.958 5.365 11.024 1.00 98.12 362 ASP A O 1
ATOM 2853 N N . LEU A 1 363 ? -2.356 3.497 12.061 1.00 97.25 363 LEU A N 1
ATOM 2854 C CA . LEU A 1 363 ? -1.866 4.206 13.252 1.00 97.25 363 LEU A CA 1
ATOM 2855 C C . LEU A 1 363 ? -0.343 4.339 13.281 1.00 97.25 363 LEU A C 1
ATOM 2857 O O . LEU A 1 363 ? 0.182 5.031 14.160 1.00 97.25 363 LEU A O 1
ATOM 2861 N N . ASN A 1 364 ? 0.368 3.698 12.346 1.00 95.56 364 ASN A N 1
ATOM 2862 C CA . ASN A 1 364 ? 1.822 3.726 12.233 1.00 95.56 364 ASN A CA 1
ATOM 2863 C C . ASN A 1 364 ? 2.541 3.340 13.547 1.00 95.56 364 ASN A C 1
ATOM 2865 O O . ASN A 1 364 ? 3.688 3.742 13.779 1.00 95.56 364 ASN A O 1
ATOM 2869 N N . CYS A 1 365 ? 1.893 2.548 14.414 1.00 96.69 365 CYS A N 1
ATOM 2870 C CA . CYS A 1 365 ? 2.349 2.222 15.771 1.00 96.69 365 CYS A CA 1
ATOM 2871 C C . CYS A 1 365 ? 1.688 0.928 16.268 1.00 96.69 365 CYS A C 1
ATOM 2873 O O . CYS A 1 365 ? 0.473 0.859 16.423 1.00 96.69 365 CYS A O 1
ATOM 2875 N N . SER A 1 366 ? 2.485 -0.095 16.567 1.00 97.19 366 SER A N 1
ATOM 2876 C CA . SER A 1 366 ? 1.992 -1.463 16.772 1.00 97.19 366 SER A CA 1
ATOM 2877 C C . SER A 1 366 ? 1.039 -1.627 17.972 1.00 97.19 366 SER A C 1
ATOM 2879 O O . SER A 1 366 ? -0.051 -2.181 17.795 1.00 97.19 366 SER A O 1
ATOM 2881 N N . PRO A 1 367 ? 1.340 -1.129 19.192 1.00 97.94 367 PRO A N 1
ATOM 2882 C CA . PRO A 1 367 ? 0.447 -1.333 20.337 1.00 97.94 367 PRO A CA 1
ATOM 2883 C C . PRO A 1 367 ? -0.983 -0.778 20.174 1.00 97.94 367 PRO A C 1
ATOM 2885 O O . PRO A 1 367 ? -1.923 -1.508 20.504 1.00 97.94 367 PRO A O 1
ATOM 2888 N N . PRO A 1 368 ? -1.212 0.456 19.674 1.00 98.38 368 PRO A N 1
ATOM 2889 C CA . PRO A 1 368 ? -2.570 0.943 19.452 1.00 98.38 368 PRO A CA 1
ATOM 2890 C C . PRO A 1 368 ? -3.282 0.242 18.278 1.00 98.38 368 PRO A C 1
ATOM 2892 O O . PRO A 1 368 ? -4.496 0.062 18.359 1.00 98.38 368 PRO A O 1
ATOM 2895 N N . GLU A 1 369 ? -2.576 -0.241 17.247 1.00 98.50 369 GLU A N 1
ATOM 2896 C CA . GLU A 1 369 ? -3.177 -1.067 16.176 1.00 98.50 369 GLU A CA 1
ATOM 2897 C C . GLU A 1 369 ? -3.739 -2.380 16.717 1.00 98.50 369 GLU A C 1
ATOM 2899 O O . GLU A 1 369 ? -4.898 -2.724 16.466 1.00 98.50 369 GLU A O 1
ATOM 2904 N N . VAL A 1 370 ? -2.940 -3.087 17.520 1.00 98.69 370 VAL A N 1
ATOM 2905 C CA . VAL A 1 370 ? -3.368 -4.330 18.172 1.00 98.69 370 VAL A CA 1
ATOM 2906 C C . VAL A 1 370 ? -4.531 -4.061 19.128 1.00 98.69 370 VAL A C 1
ATOM 2908 O O . VAL A 1 370 ? -5.498 -4.820 19.152 1.00 98.69 370 VAL A O 1
ATOM 2911 N N . ALA A 1 371 ? -4.494 -2.959 19.881 1.00 98.69 371 ALA A N 1
ATOM 2912 C CA . ALA A 1 371 ? -5.588 -2.600 20.779 1.00 98.69 371 ALA A CA 1
ATOM 2913 C C . ALA A 1 371 ? -6.900 -2.292 20.032 1.00 98.69 371 ALA A C 1
ATOM 2915 O O . ALA A 1 371 ? -7.978 -2.655 20.514 1.00 98.69 371 ALA A O 1
ATOM 2916 N N . ALA A 1 372 ? -6.825 -1.648 18.862 1.00 98.75 372 ALA A N 1
ATOM 2917 C CA . ALA A 1 372 ? -7.992 -1.333 18.044 1.00 98.75 372 ALA A CA 1
ATOM 2918 C C . ALA A 1 372 ? -8.699 -2.601 17.549 1.00 98.75 372 ALA A C 1
ATOM 2920 O O . ALA A 1 372 ? -9.906 -2.752 17.765 1.00 98.75 372 ALA A O 1
ATOM 2921 N N . ILE A 1 373 ? -7.960 -3.531 16.933 1.00 98.69 373 ILE A N 1
ATOM 2922 C CA . ILE A 1 373 ? -8.558 -4.778 16.443 1.00 98.69 373 ILE A CA 1
ATOM 2923 C C . ILE A 1 373 ? -9.056 -5.649 17.599 1.00 98.69 373 ILE A C 1
ATOM 2925 O O . ILE A 1 373 ? -10.182 -6.130 17.535 1.00 98.69 373 ILE A O 1
ATOM 2929 N N . GLU A 1 374 ? -8.292 -5.778 18.690 1.00 98.56 374 GLU A N 1
ATOM 2930 C CA . GLU A 1 374 ? -8.667 -6.588 19.855 1.00 98.56 374 GLU A CA 1
ATOM 2931 C C . GLU A 1 374 ? -9.993 -6.110 20.462 1.00 98.56 374 GLU A C 1
ATOM 2933 O O . GLU A 1 374 ? -10.876 -6.909 20.775 1.00 98.56 374 GLU A O 1
ATOM 2938 N N . SER A 1 375 ? -10.181 -4.792 20.571 1.00 98.44 375 SER A N 1
ATOM 2939 C CA . SER A 1 375 ? -11.405 -4.211 21.127 1.00 98.44 375 SER A CA 1
ATOM 2940 C C . SER A 1 375 ? -12.628 -4.378 20.221 1.00 98.44 375 SER A C 1
ATOM 2942 O O . SER A 1 375 ? -13.750 -4.560 20.709 1.00 98.44 375 SER A O 1
ATOM 2944 N N . LEU A 1 376 ? -12.432 -4.300 18.902 1.00 98.50 376 LEU A N 1
ATOM 2945 C CA . LEU A 1 376 ? -13.524 -4.257 17.929 1.00 98.50 376 LEU A CA 1
ATOM 2946 C C . LEU A 1 376 ? -13.850 -5.620 17.315 1.00 98.50 376 LEU A C 1
ATOM 2948 O O . LEU A 1 376 ? -14.958 -5.791 16.814 1.00 98.50 376 LEU A O 1
ATOM 2952 N N . TRP A 1 377 ? -12.957 -6.609 17.398 1.00 98.38 377 TRP A N 1
ATOM 2953 C CA . TRP A 1 377 ? -13.069 -7.892 16.692 1.00 98.38 377 TRP A CA 1
ATOM 2954 C C . TRP A 1 377 ? -14.383 -8.644 16.927 1.00 98.38 377 TRP A C 1
ATOM 2956 O O . TRP A 1 377 ? -14.927 -9.267 16.009 1.00 98.38 377 TRP A O 1
ATOM 2966 N N . ASN A 1 378 ? -14.912 -8.576 18.150 1.00 97.88 378 ASN A N 1
ATOM 2967 C CA . ASN A 1 378 ? -16.172 -9.228 18.520 1.00 97.88 378 ASN A CA 1
ATOM 2968 C C . ASN A 1 378 ? -17.412 -8.500 17.985 1.00 97.88 378 ASN A C 1
ATOM 2970 O O . ASN A 1 378 ? -18.487 -9.090 17.935 1.00 97.88 378 ASN A O 1
ATOM 2974 N N . ARG A 1 379 ? -17.270 -7.236 17.575 1.00 98.50 379 ARG A N 1
ATOM 2975 C CA . ARG A 1 379 ? -18.330 -6.441 16.943 1.00 98.50 379 ARG A CA 1
ATOM 2976 C C . ARG A 1 379 ? -18.296 -6.538 15.421 1.00 98.50 379 ARG A C 1
ATOM 2978 O O . ARG A 1 379 ? -19.182 -5.997 14.775 1.00 98.50 379 ARG A O 1
ATOM 2985 N N . ILE A 1 380 ? -17.296 -7.192 14.831 1.00 98.69 380 ILE A N 1
ATOM 2986 C CA . ILE A 1 380 ? -17.209 -7.371 13.379 1.00 98.69 380 ILE A CA 1
ATOM 2987 C C . ILE A 1 380 ? -18.021 -8.612 12.989 1.00 98.69 380 ILE A C 1
ATOM 2989 O O . ILE A 1 380 ? -17.641 -9.721 13.385 1.00 98.69 380 ILE A O 1
ATOM 2993 N N . PRO A 1 381 ? -19.127 -8.471 12.232 1.00 98.44 381 PRO A N 1
ATOM 2994 C CA . PRO A 1 381 ? -19.911 -9.618 11.785 1.00 98.44 381 PRO A CA 1
ATOM 2995 C C . PRO A 1 381 ? -19.172 -10.421 10.714 1.00 98.44 381 PRO A C 1
ATOM 2997 O O . PRO A 1 381 ? -18.280 -9.901 10.043 1.00 98.44 381 PRO A O 1
ATOM 3000 N N . THR A 1 382 ? -19.585 -11.669 10.491 1.00 98.25 382 THR A N 1
ATOM 3001 C CA . THR A 1 382 ? -19.122 -12.469 9.346 1.00 98.25 382 THR A CA 1
ATOM 3002 C C . THR A 1 382 ? -19.335 -11.713 8.029 1.00 98.25 382 THR A C 1
ATOM 3004 O O . THR A 1 382 ? -20.387 -11.118 7.791 1.00 98.25 382 THR A O 1
ATOM 3007 N N . GLY A 1 383 ? -18.311 -11.726 7.178 1.00 97.94 383 GLY A N 1
ATOM 3008 C CA . GLY A 1 383 ? -18.197 -10.927 5.960 1.00 97.94 383 GLY A CA 1
ATOM 3009 C C . GLY A 1 383 ? -17.632 -9.521 6.180 1.00 97.94 383 GLY A C 1
ATOM 3010 O O . GLY A 1 383 ? -17.305 -8.854 5.199 1.00 97.94 383 GLY A O 1
ATOM 3011 N N . GLY A 1 384 ? -17.519 -9.061 7.431 1.00 98.62 384 GLY A N 1
ATOM 3012 C CA . GLY A 1 384 ? -16.913 -7.779 7.772 1.00 98.62 384 GLY A CA 1
ATOM 3013 C C . GLY A 1 384 ? -15.441 -7.725 7.369 1.00 98.62 384 GLY A C 1
ATOM 3014 O O . GLY A 1 384 ? -14.744 -8.744 7.358 1.00 98.62 384 GLY A O 1
ATOM 3015 N N . MET A 1 385 ? -14.982 -6.530 7.015 1.00 98.75 385 MET A N 1
ATOM 3016 C CA . MET A 1 385 ? -13.664 -6.301 6.422 1.00 98.75 385 MET A CA 1
ATOM 3017 C C . MET A 1 385 ? -12.770 -5.543 7.402 1.00 98.75 385 MET A C 1
ATOM 3019 O O . MET A 1 385 ? -13.194 -4.529 7.957 1.00 98.75 385 MET A O 1
ATOM 3023 N N . VAL A 1 386 ? -11.528 -6.001 7.572 1.00 98.88 386 VAL A N 1
ATOM 3024 C CA . VAL A 1 386 ? -10.469 -5.239 8.246 1.00 98.88 386 VAL A CA 1
ATOM 3025 C C . VAL A 1 386 ? -9.339 -4.984 7.264 1.00 98.88 386 VAL A C 1
ATOM 3027 O O . VAL A 1 386 ? -8.813 -5.925 6.669 1.00 98.88 386 VAL A O 1
ATOM 3030 N N . LEU A 1 387 ? -8.971 -3.719 7.107 1.00 98.88 387 LEU A N 1
ATOM 3031 C CA . LEU A 1 387 ? -7.847 -3.278 6.296 1.00 98.88 387 LEU A CA 1
ATOM 3032 C C . LEU A 1 387 ? -6.773 -2.689 7.214 1.00 98.88 387 LEU A C 1
ATOM 3034 O O . LEU A 1 387 ? -7.063 -1.827 8.040 1.00 98.88 387 LEU A O 1
ATOM 3038 N N . LEU A 1 388 ? -5.551 -3.183 7.071 1.00 98.81 388 LEU A N 1
ATOM 3039 C CA . LEU A 1 388 ? -4.380 -2.801 7.851 1.00 98.81 388 LEU A CA 1
ATOM 3040 C C . LEU A 1 388 ? -3.430 -2.050 6.916 1.00 98.81 388 LEU A C 1
ATOM 3042 O O . LEU A 1 388 ? -2.894 -2.679 6.003 1.00 98.81 388 LEU A O 1
ATOM 3046 N N . ASP A 1 389 ? -3.236 -0.745 7.089 1.00 97.81 389 ASP A N 1
ATOM 3047 C CA . ASP A 1 389 ? -2.547 0.049 6.063 1.00 97.81 389 ASP A CA 1
ATOM 3048 C C . ASP A 1 389 ? -1.042 -0.254 5.986 1.00 97.81 389 ASP A C 1
ATOM 3050 O O . ASP A 1 389 ? -0.491 -0.445 4.903 1.00 97.81 389 ASP A O 1
ATOM 3054 N N . ASP A 1 390 ? -0.412 -0.428 7.149 1.00 94.94 390 ASP A N 1
ATOM 3055 C CA . ASP A 1 390 ? 1.043 -0.566 7.290 1.00 94.94 390 ASP A CA 1
ATOM 3056 C C . ASP A 1 390 ? 1.547 -2.023 7.378 1.00 94.94 390 ASP A C 1
ATOM 3058 O O . ASP A 1 390 ? 2.739 -2.277 7.558 1.00 94.94 390 ASP A O 1
ATOM 3062 N N . TYR A 1 391 ? 0.659 -3.017 7.274 1.00 98.25 391 TYR A N 1
ATOM 3063 C CA . TYR A 1 391 ? 0.951 -4.407 7.666 1.00 98.25 391 TYR A CA 1
ATOM 3064 C C . TYR A 1 391 ? 2.105 -5.081 6.905 1.00 98.25 391 TYR A C 1
ATOM 3066 O O . TYR A 1 391 ? 2.835 -5.894 7.467 1.00 98.25 391 TYR A O 1
ATOM 3074 N N . ALA A 1 392 ? 2.257 -4.801 5.617 1.00 95.44 392 ALA A N 1
ATOM 3075 C CA . ALA A 1 392 ? 3.295 -5.362 4.755 1.00 95.44 392 ALA A CA 1
ATOM 3076 C C . ALA A 1 392 ? 4.236 -4.278 4.200 1.00 95.44 392 ALA A C 1
ATOM 3078 O O . ALA A 1 392 ? 4.994 -4.540 3.263 1.00 95.44 392 ALA A O 1
ATOM 3079 N N . TYR A 1 393 ? 4.202 -3.069 4.768 1.00 91.81 393 TYR A N 1
ATOM 3080 C CA . TYR A 1 393 ? 5.030 -1.958 4.324 1.00 91.81 393 TYR A CA 1
ATOM 3081 C C . TYR A 1 393 ? 6.494 -2.135 4.744 1.00 91.81 393 TYR A C 1
ATOM 3083 O O . TYR A 1 393 ? 6.816 -2.541 5.866 1.00 91.81 393 TYR A O 1
ATOM 3091 N N . TYR A 1 394 ? 7.417 -1.788 3.845 1.00 90.62 394 TYR A N 1
ATOM 3092 C CA . TYR A 1 394 ? 8.839 -1.762 4.182 1.00 90.62 394 TYR A CA 1
ATOM 3093 C C . TYR A 1 394 ? 9.097 -0.745 5.304 1.00 90.62 394 TYR A C 1
ATOM 3095 O O . TYR A 1 394 ? 8.718 0.419 5.192 1.00 90.62 394 TYR A O 1
ATOM 3103 N N . GLY A 1 395 ? 9.760 -1.181 6.379 1.00 91.19 395 GLY A N 1
ATOM 3104 C CA . GLY A 1 395 ? 10.043 -0.344 7.552 1.00 91.19 395 GLY A CA 1
ATOM 3105 C C . GLY A 1 395 ? 8.976 -0.378 8.657 1.00 91.19 395 GLY A C 1
ATOM 3106 O O . GLY A 1 395 ? 9.127 0.341 9.642 1.00 91.19 395 GLY A O 1
ATOM 3107 N N . TYR A 1 396 ? 7.945 -1.222 8.528 1.00 94.56 396 TYR A N 1
ATOM 3108 C CA . TYR A 1 396 ? 6.819 -1.345 9.472 1.00 94.56 396 TYR A CA 1
ATOM 3109 C C . TYR A 1 396 ? 6.716 -2.749 10.099 1.00 94.56 396 TYR A C 1
ATOM 3111 O O . TYR A 1 396 ? 5.642 -3.277 10.384 1.00 94.56 396 TYR A O 1
ATOM 3119 N N . GLN A 1 397 ? 7.867 -3.392 10.327 1.00 95.50 397 GLN A N 1
ATOM 3120 C CA . GLN A 1 397 ? 7.916 -4.772 10.823 1.00 95.50 397 GLN A CA 1
ATOM 3121 C C . GLN A 1 397 ? 7.248 -4.940 12.201 1.00 95.50 397 GLN A C 1
ATOM 3123 O O . GLN A 1 397 ? 6.626 -5.966 12.450 1.00 95.50 397 GLN A O 1
ATOM 3128 N N . SER A 1 398 ? 7.310 -3.938 13.084 1.00 96.31 398 SER A N 1
ATOM 3129 C CA . SER A 1 398 ? 6.651 -3.991 14.400 1.00 96.31 398 SER A CA 1
ATOM 3130 C C . SER A 1 398 ? 5.127 -4.107 14.308 1.00 96.31 398 SER A C 1
ATOM 3132 O O . SER A 1 398 ? 4.513 -4.819 15.105 1.00 96.31 398 SER A O 1
ATOM 3134 N N . GLN A 1 399 ? 4.515 -3.423 13.344 1.00 96.88 399 GLN A N 1
ATOM 3135 C CA . GLN A 1 399 ? 3.081 -3.448 13.060 1.00 96.88 399 GLN A CA 1
ATOM 3136 C C . GLN A 1 399 ? 2.700 -4.835 12.547 1.00 96.88 399 GLN A C 1
ATOM 3138 O O . GLN A 1 399 ? 1.807 -5.487 13.094 1.00 96.88 399 GLN A O 1
ATOM 3143 N N . LYS A 1 400 ? 3.476 -5.342 11.577 1.00 97.94 400 LYS A N 1
ATOM 3144 C CA . LYS A 1 400 ? 3.345 -6.710 11.076 1.00 97.94 400 LYS A CA 1
ATOM 3145 C C . LYS A 1 400 ? 3.404 -7.745 12.195 1.00 97.94 400 LYS A C 1
ATOM 3147 O O . LYS A 1 400 ? 2.510 -8.578 12.305 1.00 97.94 400 LYS A O 1
ATOM 3152 N N . ASP A 1 401 ? 4.440 -7.692 13.027 1.00 97.88 401 ASP A N 1
ATOM 3153 C CA . ASP A 1 401 ? 4.680 -8.675 14.084 1.00 97.88 401 ASP A CA 1
ATOM 3154 C C . ASP A 1 401 ? 3.583 -8.645 15.151 1.00 97.88 401 ASP A C 1
ATOM 3156 O O . ASP A 1 401 ? 3.132 -9.703 15.604 1.00 97.88 401 ASP A O 1
ATOM 3160 N N . GLY A 1 402 ? 3.128 -7.445 15.530 1.00 97.94 402 GLY A N 1
ATOM 3161 C CA . GLY A 1 402 ? 2.019 -7.261 16.464 1.00 97.94 402 GLY A CA 1
ATOM 3162 C C . GLY A 1 402 ? 0.727 -7.870 15.929 1.00 97.94 402 GLY A C 1
ATOM 3163 O O . GLY A 1 402 ? 0.065 -8.644 16.627 1.00 97.94 402 GLY A O 1
ATOM 3164 N N . MET A 1 403 ? 0.410 -7.599 14.663 1.00 98.62 403 MET A N 1
ATOM 3165 C CA . MET A 1 403 ? -0.810 -8.102 14.047 1.00 98.62 403 MET A CA 1
ATOM 3166 C C . MET A 1 403 ? -0.741 -9.604 13.732 1.00 98.62 403 MET A C 1
ATOM 3168 O O . MET A 1 403 ? -1.722 -10.315 13.934 1.00 98.62 403 MET A O 1
ATOM 3172 N N . ASP A 1 404 ? 0.430 -10.131 13.363 1.00 98.69 404 ASP A N 1
ATOM 3173 C CA . ASP A 1 404 ? 0.673 -11.571 13.215 1.00 98.69 404 ASP A CA 1
ATOM 3174 C C . ASP A 1 404 ? 0.535 -12.312 14.554 1.00 98.69 404 ASP A C 1
ATOM 3176 O O . ASP A 1 404 ? 0.010 -13.428 14.604 1.00 98.69 404 ASP A O 1
ATOM 3180 N N . ALA A 1 405 ? 1.000 -11.718 15.657 1.00 98.62 405 ALA A N 1
ATOM 3181 C CA . ALA A 1 405 ? 0.826 -12.287 16.990 1.00 98.62 405 ALA A CA 1
ATOM 3182 C C . ALA A 1 405 ? -0.653 -12.327 17.396 1.00 98.62 405 ALA A C 1
ATOM 3184 O O . ALA A 1 405 ? -1.131 -13.374 17.842 1.00 98.62 405 ALA A O 1
ATOM 3185 N N . TRP A 1 406 ? -1.378 -11.226 17.181 1.00 98.69 406 TRP A N 1
ATOM 3186 C CA . TRP A 1 406 ? -2.818 -11.151 17.413 1.00 98.69 406 TRP A CA 1
ATOM 3187 C C . TRP A 1 406 ? -3.593 -12.175 16.567 1.00 98.69 406 TRP A C 1
ATOM 3189 O O . TRP A 1 406 ? -4.412 -12.933 17.092 1.00 98.69 406 TRP A O 1
ATOM 3199 N N . ALA A 1 407 ? -3.280 -12.263 15.274 1.00 98.56 407 ALA A N 1
ATOM 3200 C CA . ALA A 1 407 ? -3.901 -13.186 14.331 1.00 98.56 407 ALA A CA 1
ATOM 3201 C C . ALA A 1 407 ? -3.676 -14.652 14.710 1.00 98.56 407 ALA A C 1
ATOM 3203 O O . ALA A 1 407 ? -4.624 -15.439 14.717 1.00 98.56 407 ALA A O 1
ATOM 3204 N N . ARG A 1 408 ? -2.448 -15.024 15.102 1.00 98.62 408 ARG A N 1
ATOM 3205 C CA . ARG A 1 408 ? -2.147 -16.374 15.608 1.00 98.62 408 ARG A CA 1
ATOM 3206 C C . ARG A 1 408 ? -2.941 -16.703 16.869 1.00 98.62 408 ARG A C 1
ATOM 3208 O O . ARG A 1 408 ? -3.466 -17.808 16.968 1.00 98.62 408 ARG A O 1
ATOM 3215 N N . ALA A 1 409 ? -3.042 -15.765 17.811 1.00 98.44 409 ALA A N 1
ATOM 3216 C CA . ALA A 1 409 ? -3.782 -15.970 19.056 1.00 98.44 409 ALA A CA 1
ATOM 3217 C C . ALA A 1 409 ? -5.290 -16.163 18.821 1.00 98.44 409 ALA A C 1
ATOM 3219 O O . ALA A 1 409 ? -5.929 -16.933 19.535 1.00 98.44 409 ALA A O 1
ATOM 3220 N N . ASN A 1 410 ? -5.840 -15.510 17.795 1.00 98.12 410 ASN A N 1
ATOM 3221 C CA . ASN A 1 410 ? -7.264 -15.552 17.461 1.00 98.12 410 ASN A CA 1
ATOM 3222 C C . ASN A 1 410 ? -7.613 -16.538 16.330 1.00 98.12 410 ASN A C 1
ATOM 3224 O O . ASN A 1 410 ? -8.781 -16.650 15.960 1.00 98.12 410 ASN A O 1
ATOM 3228 N N . ASN A 1 411 ? -6.623 -17.260 15.788 1.00 97.38 411 ASN A N 1
ATOM 3229 C CA . ASN A 1 411 ? -6.764 -18.149 14.630 1.00 97.38 411 ASN A CA 1
ATOM 3230 C C . ASN A 1 411 ? -7.407 -17.453 13.410 1.00 97.38 411 ASN A C 1
ATOM 3232 O O . ASN A 1 411 ? -8.337 -17.969 12.788 1.00 97.38 411 ASN A O 1
ATOM 3236 N N . VAL A 1 412 ? -6.913 -16.256 13.089 1.00 98.06 412 VAL A N 1
ATOM 3237 C CA . VAL A 1 412 ? -7.401 -15.408 11.993 1.00 98.06 412 VAL A CA 1
ATOM 3238 C C . VAL A 1 412 ? -6.326 -15.314 10.911 1.00 98.06 412 VAL A C 1
ATOM 3240 O O . VAL A 1 412 ? -5.198 -14.944 11.225 1.00 98.06 412 VAL A O 1
ATOM 3243 N N . PRO A 1 413 ? -6.617 -15.629 9.639 1.00 97.50 413 PRO A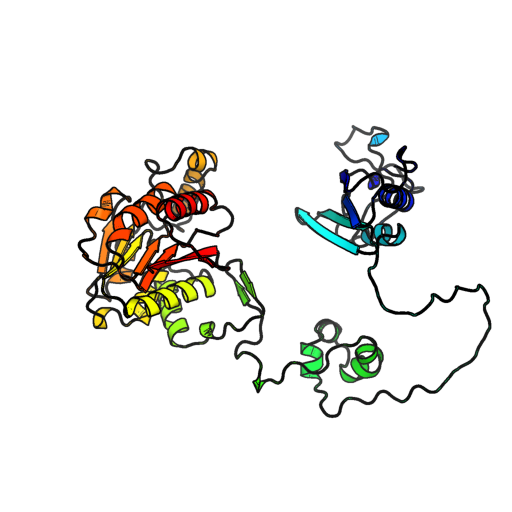 N 1
ATOM 3244 C CA . PRO A 1 413 ? -5.665 -15.403 8.559 1.00 97.50 413 PRO A CA 1
ATOM 3245 C C . PRO A 1 413 ? -5.635 -13.924 8.145 1.00 97.50 413 PRO A C 1
ATOM 3247 O O . PRO A 1 413 ? -6.677 -13.273 8.068 1.00 97.50 413 PRO A O 1
ATOM 3250 N N . ILE A 1 414 ? -4.444 -13.424 7.810 1.00 98.56 414 ILE A N 1
ATOM 3251 C CA . ILE A 1 414 ? -4.243 -12.106 7.195 1.00 98.56 414 ILE A CA 1
ATOM 3252 C C . ILE A 1 414 ? -3.670 -12.319 5.795 1.00 98.56 414 ILE A C 1
ATOM 3254 O O . ILE A 1 414 ? -2.674 -13.025 5.628 1.00 98.56 414 ILE A O 1
ATOM 3258 N N . ALA A 1 415 ? -4.286 -11.711 4.785 1.00 98.44 415 ALA A N 1
ATOM 3259 C CA . ALA A 1 415 ? -3.736 -11.668 3.439 1.00 98.44 415 ALA A CA 1
ATOM 3260 C C . ALA A 1 415 ? -2.806 -10.455 3.297 1.00 98.44 415 ALA A C 1
ATOM 3262 O O . ALA A 1 415 ? -3.272 -9.318 3.342 1.00 98.44 415 ALA A O 1
ATOM 3263 N N . SER A 1 416 ? -1.505 -10.687 3.102 1.00 97.75 416 SER A N 1
ATOM 3264 C CA . SER A 1 416 ? -0.569 -9.632 2.692 1.00 97.75 416 SER A CA 1
ATOM 3265 C C . SER A 1 416 ? -0.869 -9.188 1.261 1.00 97.75 416 SER A C 1
ATOM 3267 O O . SER A 1 416 ? -0.951 -10.027 0.359 1.00 97.75 416 SER A O 1
ATOM 3269 N N . LEU A 1 417 ? -0.984 -7.882 1.038 1.00 96.31 417 LEU A N 1
ATOM 3270 C CA . LEU A 1 417 ? -1.235 -7.294 -0.274 1.00 96.31 417 LEU A CA 1
ATOM 3271 C C . LEU A 1 417 ? 0.046 -6.668 -0.853 1.00 96.31 417 LEU A C 1
ATOM 3273 O O . LEU A 1 417 ? 0.838 -6.094 -0.103 1.00 96.31 417 LEU A O 1
ATOM 3277 N N . PRO A 1 418 ? 0.246 -6.697 -2.188 1.00 93.00 418 PRO A N 1
ATOM 3278 C CA . PRO A 1 418 ? 1.377 -6.024 -2.840 1.00 93.00 418 PRO A CA 1
ATOM 3279 C C . PRO A 1 418 ? 1.420 -4.503 -2.634 1.00 93.00 418 PRO A C 1
ATOM 3281 O O . PRO A 1 418 ? 2.451 -3.892 -2.880 1.00 93.00 418 PRO A O 1
ATOM 3284 N N . THR A 1 419 ? 0.319 -3.898 -2.180 1.00 93.00 419 THR A N 1
ATOM 3285 C CA . THR A 1 419 ? 0.217 -2.473 -1.828 1.00 93.00 419 THR A CA 1
ATOM 3286 C C . THR A 1 419 ? 0.864 -2.122 -0.488 1.00 93.00 419 THR A C 1
ATOM 3288 O O . THR A 1 419 ? 0.784 -0.975 -0.064 1.00 93.00 419 THR A O 1
ATOM 3291 N N . GLY A 1 420 ? 1.450 -3.101 0.212 1.00 94.94 420 GLY A N 1
ATOM 3292 C CA . GLY A 1 420 ? 1.963 -2.932 1.573 1.00 94.94 420 GLY A CA 1
ATOM 3293 C C . GLY A 1 420 ? 0.890 -3.061 2.658 1.00 94.94 420 GLY A C 1
ATOM 3294 O O . GLY A 1 420 ? 1.219 -3.015 3.836 1.00 94.94 420 GLY A O 1
ATOM 3295 N N . GLN A 1 421 ? -0.368 -3.296 2.283 1.00 97.88 421 GLN A N 1
ATOM 3296 C CA . GLN A 1 421 ? -1.482 -3.445 3.218 1.00 97.88 421 GLN A CA 1
ATOM 3297 C C . GLN A 1 421 ? -1.707 -4.910 3.625 1.00 97.88 421 GLN A C 1
ATOM 3299 O O . GLN A 1 421 ? -1.226 -5.851 2.988 1.00 97.88 421 GLN A O 1
ATOM 3304 N N . GLY A 1 422 ? -2.496 -5.115 4.674 1.00 98.50 422 GLY A N 1
ATOM 3305 C CA . GLY A 1 422 ? -3.034 -6.404 5.096 1.00 98.50 422 GLY A CA 1
ATOM 3306 C C . GLY A 1 422 ? -4.555 -6.401 5.017 1.00 98.50 422 GLY A C 1
ATOM 3307 O O . GLY A 1 422 ? -5.192 -5.401 5.335 1.00 98.50 422 GLY A O 1
ATOM 3308 N N . LEU A 1 423 ? -5.148 -7.518 4.606 1.00 98.75 423 LEU A N 1
ATOM 3309 C CA . LEU A 1 423 ? -6.599 -7.675 4.512 1.00 98.75 423 LEU A CA 1
ATOM 3310 C C . LEU A 1 423 ? -7.072 -8.869 5.339 1.00 98.75 423 LEU A C 1
ATOM 3312 O O . LEU A 1 423 ? -6.538 -9.974 5.221 1.00 98.75 423 LEU A O 1
ATOM 3316 N N . ILE A 1 424 ? -8.124 -8.655 6.123 1.00 98.75 424 ILE A N 1
ATOM 3317 C CA . ILE A 1 424 ? -8.837 -9.696 6.862 1.00 98.75 424 ILE A CA 1
ATOM 3318 C C . ILE A 1 424 ? -10.309 -9.641 6.465 1.00 98.75 424 ILE A C 1
ATOM 3320 O O . ILE A 1 424 ? -10.927 -8.576 6.453 1.00 98.75 424 ILE A O 1
ATOM 3324 N N . VAL A 1 425 ? -10.884 -10.810 6.194 1.00 98.44 425 VAL A N 1
ATOM 3325 C CA . VAL A 1 425 ? -12.332 -10.992 6.070 1.00 98.44 425 VAL A CA 1
ATOM 3326 C C . VAL A 1 425 ? -12.777 -11.860 7.235 1.00 98.44 425 VAL A C 1
ATOM 3328 O O . VAL A 1 425 ? -12.265 -12.967 7.412 1.00 98.44 425 VAL A O 1
ATOM 3331 N N . LYS A 1 426 ? -13.713 -11.368 8.047 1.00 97.69 426 LYS A N 1
ATOM 3332 C CA . LYS A 1 426 ? -14.281 -12.152 9.146 1.00 97.69 426 LYS A CA 1
ATOM 3333 C C . LYS A 1 426 ? -15.049 -13.344 8.561 1.00 97.69 426 LYS A C 1
ATOM 3335 O O . LYS A 1 426 ? -16.020 -13.136 7.834 1.00 97.69 426 LYS A O 1
ATOM 3340 N N . ALA A 1 427 ? -14.601 -14.564 8.855 1.00 90.88 427 ALA A N 1
ATOM 3341 C CA . ALA A 1 427 ? -15.233 -15.804 8.395 1.00 90.88 427 ALA A CA 1
ATOM 3342 C C . ALA A 1 427 ? -16.406 -16.247 9.279 1.00 90.88 427 ALA A C 1
ATOM 3344 O O . ALA A 1 427 ? -16.461 -15.833 10.462 1.00 90.88 427 ALA A O 1
#

Secondary structure (DSSP, 8-state):
--S-SS-TT-EEEEEESS-GGG-SSHHHHHHHHHHHEEEEEEEEEEEEB-TT---EE-TTSPP-B-SSTT---GGGB-SEEB-TTTHHHHHHTT-SEEEEEEEETTTEEEEEEE--------S-PPPP--------------PPPPPPTT--HHHHHHH-HHHHHTT--HHHHIIIIITTTT--SS-S-GGGS-SS-S-EEETTEEE-S--GGGG-HHHHHHHHHHHHHHTS----HHHHHHHHHHHHHHTTSSSEEEEE--TTTHHHHHHHHHTTGGGG---EEEEE-SSS--TTT--HHHHHTTHHHHHHHHHHTTSS---HHHHHHHHTT-SSEEEEES-TTGGGGG---S-EEEEEE--SSHHHHHHHHHHHGGG--TT-EEEESSTT-TT-HHHHHHHHHHHHHHT---EE-TTS-EEEE--

Foldseek 3Di:
DLADVAAFQQDLEDEDEQQLQLDQQNLNVLLNVLRNHHAFGKYKYKHWEDEPDAKDFCVPHPWDFDDDPPPDDSSRTGGMHHYPCNCVSNVSSPFPDWDWDPPDPPTIIMIMTTSHDDDDDDDDDDDDDDDDDDDDDDPPDDPQDDDPPPFDQVLLCVQPVVCVVVVHRSVVCCRPPCVVVVGDRDDDPPVPAAPDQDWDDALQDTGRDHPCVCVPPLLVQLQVLLCVLQVHNRVLSVLLVVLLVQLVQLLVPDWAAEEAAQQSNNSVSSNCSSVVPQVSVHAYEYEDQLQAADPVQADPVCVVVCVVVVRVVCVVVCVGGNDVVSSCVSCVVHDRYHYFHDAPPVRVVVPPMQAHSEYEYDRLGQRRSLRNCVSCVVRYDAQRKYKYQQQQPPPSVSNVVSVVVSCVVVVFDWDQDSSNMIMGGRD

pLDDT: mean 89.29, std 15.31, range [29.75, 98.94]

Sequence (427 aa):
MHALPYPDQSFDLVVHSDTLEHVANPVHALAECRRVLKPNGYLCFTVPVVVGRMTRSRNGLPGSFHGAPGTNADDHLVHTEYGADAWRQIMQAGFDNVTIHTVEYPAALAFACRNGTRPDQGSGAPRPLSEDTPAGNEDKSEHPVALPPDFDAEEYLGLNPDVREAGIDPVEHYLRFGHKENRAYKGLARALRPSLDKPYEFDGLRSMHNHDFMEHPDFVEAYGRGVQAAGADYQWYWRVHMGLWAARAAIRVAGDFVECGVNRGFLSSAIMKLLNWDSTGRTFYLLDTFKGIDARYVSGLEKDAGVLARNQRDLDSGFYTENIEQVRSNFSEWHNTKIVVGSIPETLSEIKSEAVAFLHIDLNCSPPEVAAIESLWNRIPTGGMVLLDDYAYYGYQSQKDGMDAWARANNVPIASLPTGQGLIVKA

Organism: NCBI:txid1506587